Protein AF-A0A812S4S9-F1 (afdb_monomer_lite)

pLDDT: mean 73.75, std 20.9, range [25.3, 96.06]

Foldseek 3Di:
DDDDPPDDDDDDPDDDDQQVVADQVQWGADPCVNVVVDPADQQAAFAPDLQADDAPPVCVVVADPQLVVQCVVVSNRDHSVCSDPRNFIAHPVGDTHRRFLQRLCVVLVHHRCPLVVVVDDRNVSSNCSNPDHSVVVVVVLVVVVVVLVPPPPPDDDDDDDDDDDDDLVVVVLVCVVPPDDDDDDDDPDDDPVSVVVCVVVDDDCVNDDDDDDVSVVVVVVVLVVVLVVCVVVQVVLLVLADPLLSLVQDFPPDPHGDSLVSVLVVCVVSVPPCSVVVNCCSRHNADLFAEHDDDPPFAFDPPCLQVQFDAVVVLLVQQQVVVVVVVVPDDDDPCPVVVVVVVLVCLNRSVDVDDAFDPPSHPDGDAFPCVHPSRNDHHHDDPDDDGAFDKDWDWDQDPVRDTDIDIDTPCVNSSRSRRYHYGGDHDDDDVVNVSVVCSVCVVVVHRDDDDDPPPDDDDDDDDDDDDD

Radius of gyration: 30.06 Å; chains: 1; bounding box: 75×50×83 Å

Structure (mmCIF, N/CA/C/O backbone):
data_AF-A0A812S4S9-F1
#
_entry.id   AF-A0A812S4S9-F1
#
loop_
_atom_site.group_PDB
_atom_site.id
_atom_site.type_symbol
_atom_site.label_atom_id
_atom_site.label_alt_id
_atom_site.label_comp_id
_atom_site.label_asym_id
_atom_site.label_entity_id
_atom_site.label_seq_id
_atom_site.pdbx_PDB_ins_code
_atom_site.Cartn_x
_atom_site.Cartn_y
_atom_site.Cartn_z
_atom_site.occupancy
_atom_site.B_iso_or_equiv
_atom_site.auth_seq_id
_atom_site.auth_comp_id
_atom_site.auth_asym_id
_atom_site.auth_atom_id
_atom_site.pdbx_PDB_model_num
ATOM 1 N N . TRP A 1 1 ? -24.179 -11.014 20.129 1.00 52.44 1 TRP A N 1
ATOM 2 C CA . TRP A 1 1 ? -23.754 -11.049 18.712 1.00 52.44 1 TRP A CA 1
ATOM 3 C C . TRP A 1 1 ? -24.922 -11.444 17.808 1.00 52.44 1 TRP A C 1
ATOM 5 O O . TRP A 1 1 ? -25.839 -12.091 18.294 1.00 52.44 1 TRP A O 1
ATOM 15 N N . ALA A 1 2 ? -24.962 -11.006 16.541 1.00 55.03 2 ALA A N 1
ATOM 16 C CA . ALA A 1 2 ? -26.017 -11.358 15.579 1.00 55.03 2 ALA A CA 1
ATOM 17 C C . ALA A 1 2 ? -25.479 -11.501 14.143 1.00 55.03 2 ALA A C 1
ATOM 19 O O . ALA A 1 2 ? -24.691 -10.673 13.681 1.00 55.03 2 ALA A O 1
ATOM 20 N N . LYS A 1 3 ? -25.961 -12.511 13.411 1.00 51.44 3 LYS A N 1
ATOM 21 C CA . LYS A 1 3 ? -25.558 -12.802 12.027 1.00 51.44 3 LYS A CA 1
ATOM 22 C C . LYS A 1 3 ? -26.233 -11.841 11.039 1.00 51.44 3 LYS A C 1
ATOM 24 O O . LYS A 1 3 ? -27.457 -11.717 11.019 1.00 51.44 3 LYS A O 1
ATOM 29 N N . LYS A 1 4 ? -25.453 -11.153 10.196 1.00 48.38 4 LYS A N 1
ATOM 30 C CA . LYS A 1 4 ? -25.964 -10.377 9.046 1.00 48.38 4 LYS A CA 1
ATOM 31 C C . LYS A 1 4 ? -25.204 -10.775 7.783 1.00 48.38 4 LYS A C 1
ATOM 33 O O . LYS A 1 4 ? -24.076 -10.332 7.557 1.00 48.38 4 LYS A O 1
ATOM 38 N N . GLY A 1 5 ? -25.837 -11.598 6.948 1.00 69.06 5 GLY A N 1
ATOM 39 C CA . GLY A 1 5 ? -25.166 -12.253 5.824 1.00 69.06 5 GLY A CA 1
ATOM 40 C C . GLY A 1 5 ? -24.133 -13.261 6.334 1.00 69.06 5 GLY A C 1
ATOM 41 O O . GLY A 1 5 ? -24.462 -14.111 7.157 1.00 69.06 5 GLY A O 1
ATOM 42 N N . ARG A 1 6 ? -22.881 -13.133 5.877 1.00 58.09 6 ARG A N 1
ATOM 43 C CA . ARG A 1 6 ? -21.752 -13.992 6.285 1.00 58.09 6 ARG A CA 1
ATOM 44 C C . ARG A 1 6 ? -20.983 -13.520 7.526 1.00 58.09 6 ARG A C 1
ATOM 46 O O . ARG A 1 6 ? -20.013 -14.158 7.897 1.00 58.09 6 ARG A O 1
ATOM 53 N N . TRP A 1 7 ? -21.370 -12.393 8.123 1.00 44.44 7 TRP A N 1
ATOM 54 C CA . TRP A 1 7 ? -20.615 -11.767 9.210 1.00 44.44 7 TRP A CA 1
ATOM 55 C C . TRP A 1 7 ? -21.366 -11.875 10.531 1.00 44.44 7 TRP A C 1
ATOM 57 O O . TRP A 1 7 ? -22.556 -11.536 10.597 1.00 44.44 7 TRP A O 1
ATOM 67 N N . GLU A 1 8 ? -20.656 -12.272 11.580 1.00 55.47 8 GLU A N 1
ATOM 68 C CA . GLU A 1 8 ? -21.098 -12.058 12.951 1.00 55.47 8 GLU A CA 1
ATOM 69 C C . GLU A 1 8 ? -20.860 -10.595 13.317 1.00 55.47 8 GLU A C 1
ATOM 71 O O . GLU A 1 8 ? -19.811 -10.023 13.032 1.00 55.47 8 GLU A O 1
ATOM 76 N N . ARG A 1 9 ? -21.882 -9.933 13.860 1.00 51.44 9 ARG A N 1
ATOM 77 C CA . ARG A 1 9 ? -21.794 -8.529 14.265 1.00 51.44 9 ARG A CA 1
ATOM 78 C C . ARG A 1 9 ? -22.155 -8.393 15.725 1.00 51.44 9 ARG A C 1
ATOM 80 O O . ARG A 1 9 ? -23.213 -8.870 16.152 1.00 51.44 9 ARG A O 1
ATOM 87 N N . LEU A 1 10 ? -21.335 -7.669 16.474 1.00 53.88 10 LEU A N 1
ATOM 88 C CA . LEU A 1 10 ? -21.707 -7.232 17.805 1.00 53.88 10 LEU A CA 1
ATOM 89 C C . LEU A 1 10 ? -22.876 -6.256 17.658 1.00 53.88 10 LEU A C 1
ATOM 91 O O . LEU A 1 10 ? -22.757 -5.181 17.069 1.00 53.88 10 LEU A O 1
ATOM 95 N N . ARG A 1 11 ? -24.052 -6.659 18.141 1.00 57.53 11 ARG A N 1
ATOM 96 C CA . ARG A 1 11 ? -25.195 -5.759 18.263 1.00 57.53 11 ARG A CA 1
ATOM 97 C C . ARG A 1 11 ? -25.179 -5.183 19.661 1.00 57.53 11 ARG A C 1
ATOM 99 O O . ARG A 1 11 ? -25.579 -5.850 20.607 1.00 57.53 11 ARG A O 1
ATOM 106 N N . LEU A 1 12 ? -24.750 -3.935 19.759 1.00 55.31 12 LEU A N 1
ATOM 107 C CA . LEU A 1 12 ? -24.955 -3.145 20.959 1.00 55.31 12 LEU A CA 1
ATOM 108 C C . LEU A 1 12 ? -26.421 -2.711 20.976 1.00 55.31 12 LEU A C 1
ATOM 110 O O . LEU A 1 12 ? -26.844 -1.910 20.140 1.00 55.31 12 LEU A O 1
ATOM 114 N N . ALA A 1 13 ? -27.212 -3.267 21.894 1.00 52.72 13 ALA A N 1
ATOM 115 C CA . ALA A 1 13 ? -28.572 -2.811 22.156 1.00 52.72 13 ALA A CA 1
ATOM 116 C C . ALA A 1 13 ? -28.507 -1.452 22.876 1.00 52.72 13 ALA A C 1
ATOM 118 O O . ALA A 1 13 ? -28.676 -1.346 24.086 1.00 52.72 13 ALA A O 1
ATOM 119 N N . SER A 1 14 ? -28.160 -0.390 22.148 1.00 56.34 14 SER A N 1
ATOM 120 C CA . SER A 1 14 ? -28.371 0.967 22.642 1.00 56.34 14 SER A CA 1
ATOM 121 C C . SER A 1 14 ? -29.819 1.342 22.393 1.00 56.34 14 SER A C 1
ATOM 123 O O . SER A 1 14 ? -30.255 1.297 21.237 1.00 56.34 14 SER A O 1
ATOM 125 N N . ALA A 1 15 ? -30.532 1.762 23.440 1.00 63.16 15 ALA A N 1
ATOM 126 C CA . ALA A 1 15 ? -31.746 2.542 23.254 1.00 63.16 15 ALA A CA 1
ATOM 127 C C . ALA A 1 15 ? -31.423 3.675 22.270 1.00 63.16 15 ALA A C 1
ATOM 129 O O . ALA A 1 15 ? -30.432 4.395 22.434 1.00 63.16 15 ALA A O 1
ATOM 130 N N . ARG A 1 16 ? -32.176 3.743 21.171 1.00 68.00 16 ARG A N 1
ATOM 131 C CA . ARG A 1 16 ? -32.024 4.845 20.224 1.00 68.00 16 ARG A CA 1
ATOM 132 C C . ARG A 1 16 ? -32.586 6.087 20.913 1.00 68.00 16 ARG A C 1
ATOM 134 O O . ARG A 1 16 ? -33.680 5.971 21.463 1.00 68.00 16 ARG A O 1
ATOM 141 N N . PRO A 1 17 ? -31.872 7.226 20.899 1.00 73.44 17 PRO A N 1
ATOM 142 C CA . PRO A 1 17 ? -32.446 8.471 21.382 1.00 73.44 17 PRO A CA 1
ATOM 143 C C . PRO A 1 17 ? -33.738 8.729 20.612 1.00 73.44 17 PRO A C 1
ATOM 145 O O . PRO A 1 17 ? -33.780 8.530 19.392 1.00 73.44 17 PRO A O 1
ATOM 148 N N . SER A 1 18 ? -34.791 9.080 21.337 1.00 82.94 18 SER A N 1
ATOM 149 C CA . SER A 1 18 ? -36.053 9.451 20.716 1.00 82.94 18 SER A CA 1
ATOM 150 C C . SER A 1 18 ? -35.902 10.822 20.049 1.00 82.94 18 SER A C 1
ATOM 152 O O . SER A 1 18 ? -35.009 11.597 20.377 1.00 82.94 18 SER A O 1
ATOM 154 N N . ALA A 1 19 ? -36.711 11.109 19.035 1.00 84.81 19 ALA A N 1
ATOM 155 C CA . ALA A 1 19 ? -36.545 12.316 18.224 1.00 84.81 19 ALA A CA 1
ATOM 156 C C . ALA A 1 19 ? -36.742 13.622 19.018 1.00 84.81 19 ALA A C 1
ATOM 158 O O . ALA A 1 19 ? -36.166 14.644 18.662 1.00 84.81 19 ALA A O 1
ATOM 159 N N . ASP A 1 20 ? -37.513 13.561 20.100 1.00 84.69 20 ASP A N 1
ATOM 160 C CA . ASP A 1 20 ? -37.768 14.627 21.071 1.00 84.69 20 ASP A CA 1
ATOM 161 C C . ASP A 1 20 ? -36.590 14.898 22.019 1.00 84.69 20 ASP A C 1
ATOM 163 O O . ASP A 1 20 ? -36.596 15.908 22.714 1.00 84.69 20 ASP A O 1
ATOM 167 N N . THR A 1 21 ? -35.552 14.052 22.038 1.00 86.88 21 THR A N 1
ATOM 168 C CA . THR A 1 21 ? -34.362 14.287 22.875 1.00 86.88 21 THR A CA 1
ATOM 169 C C . THR A 1 21 ? -33.338 15.223 22.229 1.00 86.88 21 THR A C 1
ATOM 171 O O . THR A 1 21 ? -32.289 15.463 22.821 1.00 86.88 21 THR A O 1
ATOM 174 N N . PHE A 1 22 ? -33.581 15.680 20.999 1.00 89.12 22 PHE A N 1
ATOM 175 C CA . PHE A 1 22 ? -32.675 16.557 20.258 1.00 89.12 22 PHE A CA 1
ATOM 176 C C . PHE A 1 22 ? -33.166 18.003 20.317 1.00 89.12 22 PHE A C 1
ATOM 178 O O . PHE A 1 22 ? -34.326 18.279 20.015 1.00 89.12 22 PHE A O 1
ATOM 185 N N . ASP A 1 23 ? -32.264 18.932 20.624 1.00 92.50 23 ASP A N 1
ATOM 186 C CA . ASP A 1 23 ? -32.507 20.358 20.433 1.00 92.50 23 ASP A CA 1
ATOM 187 C C . ASP A 1 23 ? -32.198 20.725 18.979 1.00 92.50 23 ASP A C 1
ATOM 189 O O . ASP A 1 23 ? -31.042 20.812 18.557 1.00 92.50 23 ASP A O 1
ATOM 193 N N . LEU A 1 24 ? -33.252 20.886 18.185 1.00 92.38 24 LEU A N 1
ATOM 194 C CA . LEU A 1 24 ? -33.157 21.146 16.751 1.00 92.38 24 LEU A CA 1
ATOM 195 C C . LEU A 1 24 ? -33.319 22.631 16.394 1.00 92.38 24 LEU A C 1
ATOM 197 O O . LEU A 1 24 ? -33.457 22.945 15.213 1.00 92.38 24 LEU A O 1
ATOM 201 N N . GLY A 1 25 ? -33.346 23.543 17.375 1.00 88.75 25 GLY A N 1
ATOM 202 C CA . GLY A 1 25 ? -33.425 24.985 17.110 1.00 88.75 25 GLY A CA 1
ATOM 203 C C . GLY A 1 25 ? -34.667 25.407 16.314 1.00 88.75 25 GLY A C 1
ATOM 204 O O . GLY A 1 25 ? -34.576 26.237 15.414 1.00 88.75 25 GLY A O 1
ATOM 205 N N . GLY A 1 26 ? -35.823 24.798 16.601 1.00 91.12 26 GLY A N 1
ATOM 206 C CA . GLY A 1 26 ? -37.085 25.058 15.891 1.00 91.12 26 GLY A CA 1
ATOM 207 C C . GLY A 1 26 ? -37.282 24.256 14.598 1.00 91.12 26 GLY A C 1
ATOM 208 O O . GLY A 1 26 ? -38.313 24.407 13.943 1.00 91.12 26 GLY A O 1
ATOM 209 N N . LEU A 1 27 ? -36.333 23.388 14.239 1.00 95.31 27 LEU A N 1
ATOM 210 C CA . LEU A 1 27 ? -36.485 22.422 13.153 1.00 95.31 27 LEU A CA 1
ATOM 211 C C . LEU A 1 27 ? -37.080 21.100 13.661 1.00 95.31 27 LEU A C 1
ATOM 213 O O . LEU A 1 27 ? -37.037 20.787 14.848 1.00 95.31 27 LEU A O 1
ATOM 217 N N . ALA A 1 28 ? -37.603 20.287 12.750 1.00 95.12 28 ALA A N 1
ATOM 218 C CA . ALA A 1 28 ? -38.165 18.977 13.046 1.00 95.12 28 ALA A CA 1
ATOM 219 C C . ALA A 1 28 ? -37.610 17.900 12.108 1.00 95.12 28 ALA A C 1
ATOM 221 O O . ALA A 1 28 ? -37.364 18.133 10.921 1.00 95.12 28 ALA A O 1
ATOM 222 N N . PHE A 1 29 ? -37.444 16.684 12.631 1.00 94.50 29 PHE A N 1
ATOM 223 C CA . PHE A 1 29 ? -37.187 15.517 11.792 1.00 94.50 29 PHE A CA 1
ATOM 224 C C . PHE A 1 29 ? -38.406 15.191 10.932 1.00 94.50 29 PHE A C 1
ATOM 226 O O . PHE A 1 29 ? -39.550 15.298 11.373 1.00 94.50 29 PHE A O 1
ATOM 233 N N . HIS A 1 30 ? -38.159 14.657 9.736 1.00 94.62 30 HIS A N 1
ATOM 234 C CA . HIS A 1 30 ? -39.218 14.050 8.940 1.00 94.62 30 HIS A CA 1
ATOM 235 C C . HIS A 1 30 ? -39.954 12.953 9.751 1.00 94.62 30 HIS A C 1
ATOM 237 O O . HIS A 1 30 ? -39.284 12.146 10.409 1.00 94.62 30 HIS A O 1
ATOM 243 N N . PRO A 1 31 ? -41.296 12.813 9.663 1.00 92.50 31 PRO A N 1
ATOM 244 C CA . PRO A 1 31 ? -42.063 11.868 10.488 1.00 92.50 31 PRO A CA 1
ATOM 245 C C . PRO A 1 31 ? -41.567 10.416 10.429 1.00 92.50 31 PRO A C 1
ATOM 247 O O . PRO A 1 31 ? -41.588 9.687 11.421 1.00 92.50 31 PRO A O 1
ATOM 250 N N . ALA A 1 32 ? -41.068 9.979 9.268 1.00 91.56 32 ALA A N 1
ATOM 251 C CA . ALA A 1 32 ? -40.490 8.642 9.111 1.00 91.56 32 ALA A CA 1
ATOM 252 C C . ALA A 1 32 ? -39.187 8.441 9.909 1.00 91.56 32 ALA A C 1
ATOM 254 O O . ALA A 1 32 ? -38.915 7.326 10.345 1.00 91.56 32 ALA A O 1
ATOM 255 N N . VAL A 1 33 ? -38.387 9.493 10.095 1.00 90.44 33 VAL A N 1
ATOM 256 C CA . VAL A 1 33 ? -37.189 9.462 10.945 1.00 90.44 33 VAL A CA 1
ATOM 257 C C . VAL A 1 33 ? -37.587 9.578 12.409 1.00 90.44 33 VAL A C 1
ATOM 259 O O . VAL A 1 33 ? -37.118 8.784 13.220 1.00 90.44 33 VAL A O 1
ATOM 262 N N . ALA A 1 34 ? -38.511 10.489 12.729 1.00 89.94 34 ALA A N 1
ATOM 263 C CA . ALA A 1 34 ? -38.979 10.705 14.095 1.00 89.94 34 ALA A CA 1
ATOM 264 C C . ALA A 1 34 ? -39.569 9.429 14.727 1.00 89.94 34 ALA A C 1
ATOM 266 O O . ALA A 1 34 ? -39.310 9.113 15.881 1.00 89.94 34 ALA A O 1
ATOM 267 N N . THR A 1 35 ? -40.300 8.643 13.931 1.00 87.94 35 THR A N 1
ATOM 268 C CA . THR A 1 35 ? -40.885 7.352 14.339 1.00 87.94 35 THR A CA 1
ATOM 269 C C . THR A 1 35 ? -39.926 6.161 14.208 1.00 87.94 35 THR A C 1
ATOM 271 O O . THR A 1 35 ? -40.325 5.015 14.410 1.00 87.94 35 THR A O 1
ATOM 274 N N . GLY A 1 36 ? -38.670 6.388 13.808 1.00 83.56 36 GLY A N 1
ATOM 275 C CA . GLY A 1 36 ? -37.655 5.344 13.637 1.00 83.56 36 GLY A CA 1
ATOM 276 C C . GLY A 1 36 ? -37.871 4.398 12.445 1.00 83.56 36 GLY A C 1
ATOM 277 O O . GLY A 1 36 ? -37.117 3.430 12.301 1.00 83.56 36 GLY A O 1
ATOM 278 N N . ARG A 1 37 ? -38.861 4.663 11.576 1.00 86.56 37 ARG A N 1
ATOM 279 C CA . ARG A 1 37 ? -39.130 3.886 10.347 1.00 86.56 37 ARG A CA 1
ATOM 280 C C . ARG A 1 37 ? -38.012 4.030 9.315 1.00 86.56 37 ARG A C 1
ATOM 282 O O . ARG A 1 37 ? -37.761 3.105 8.545 1.00 86.56 37 ARG A O 1
ATOM 289 N N . ARG A 1 38 ? -37.341 5.182 9.290 1.00 86.31 38 ARG A N 1
ATOM 290 C CA . ARG A 1 38 ? -36.136 5.442 8.496 1.00 86.31 38 ARG A CA 1
ATOM 291 C C . ARG A 1 38 ? -35.011 5.965 9.376 1.00 86.31 38 ARG A C 1
ATOM 293 O O . ARG A 1 38 ? -35.243 6.517 10.444 1.00 86.31 38 ARG A O 1
ATOM 300 N N . LEU A 1 39 ? -33.784 5.760 8.911 1.00 84.38 39 LEU A N 1
ATOM 301 C CA . LEU A 1 39 ? -32.581 6.279 9.549 1.00 84.38 39 LEU A CA 1
ATOM 302 C C . LEU A 1 39 ? -32.091 7.499 8.777 1.00 84.38 39 LEU A C 1
ATOM 304 O O . LEU A 1 39 ? -32.110 7.489 7.545 1.00 84.38 39 LEU A O 1
ATOM 308 N N . MET A 1 40 ? -31.596 8.498 9.505 1.00 85.12 40 MET A N 1
ATOM 309 C CA . MET A 1 40 ? -30.797 9.560 8.902 1.00 85.12 40 MET A CA 1
ATOM 310 C C . MET A 1 40 ? -29.520 8.964 8.296 1.00 85.12 40 MET A C 1
ATOM 312 O O . MET A 1 40 ? -28.958 8.012 8.856 1.00 85.12 40 MET A O 1
ATOM 316 N N . PRO A 1 41 ? -29.035 9.504 7.167 1.00 84.75 41 PRO A N 1
ATOM 317 C CA . PRO A 1 41 ? -27.715 9.149 6.674 1.00 84.75 41 PRO A CA 1
ATOM 318 C C . PRO A 1 41 ? -26.642 9.567 7.688 1.00 84.75 41 PRO A C 1
ATOM 320 O O . PRO A 1 41 ? -26.814 10.527 8.439 1.00 84.75 41 PRO A O 1
ATOM 323 N N . CYS A 1 42 ? -25.516 8.852 7.696 1.00 82.69 42 CYS A N 1
ATOM 324 C CA . CYS A 1 42 ? -24.350 9.259 8.476 1.00 82.69 42 CYS A CA 1
ATOM 325 C C . CYS A 1 42 ? -23.900 10.663 8.058 1.00 82.69 42 CYS A C 1
ATOM 327 O O . CYS A 1 42 ? -23.934 10.987 6.867 1.00 82.69 42 CYS A O 1
ATOM 329 N N . ALA A 1 43 ? -23.444 11.469 9.020 1.00 82.81 43 ALA A N 1
ATOM 330 C CA . ALA A 1 43 ? -22.822 12.744 8.702 1.00 82.81 43 ALA A CA 1
ATOM 331 C C . ALA A 1 43 ? -21.605 12.497 7.800 1.00 82.81 43 ALA A C 1
ATOM 333 O O . ALA A 1 43 ? -20.822 11.575 8.019 1.00 82.81 43 ALA A O 1
ATOM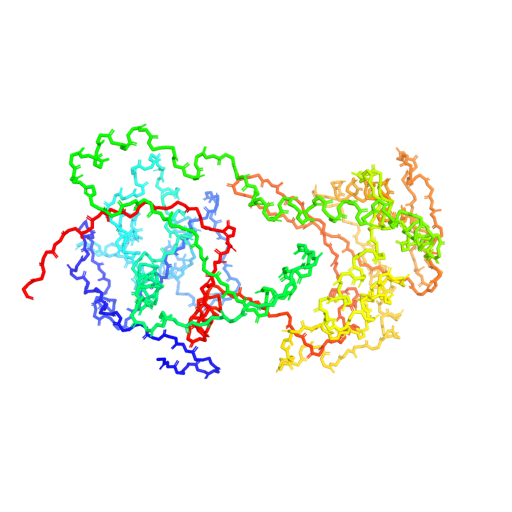 334 N N . THR A 1 44 ? -21.469 13.309 6.758 1.00 83.81 44 THR A N 1
ATOM 335 C CA . THR A 1 44 ? -20.304 13.287 5.872 1.00 83.81 44 THR A CA 1
ATOM 336 C C . THR A 1 44 ? -19.695 14.672 5.807 1.00 83.81 44 THR A C 1
ATOM 338 O O . THR A 1 44 ? -20.330 15.666 6.167 1.00 83.81 44 THR A O 1
ATOM 341 N N . THR A 1 45 ? -18.451 14.737 5.348 1.00 88.31 45 THR A N 1
ATOM 342 C CA . THR A 1 45 ? -17.744 16.001 5.190 1.00 88.31 45 THR A CA 1
ATOM 343 C C . THR A 1 45 ? -18.291 16.801 4.001 1.00 88.31 45 THR A C 1
ATOM 345 O O . THR A 1 45 ? -18.646 16.215 2.967 1.00 88.31 45 THR A O 1
ATOM 348 N N . PRO A 1 46 ? -18.350 18.141 4.101 1.00 89.56 46 PRO A N 1
ATOM 349 C CA . PRO A 1 46 ? -18.677 18.992 2.960 1.00 89.56 46 PRO A CA 1
ATOM 350 C C . PRO A 1 46 ? -17.634 18.818 1.843 1.00 89.56 46 PRO A C 1
ATOM 352 O O . PRO A 1 46 ? -16.599 18.171 2.024 1.00 89.56 46 PRO A O 1
ATOM 355 N N . ALA A 1 47 ? -17.909 19.336 0.649 1.00 88.69 47 ALA A N 1
ATOM 356 C CA . ALA A 1 47 ? -16.965 19.321 -0.463 1.00 88.69 47 ALA A CA 1
ATOM 357 C C . ALA A 1 47 ? -15.661 20.028 -0.054 1.00 88.69 47 ALA A C 1
ATOM 359 O O . ALA A 1 47 ? -15.713 20.927 0.784 1.00 88.69 47 ALA A O 1
ATOM 360 N N . PRO A 1 48 ? -14.500 19.669 -0.628 1.00 79.62 48 PRO A N 1
ATOM 361 C CA . PRO A 1 48 ? -13.245 20.370 -0.349 1.00 79.62 48 PRO A CA 1
ATOM 362 C C . PRO A 1 48 ? -13.217 21.778 -0.962 1.00 79.62 48 PRO A C 1
ATOM 364 O O . PRO A 1 48 ? -12.574 22.671 -0.427 1.00 79.62 48 PRO A O 1
ATOM 367 N N . THR A 1 49 ? -13.973 22.012 -2.040 1.00 84.75 49 THR A N 1
ATOM 368 C CA . THR A 1 49 ? -14.037 23.294 -2.759 1.00 84.75 49 THR A CA 1
ATOM 369 C C . THR A 1 49 ? -15.466 23.838 -2.823 1.00 84.75 49 THR A C 1
ATOM 371 O O . THR A 1 49 ? -16.444 23.120 -2.593 1.00 84.75 49 THR A O 1
ATOM 374 N N . ASN A 1 50 ? -15.599 25.131 -3.120 1.00 85.25 50 ASN A N 1
ATOM 375 C CA . ASN A 1 50 ? -16.905 25.790 -3.257 1.00 85.25 50 ASN A CA 1
ATOM 376 C C . ASN A 1 50 ? -17.662 25.352 -4.525 1.00 85.25 50 ASN A C 1
ATOM 378 O O . ASN A 1 50 ? -18.874 25.531 -4.604 1.00 85.25 50 ASN A O 1
ATOM 382 N N . GLU A 1 51 ? -16.963 24.730 -5.478 1.00 83.81 51 GLU A N 1
ATOM 383 C CA . GLU A 1 51 ? -17.533 24.142 -6.699 1.00 83.81 51 GLU A CA 1
ATOM 384 C C . GLU A 1 51 ? -18.356 22.869 -6.424 1.00 83.81 51 GLU A C 1
ATOM 386 O O . GLU A 1 51 ? -19.139 22.423 -7.268 1.00 83.81 51 GLU A O 1
ATOM 391 N N . GLY A 1 52 ? -18.211 22.296 -5.224 1.00 88.44 52 GLY A N 1
ATOM 392 C CA . GLY A 1 52 ? -18.972 21.136 -4.781 1.00 88.44 52 GLY A CA 1
ATOM 393 C C . GLY A 1 52 ? -18.451 19.805 -5.332 1.00 88.44 52 GLY A C 1
ATOM 394 O O . GLY A 1 52 ? -17.358 19.704 -5.885 1.00 88.44 52 GLY A O 1
ATOM 395 N N . ARG A 1 53 ? -19.221 18.730 -5.133 1.00 84.38 53 ARG A N 1
ATOM 396 C CA . ARG A 1 53 ? -18.849 17.364 -5.547 1.00 84.38 53 ARG A CA 1
ATOM 397 C C . ARG A 1 53 ? -19.489 16.987 -6.894 1.00 84.38 53 ARG A C 1
ATOM 399 O O . ARG A 1 53 ? -20.650 17.326 -7.134 1.00 84.38 53 ARG A O 1
ATOM 406 N N . PRO A 1 54 ? -18.804 16.213 -7.759 1.00 85.44 54 PRO A N 1
ATOM 407 C CA . PRO A 1 54 ? -19.443 15.612 -8.927 1.00 85.44 54 PRO A CA 1
ATOM 408 C C . PRO A 1 54 ? -20.461 14.545 -8.501 1.00 85.44 54 PRO A C 1
ATOM 410 O O . PRO A 1 54 ? -20.301 13.882 -7.471 1.00 85.44 54 PRO A O 1
ATOM 413 N N . LYS A 1 55 ? -21.508 14.338 -9.312 1.00 80.75 55 LYS A N 1
ATOM 414 C CA . LYS A 1 55 ? -22.548 13.347 -8.998 1.00 80.75 55 LYS A CA 1
ATOM 415 C C . LYS A 1 55 ? -21.933 11.940 -9.002 1.00 80.75 55 LYS A C 1
ATOM 417 O O . LYS A 1 55 ? -21.319 11.563 -10.006 1.00 80.75 55 LYS A O 1
ATOM 422 N N . PRO A 1 56 ? -22.103 11.132 -7.937 1.00 79.94 56 PRO A N 1
ATOM 423 C CA . PRO A 1 56 ? -21.593 9.767 -7.920 1.00 79.94 56 PRO A CA 1
ATOM 424 C C . PRO A 1 56 ? -22.144 8.950 -9.096 1.00 79.94 56 PRO A C 1
ATOM 426 O O . PRO A 1 56 ? -23.350 8.910 -9.333 1.00 79.94 56 PRO A O 1
ATOM 429 N N . ARG A 1 57 ? -21.275 8.245 -9.833 1.00 73.62 57 ARG A N 1
ATOM 430 C CA . ARG A 1 57 ? -21.699 7.450 -11.005 1.00 73.62 57 ARG A CA 1
ATOM 431 C C . ARG A 1 57 ? -22.773 6.410 -10.653 1.00 73.62 57 ARG A C 1
ATOM 433 O O . ARG A 1 57 ? -23.673 6.167 -11.448 1.00 73.62 57 ARG A O 1
ATOM 440 N N . ALA A 1 58 ? -22.710 5.853 -9.442 1.00 71.38 58 ALA A N 1
ATOM 441 C CA . ALA A 1 58 ? -23.632 4.833 -8.941 1.00 71.38 58 ALA A CA 1
ATOM 442 C C . ALA A 1 58 ? -25.046 5.347 -8.590 1.00 71.38 58 ALA A C 1
ATOM 444 O O . ALA A 1 58 ? -25.941 4.528 -8.359 1.00 71.38 58 ALA A O 1
ATOM 445 N N . THR A 1 59 ? -25.257 6.669 -8.536 1.00 65.25 59 THR A N 1
ATOM 446 C CA . THR A 1 59 ? -26.552 7.298 -8.205 1.00 65.25 59 THR A CA 1
ATOM 447 C C . THR A 1 59 ? -27.262 7.889 -9.425 1.00 65.25 59 THR A C 1
ATOM 449 O O . THR A 1 59 ? -28.344 8.462 -9.289 1.00 65.25 59 THR A O 1
ATOM 452 N N . ARG A 1 60 ? -26.702 7.736 -10.636 1.00 62.62 60 ARG A N 1
ATOM 453 C CA . ARG A 1 60 ? -27.347 8.174 -11.882 1.00 62.62 60 ARG A CA 1
ATOM 454 C C . ARG A 1 60 ? -28.682 7.430 -12.056 1.00 62.62 60 ARG A C 1
ATOM 456 O O . ARG A 1 60 ? -28.692 6.208 -12.140 1.00 62.62 60 ARG A O 1
ATOM 463 N N . GLY A 1 61 ? -29.794 8.170 -12.047 1.00 65.50 61 GLY A N 1
ATOM 464 C CA . GLY A 1 61 ? -31.159 7.631 -12.154 1.00 65.50 61 GLY A CA 1
ATOM 465 C C . GLY A 1 61 ? -31.791 7.126 -10.848 1.00 65.50 61 GLY A C 1
ATOM 466 O O . GLY A 1 61 ? -32.922 6.662 -10.883 1.00 65.50 61 GLY A O 1
ATOM 467 N N . LYS A 1 62 ? -31.096 7.211 -9.703 1.00 75.81 62 LYS A N 1
ATOM 468 C CA . LYS A 1 62 ? -31.608 6.738 -8.396 1.00 75.81 62 LYS A CA 1
ATOM 469 C C . LYS A 1 62 ? -32.081 7.852 -7.459 1.00 75.81 62 LYS A C 1
ATOM 471 O O . LYS A 1 62 ? -32.680 7.564 -6.429 1.00 75.81 62 LYS A O 1
ATOM 476 N N . THR A 1 63 ? -31.772 9.105 -7.774 1.00 82.62 63 THR A N 1
ATOM 477 C CA . THR A 1 63 ? -32.241 10.282 -7.032 1.00 82.62 63 THR A CA 1
ATOM 478 C C . THR A 1 63 ? -33.402 10.929 -7.777 1.00 82.62 63 THR A C 1
ATOM 480 O O . THR A 1 63 ? -33.409 10.942 -9.009 1.00 82.62 63 THR A O 1
ATOM 483 N N . SER A 1 64 ? -34.402 11.424 -7.043 1.00 87.88 64 SER A N 1
ATOM 484 C CA . SER A 1 64 ? -35.529 12.138 -7.647 1.00 87.88 64 SER A CA 1
ATOM 485 C C . SER A 1 64 ? -35.073 13.481 -8.225 1.00 87.88 64 SER A C 1
ATOM 487 O O . SER A 1 64 ? -34.049 14.032 -7.808 1.00 87.88 64 SER A O 1
ATOM 489 N N . LYS A 1 65 ? -35.854 14.028 -9.167 1.00 89.25 65 LYS A N 1
ATOM 490 C CA . LYS A 1 65 ? -35.590 15.352 -9.753 1.00 89.25 65 LYS A CA 1
ATOM 491 C C . LYS A 1 65 ? -35.538 16.445 -8.680 1.00 89.25 65 LYS A C 1
ATOM 493 O O . LYS A 1 65 ? -34.629 17.264 -8.710 1.00 89.25 65 LYS A O 1
ATOM 498 N N . ASP A 1 66 ? -36.426 16.392 -7.689 1.00 92.06 66 ASP A N 1
ATOM 499 C CA . ASP A 1 66 ? -36.474 17.388 -6.610 1.00 92.06 66 ASP A CA 1
ATOM 500 C C . ASP A 1 66 ? -35.247 17.315 -5.692 1.00 92.06 66 ASP A C 1
ATOM 502 O O . ASP A 1 66 ? -34.738 18.337 -5.239 1.00 92.06 66 ASP A O 1
ATOM 506 N N . THR A 1 67 ? -34.731 16.108 -5.434 1.00 92.25 67 THR A N 1
ATOM 507 C CA . THR A 1 67 ? -33.466 15.937 -4.705 1.00 92.25 67 THR A CA 1
ATOM 508 C C . THR A 1 67 ? -32.287 16.468 -5.515 1.00 92.25 67 THR A C 1
ATOM 510 O O . THR A 1 67 ? -31.402 17.095 -4.943 1.00 92.25 67 THR A O 1
ATOM 513 N N . ASP A 1 68 ? -32.266 16.250 -6.832 1.00 90.31 68 ASP A N 1
ATOM 514 C CA . ASP A 1 68 ? -31.210 16.773 -7.705 1.00 90.31 68 ASP A CA 1
ATOM 515 C C . ASP A 1 68 ? -31.235 18.308 -7.803 1.00 90.31 68 ASP A C 1
ATOM 517 O O . ASP A 1 68 ? -30.167 18.927 -7.844 1.00 90.31 68 ASP A O 1
ATOM 521 N N . ALA A 1 69 ? -32.427 18.914 -7.796 1.00 92.94 69 ALA A N 1
ATOM 522 C CA . ALA A 1 69 ? -32.606 20.362 -7.728 1.00 92.94 69 ALA A CA 1
ATOM 523 C C . ALA A 1 69 ? -32.042 20.915 -6.410 1.00 92.94 69 ALA A C 1
ATOM 525 O O . ALA A 1 69 ? -31.070 21.665 -6.438 1.00 92.94 69 ALA A O 1
ATOM 526 N N . ARG A 1 70 ? -32.513 20.414 -5.256 1.00 94.62 70 ARG A N 1
ATOM 527 C CA . ARG A 1 70 ? -31.998 20.818 -3.931 1.00 94.62 70 ARG A CA 1
ATOM 528 C C . ARG A 1 70 ? -30.493 20.609 -3.779 1.00 94.62 70 ARG A C 1
ATOM 530 O O . ARG A 1 70 ? -29.805 21.423 -3.173 1.00 94.62 70 ARG A O 1
ATOM 537 N N . TRP A 1 71 ? -29.968 19.511 -4.319 1.00 93.50 71 TRP A N 1
ATOM 538 C CA . TRP A 1 71 ? -28.536 19.220 -4.296 1.00 93.50 71 TRP A CA 1
ATOM 539 C C . TRP A 1 71 ? -27.726 20.241 -5.103 1.00 93.50 71 TRP A C 1
ATOM 541 O O . TRP A 1 71 ? -26.629 20.631 -4.692 1.00 93.50 71 TRP A O 1
ATOM 551 N N . SER A 1 72 ? -28.268 20.681 -6.239 1.00 91.50 72 SER A N 1
ATOM 552 C CA . SER A 1 72 ? -27.661 21.724 -7.065 1.00 91.50 72 SER A CA 1
ATOM 553 C C . SER A 1 72 ? -27.724 23.086 -6.372 1.00 91.50 72 SER A C 1
ATOM 555 O O . SER A 1 72 ? -26.694 23.756 -6.300 1.00 91.50 72 SER A O 1
ATOM 557 N N . ASP A 1 73 ? -28.866 23.436 -5.778 1.00 92.88 73 ASP A N 1
ATOM 558 C CA . ASP A 1 73 ? -29.066 24.689 -5.033 1.00 92.88 73 ASP A CA 1
ATOM 559 C C . ASP A 1 73 ? -28.163 24.766 -3.796 1.00 92.88 73 ASP A C 1
ATOM 561 O O . ASP A 1 73 ? -27.534 25.787 -3.521 1.00 92.88 73 ASP A O 1
ATOM 565 N N . GLY A 1 74 ? -27.979 23.639 -3.102 1.00 89.75 74 GLY A N 1
ATOM 566 C CA . GLY A 1 74 ? -27.031 23.486 -1.998 1.00 89.75 74 GLY A CA 1
ATOM 567 C C . GLY A 1 74 ? -25.560 23.428 -2.422 1.00 89.75 74 GLY A C 1
ATOM 568 O O . GLY A 1 74 ? -24.741 22.874 -1.682 1.00 89.75 74 GLY A O 1
ATOM 569 N N . LYS A 1 75 ? -25.226 23.923 -3.624 1.00 92.50 75 LYS A N 1
ATOM 570 C CA . LYS A 1 75 ? -23.875 23.995 -4.210 1.00 92.50 75 LYS A CA 1
ATOM 571 C C . LYS A 1 75 ? -23.111 22.673 -4.158 1.00 92.50 75 LYS A C 1
ATOM 573 O O . LYS A 1 75 ? -21.888 22.654 -4.017 1.00 92.50 75 LYS A O 1
ATOM 578 N N . ARG A 1 76 ? -23.838 21.553 -4.220 1.00 92.50 76 ARG A N 1
ATOM 579 C CA . ARG A 1 76 ? -23.294 20.188 -4.219 1.00 92.50 76 ARG A CA 1
ATOM 580 C C . ARG A 1 76 ? -22.305 19.930 -3.074 1.00 92.50 76 ARG A C 1
ATOM 582 O O . ARG A 1 76 ? -21.346 19.172 -3.245 1.00 92.50 76 ARG A O 1
ATOM 589 N N . GLN A 1 77 ? -22.516 20.567 -1.920 1.00 92.25 77 GLN A N 1
ATOM 590 C CA . GLN A 1 77 ? -21.589 20.486 -0.790 1.00 92.25 77 GLN A CA 1
ATOM 591 C C . GLN A 1 77 ? -21.572 19.087 -0.169 1.00 92.25 77 GLN A C 1
ATOM 593 O O . GLN A 1 77 ? -20.505 18.560 0.138 1.00 92.25 77 GLN A O 1
ATOM 598 N N . TYR A 1 78 ? -22.726 18.433 -0.074 1.00 91.81 78 TYR A N 1
ATOM 599 C CA . TYR A 1 78 ? -22.823 17.047 0.385 1.00 91.81 78 TYR A CA 1
ATOM 600 C C . TYR A 1 78 ? -23.246 16.117 -0.749 1.00 91.81 78 TYR A C 1
ATOM 602 O O . TYR A 1 78 ? -23.596 16.550 -1.846 1.00 91.81 78 TYR A O 1
ATOM 610 N N . ALA A 1 79 ? -23.200 14.809 -0.506 1.00 89.62 79 ALA A N 1
ATOM 611 C CA . ALA A 1 79 ? -23.685 13.843 -1.483 1.00 89.62 79 ALA A CA 1
ATOM 612 C C . ALA A 1 79 ? -25.216 13.946 -1.664 1.00 89.62 79 ALA A C 1
ATOM 614 O O . ALA A 1 79 ? -25.905 14.240 -0.685 1.00 89.62 79 ALA A O 1
ATOM 615 N N . PRO A 1 80 ? -25.769 13.627 -2.854 1.00 90.50 80 PRO A N 1
ATOM 616 C CA . PRO A 1 80 ? -27.185 13.848 -3.174 1.00 90.50 80 PRO A CA 1
ATOM 617 C C . PRO A 1 80 ? -28.195 13.269 -2.172 1.00 90.50 80 PRO A C 1
ATOM 619 O O . PRO A 1 80 ? -29.256 13.843 -1.966 1.00 90.50 80 PRO A O 1
ATOM 622 N N . TRP A 1 81 ? -27.881 12.147 -1.516 1.00 90.12 81 TRP A N 1
ATOM 623 C CA . TRP A 1 81 ? -28.785 11.525 -0.541 1.00 90.12 81 TRP A CA 1
ATOM 624 C C . TRP A 1 81 ? -28.987 12.346 0.741 1.00 90.12 81 TRP A C 1
ATOM 626 O O . TRP A 1 81 ? -29.969 12.119 1.432 1.00 90.12 81 TRP A O 1
ATOM 636 N N . HIS A 1 82 ? -28.130 13.329 1.037 1.00 91.50 82 HIS A N 1
ATOM 637 C CA . HIS A 1 82 ? -28.365 14.281 2.134 1.00 91.50 82 HIS A CA 1
ATOM 638 C C . HIS A 1 82 ? -29.460 15.305 1.802 1.00 91.50 82 HIS A C 1
ATOM 640 O O . HIS A 1 82 ? -29.945 15.983 2.695 1.00 91.50 82 HIS A O 1
ATOM 646 N N . TYR A 1 83 ? -29.856 15.403 0.528 1.00 93.56 83 TYR A N 1
ATOM 647 C CA . TYR A 1 83 ? -30.906 16.300 0.030 1.00 93.56 83 TYR A CA 1
ATOM 648 C C . TYR A 1 83 ? -32.216 15.543 -0.268 1.00 93.56 83 TYR A C 1
ATOM 650 O O . TYR A 1 83 ? -33.122 16.034 -0.959 1.00 93.56 83 TYR A O 1
ATOM 658 N N . GLN A 1 84 ? -32.314 14.296 0.199 1.00 92.81 84 GLN A N 1
ATOM 659 C CA . GLN A 1 84 ? -33.577 13.563 0.253 1.00 92.81 84 GLN A CA 1
ATOM 660 C C . GLN A 1 84 ? -34.464 14.146 1.348 1.00 92.81 84 GLN A C 1
ATOM 662 O O . GLN A 1 84 ? -33.961 14.631 2.357 1.00 92.81 84 GLN A O 1
ATOM 667 N N . LEU A 1 85 ? -35.779 14.079 1.140 1.00 92.62 85 LEU A N 1
ATOM 668 C CA . LEU A 1 85 ? -36.765 14.648 2.058 1.00 92.62 85 LEU A CA 1
ATOM 669 C C . LEU A 1 85 ? -36.565 14.132 3.490 1.00 92.62 85 LEU A C 1
ATOM 671 O O . LEU A 1 85 ? -36.597 14.898 4.441 1.00 92.62 85 LEU A O 1
ATOM 675 N N . GLU A 1 86 ? -36.290 12.838 3.635 1.00 92.56 86 GLU A N 1
ATOM 676 C CA . GLU A 1 86 ? -36.125 12.186 4.933 1.00 92.56 86 GLU A CA 1
ATOM 677 C C . GLU A 1 86 ? -34.726 12.370 5.536 1.00 92.56 86 GLU A C 1
ATOM 679 O O . GLU A 1 86 ? -34.495 11.924 6.652 1.00 92.56 86 GLU A O 1
ATOM 684 N N . ALA A 1 87 ? -33.790 12.980 4.805 1.00 92.06 87 ALA A N 1
ATOM 685 C CA . ALA A 1 87 ? -32.431 13.275 5.262 1.00 92.06 87 ALA A CA 1
ATOM 686 C C . ALA A 1 87 ? -32.233 14.751 5.652 1.00 92.06 87 ALA A C 1
ATOM 688 O O . ALA A 1 87 ? -31.154 15.118 6.121 1.00 92.06 87 ALA A O 1
ATOM 689 N N . MET A 1 88 ? -33.254 15.583 5.438 1.00 95.25 88 MET A N 1
ATOM 690 C CA . MET A 1 88 ? -33.280 17.001 5.779 1.00 95.25 88 MET A CA 1
ATOM 691 C C . MET A 1 88 ? -34.221 17.240 6.964 1.00 95.25 88 MET A C 1
ATOM 693 O O . MET A 1 88 ? -35.072 16.410 7.289 1.00 95.25 88 MET A O 1
ATOM 697 N N . LEU A 1 89 ? -34.041 18.380 7.618 1.00 95.56 89 LEU A N 1
ATOM 698 C CA . LEU A 1 89 ? -34.905 18.866 8.685 1.00 95.56 89 LEU A CA 1
ATOM 699 C C . LEU A 1 89 ? -35.908 19.858 8.112 1.00 95.56 89 LEU A C 1
ATOM 701 O O . LEU A 1 89 ? -35.622 20.496 7.103 1.00 95.56 89 LEU A O 1
ATOM 705 N N . GLN A 1 90 ? -37.062 19.993 8.746 1.00 96.06 90 GLN A N 1
ATOM 706 C CA . GLN A 1 90 ? -38.130 20.865 8.278 1.00 96.06 90 GLN A CA 1
ATOM 707 C C . GLN A 1 90 ? -38.427 21.944 9.317 1.00 96.06 90 GLN A C 1
ATOM 709 O O . GLN A 1 90 ? -38.527 21.631 10.500 1.00 96.06 90 GLN A O 1
ATOM 714 N N . ASP A 1 91 ? -38.554 23.198 8.895 1.00 95.19 91 ASP A N 1
ATOM 715 C CA . ASP A 1 91 ? -39.045 24.265 9.772 1.00 95.19 91 ASP A CA 1
ATOM 716 C C . ASP A 1 91 ? -40.584 24.317 9.819 1.00 95.19 91 ASP A C 1
ATOM 718 O O . ASP A 1 91 ? -41.280 23.541 9.159 1.00 95.19 91 ASP A O 1
ATOM 722 N N . SER A 1 92 ? -41.135 25.247 10.601 1.00 92.62 92 SER A N 1
ATOM 723 C CA . SER A 1 92 ? -42.585 25.424 10.757 1.00 92.62 92 SER A CA 1
ATOM 724 C C . SER A 1 92 ? -43.314 25.833 9.471 1.00 92.62 92 SER A C 1
ATOM 726 O O . SER A 1 92 ? -44.525 25.639 9.375 1.00 92.62 92 SER A O 1
ATOM 728 N N . GLN A 1 93 ? -42.601 26.374 8.477 1.00 93.19 93 GLN A N 1
ATOM 729 C CA . GLN A 1 93 ? -43.142 26.744 7.166 1.00 93.19 93 GLN A CA 1
ATOM 730 C C . GLN A 1 93 ? -43.006 25.619 6.137 1.00 93.19 93 GLN A C 1
ATOM 732 O O . GLN A 1 93 ? -43.469 25.739 5.002 1.00 93.19 93 GLN A O 1
ATOM 737 N N . GLY A 1 94 ? -42.383 24.510 6.523 1.00 90.81 94 GLY A N 1
ATOM 738 C CA . GLY A 1 94 ? -42.181 23.366 5.664 1.00 90.81 94 GLY A CA 1
ATOM 739 C C . GLY A 1 94 ? -40.901 23.422 4.827 1.00 90.81 94 GLY A C 1
ATOM 740 O O . GLY A 1 94 ? -40.705 22.526 3.999 1.00 90.81 94 GLY A O 1
ATOM 741 N N . VAL A 1 95 ? -40.036 24.421 5.025 1.00 93.88 95 VAL A N 1
ATOM 742 C CA . VAL A 1 95 ? -38.779 24.570 4.282 1.00 93.88 95 VAL A CA 1
ATOM 743 C C . VAL A 1 95 ? -37.756 23.567 4.802 1.00 93.88 95 VAL A C 1
ATOM 745 O O . VAL A 1 95 ? -37.666 23.295 5.999 1.00 93.88 95 VAL A O 1
ATOM 748 N N . LEU A 1 96 ? -36.997 22.985 3.872 1.00 95.69 96 LEU A N 1
ATOM 749 C CA . LEU A 1 96 ? -36.036 21.931 4.164 1.00 95.69 96 LEU A CA 1
ATOM 750 C C . LEU A 1 96 ? -34.634 22.494 4.383 1.00 95.69 96 LEU A C 1
ATOM 752 O O . LEU A 1 96 ? -34.074 23.155 3.509 1.00 95.69 96 LEU A O 1
ATOM 756 N N . HIS A 1 97 ? -34.032 22.114 5.503 1.00 95.00 97 HIS A N 1
ATOM 757 C CA . HIS A 1 97 ? -32.708 22.534 5.942 1.00 95.00 97 HIS A CA 1
ATOM 758 C C . HIS A 1 97 ? -31.786 21.327 6.111 1.00 95.00 97 HIS A C 1
ATOM 760 O O . HIS A 1 97 ? -32.203 20.245 6.532 1.00 95.00 97 HIS A O 1
ATOM 766 N N . LEU A 1 98 ? -30.505 21.492 5.784 1.00 94.06 98 LEU A N 1
ATOM 767 C CA . LEU A 1 98 ? -29.500 20.503 6.172 1.00 94.06 98 LEU A CA 1
ATOM 768 C C . LEU A 1 98 ? -29.239 20.608 7.683 1.00 94.06 98 LEU A C 1
ATOM 770 O O . LEU A 1 98 ? -29.283 21.713 8.220 1.00 94.06 98 LEU A O 1
ATOM 774 N N . PRO A 1 99 ? -28.911 19.499 8.372 1.00 93.88 99 PRO A N 1
ATOM 775 C CA . PRO A 1 99 ? -28.510 19.564 9.773 1.00 93.88 99 PRO A CA 1
ATOM 776 C C . PRO A 1 99 ? -27.300 20.487 9.972 1.00 93.88 99 PRO A C 1
ATOM 778 O O . PRO A 1 99 ? -26.278 20.315 9.293 1.00 93.88 99 PRO A O 1
ATOM 781 N N . THR A 1 100 ? -27.404 21.421 10.919 1.00 93.31 100 THR A N 1
ATOM 782 C CA . THR A 1 100 ? -26.301 22.308 11.324 1.00 93.31 100 THR A CA 1
ATOM 783 C C . THR A 1 100 ? -25.191 21.524 12.030 1.00 93.31 100 THR A C 1
ATOM 785 O O . THR A 1 100 ? -25.323 20.319 12.284 1.00 93.31 100 THR A O 1
ATOM 788 N N . ALA A 1 101 ? -24.057 22.169 12.314 1.00 91.88 101 ALA A N 1
ATOM 789 C CA . ALA A 1 101 ? -22.967 21.531 13.047 1.00 91.88 101 ALA A CA 1
ATOM 790 C C . ALA A 1 101 ? -23.433 21.061 14.436 1.00 91.88 101 ALA A C 1
ATOM 792 O O . ALA A 1 101 ? -23.182 19.916 14.799 1.00 91.88 101 ALA A O 1
ATOM 793 N N . GLU A 1 102 ? -24.216 21.880 15.134 1.00 92.00 102 GLU A N 1
ATOM 794 C CA . GLU A 1 102 ? -24.817 21.604 16.445 1.00 92.00 102 GLU A CA 1
ATOM 795 C C . GLU A 1 102 ? -25.726 20.376 16.425 1.00 92.00 102 GLU A C 1
ATOM 797 O O . GLU A 1 102 ? -25.657 19.508 17.295 1.00 92.00 102 GLU A O 1
ATOM 802 N N . ILE A 1 103 ? -26.574 20.261 15.402 1.00 93.19 103 ILE A N 1
ATOM 803 C CA . ILE A 1 103 ? -27.472 19.111 15.280 1.00 93.19 103 ILE A CA 1
ATOM 804 C C . ILE A 1 103 ? -26.665 17.848 14.950 1.00 93.19 103 ILE A C 1
ATOM 806 O O . ILE A 1 103 ? -26.956 16.764 15.458 1.00 93.19 103 ILE A O 1
ATOM 810 N N . LYS A 1 104 ? -25.613 17.963 14.128 1.00 91.94 104 LYS A N 1
ATOM 811 C CA . LYS A 1 104 ? -24.720 16.833 13.830 1.00 91.94 104 LYS A CA 1
ATOM 812 C C . LYS A 1 104 ? -23.913 16.387 15.051 1.00 91.94 104 LYS A C 1
ATOM 814 O O . LYS A 1 104 ? -23.721 15.181 15.197 1.00 91.94 104 LYS A O 1
ATOM 819 N N . GLU A 1 105 ? -23.483 17.305 15.917 1.00 88.81 105 GLU A N 1
ATOM 820 C CA . GLU A 1 105 ? -22.861 16.983 17.211 1.00 88.81 105 GLU A CA 1
ATOM 821 C C . GLU A 1 105 ? -23.802 16.100 18.031 1.00 88.81 105 GLU A C 1
ATOM 823 O O . GLU A 1 105 ? -23.442 14.970 18.366 1.00 88.81 105 GLU A O 1
ATOM 828 N N . GLN A 1 106 ? -25.049 16.536 18.227 1.00 90.31 106 GLN A N 1
ATOM 829 C CA . GLN A 1 106 ? -26.037 15.765 18.984 1.00 90.31 106 GLN A CA 1
ATOM 830 C C . GLN A 1 106 ? -26.314 14.389 18.357 1.00 90.31 106 GLN A C 1
ATOM 832 O O . GLN A 1 106 ? -26.347 13.375 19.056 1.00 90.31 106 GLN A O 1
ATOM 837 N N . LEU A 1 107 ? -26.439 14.304 17.026 1.00 87.50 107 LEU A N 1
ATOM 838 C CA . LEU A 1 107 ? -26.592 13.027 16.309 1.00 87.50 107 LEU A CA 1
ATOM 839 C C . LEU A 1 107 ? -25.381 12.090 16.506 1.00 87.50 107 LEU A C 1
ATOM 841 O O . LEU A 1 107 ? -25.535 10.859 16.567 1.00 87.50 107 LEU A O 1
ATOM 845 N N . HIS A 1 108 ? -24.182 12.659 16.651 1.00 84.44 108 HIS A N 1
ATOM 846 C CA . HIS A 1 108 ? -22.955 11.942 17.003 1.00 84.44 108 HIS A CA 1
ATOM 847 C C . HIS A 1 108 ? -22.838 11.612 18.501 1.00 84.44 108 HIS A C 1
ATOM 849 O O . HIS A 1 108 ? -21.970 10.821 18.875 1.00 84.44 108 HIS A O 1
ATOM 855 N N . GLY A 1 109 ? -23.734 12.124 19.346 1.00 81.19 109 GLY A N 1
ATOM 856 C CA . GLY A 1 109 ? -23.651 12.008 20.803 1.00 81.19 109 GLY A CA 1
ATOM 857 C C . GLY A 1 109 ? -22.597 12.929 21.419 1.00 81.19 109 GLY A C 1
ATOM 858 O O . GLY A 1 109 ? -22.100 12.622 22.495 1.00 81.19 109 GLY A O 1
ATOM 859 N N . ILE A 1 110 ? -22.238 14.003 20.716 1.00 83.06 110 ILE A N 1
ATOM 860 C CA . ILE A 1 110 ? -21.346 15.075 21.156 1.00 83.06 110 ILE A CA 1
ATOM 861 C C . ILE A 1 110 ? -22.213 16.213 21.738 1.00 83.06 110 ILE A C 1
ATOM 863 O O . ILE A 1 110 ? -23.268 16.505 21.169 1.00 83.06 110 ILE A O 1
ATOM 867 N N . PRO A 1 111 ? -21.811 16.855 22.852 1.00 85.94 111 PRO A N 1
ATOM 868 C CA . PRO A 1 111 ? -22.469 18.028 23.400 1.00 85.94 111 PRO A CA 1
ATOM 869 C C . PRO A 1 111 ? -22.592 19.132 22.359 1.00 85.94 111 PRO A C 1
ATOM 871 O O . PRO A 1 111 ? -21.645 19.426 21.626 1.00 85.94 111 PRO A O 1
ATOM 874 N N . THR A 1 112 ? -23.757 19.765 22.331 1.00 88.38 112 THR A N 1
ATOM 875 C CA . THR A 1 112 ? -24.006 20.925 21.484 1.00 88.38 112 THR A CA 1
ATOM 876 C C . THR A 1 112 ? -22.978 22.020 21.766 1.00 88.38 112 THR A C 1
ATOM 878 O O . THR A 1 112 ? -22.762 22.404 22.914 1.00 88.38 112 THR A O 1
ATOM 881 N N . GLY A 1 113 ? -22.339 22.525 20.716 1.00 84.38 113 GLY A N 1
ATOM 882 C CA . GLY A 1 113 ? -21.308 23.554 20.782 1.00 84.38 113 GLY A CA 1
ATOM 883 C C . GLY A 1 113 ? -19.895 23.033 21.071 1.00 84.38 113 GLY A C 1
ATOM 884 O O . GLY A 1 113 ? -18.966 23.830 21.179 1.00 84.38 113 GLY A O 1
ATOM 885 N N . TYR A 1 114 ? -19.675 21.722 21.165 1.00 84.25 114 TYR A N 1
ATOM 886 C CA . TYR A 1 114 ? -18.341 21.182 21.449 1.00 84.25 114 TYR A CA 1
ATOM 887 C C . TYR A 1 114 ? -17.300 21.603 20.397 1.00 84.25 114 TYR A C 1
ATOM 889 O O . TYR A 1 114 ? -16.209 22.052 20.739 1.00 84.25 114 TYR A O 1
ATOM 897 N N . THR A 1 115 ? -17.634 21.534 19.103 1.00 82.69 115 THR A N 1
ATOM 898 C CA . THR A 1 115 ? -16.669 21.863 18.040 1.00 82.69 115 THR A CA 1
ATOM 899 C C . THR A 1 115 ? -16.462 23.364 17.844 1.00 82.69 115 THR A C 1
ATOM 901 O O . THR A 1 115 ? -15.471 23.752 17.229 1.00 82.69 115 THR A O 1
ATOM 904 N N . VAL A 1 116 ? -17.342 24.226 18.380 1.00 81.31 116 VAL A N 1
ATOM 905 C CA . VAL A 1 116 ? -17.139 25.686 18.311 1.00 81.31 116 VAL A CA 1
ATOM 906 C C . VAL A 1 116 ? -16.067 26.163 19.295 1.00 81.31 116 VAL A C 1
ATOM 908 O O . VAL A 1 116 ? -15.367 27.133 19.017 1.00 81.31 116 VAL A O 1
ATOM 911 N N . GLN A 1 117 ? -15.862 25.445 20.405 1.00 71.75 117 GLN A N 1
ATOM 912 C CA . GLN A 1 117 ? -14.855 25.790 21.420 1.00 71.75 117 GLN A CA 1
ATOM 913 C C . GLN A 1 117 ? -13.417 25.719 20.885 1.00 71.75 117 GLN A C 1
ATOM 915 O O . GLN A 1 117 ? -12.527 26.376 21.418 1.00 71.75 117 GLN A O 1
ATOM 920 N N . ALA A 1 118 ? -13.196 24.978 19.797 1.00 68.19 118 ALA A N 1
ATOM 921 C CA . ALA A 1 118 ? -11.913 24.895 19.105 1.00 68.19 118 ALA A CA 1
ATOM 922 C C . ALA A 1 118 ? -11.607 26.117 18.208 1.00 68.19 118 ALA A C 1
ATOM 924 O O . ALA A 1 118 ? -10.597 26.114 17.509 1.00 68.19 118 ALA A O 1
ATOM 925 N N . GLY A 1 119 ? -12.481 27.134 18.164 1.00 72.94 119 GLY A N 1
ATOM 926 C CA . GLY A 1 119 ? -12.339 28.294 17.271 1.00 72.94 119 GLY A CA 1
ATOM 927 C C . GLY A 1 119 ? -12.518 27.958 15.784 1.00 72.94 119 GLY A C 1
ATOM 928 O O . GLY A 1 119 ? -12.132 28.743 14.920 1.00 72.94 119 GLY A O 1
ATOM 929 N N . ALA A 1 120 ? -13.071 26.782 15.478 1.00 76.94 120 ALA A N 1
ATOM 930 C CA . ALA A 1 120 ? -13.235 26.281 14.122 1.00 76.94 120 ALA A CA 1
ATOM 931 C C . ALA A 1 120 ? -14.411 26.958 13.398 1.00 76.94 120 ALA A C 1
ATOM 933 O O . ALA A 1 120 ? -15.495 27.120 13.963 1.00 76.94 120 ALA A O 1
ATOM 934 N N . ASP A 1 121 ? -14.217 27.287 12.118 1.00 84.44 121 ASP A N 1
ATOM 935 C CA . ASP A 1 121 ? -15.304 27.747 11.250 1.00 84.44 121 ASP A CA 1
ATOM 936 C C . ASP A 1 121 ? -16.331 26.631 10.968 1.00 84.44 121 ASP A C 1
ATOM 938 O O . ASP A 1 121 ? -16.074 25.441 11.168 1.00 84.44 121 ASP A O 1
ATOM 942 N N . ASP A 1 122 ? -17.517 27.001 10.483 1.00 84.56 122 ASP A N 1
ATOM 943 C CA . ASP A 1 122 ? -18.634 26.066 10.284 1.00 84.56 122 ASP A CA 1
ATOM 944 C C . ASP A 1 122 ? -18.280 24.869 9.374 1.00 84.56 122 ASP A C 1
ATOM 946 O O . ASP A 1 122 ? -18.615 23.710 9.648 1.00 84.56 122 ASP A O 1
ATOM 950 N N . ARG A 1 123 ? -17.497 25.118 8.317 1.00 85.44 123 ARG A N 1
ATOM 951 C CA . ARG A 1 123 ? -17.039 24.069 7.397 1.00 85.44 123 ARG A CA 1
ATOM 952 C C . ARG A 1 123 ? -16.096 23.088 8.088 1.00 85.44 123 ARG A C 1
ATOM 954 O O . ARG A 1 123 ? -16.212 21.874 7.885 1.00 85.44 123 ARG A O 1
ATOM 961 N N . THR A 1 124 ? -15.169 23.598 8.892 1.00 83.69 124 THR A N 1
ATOM 962 C CA . THR A 1 124 ? -14.212 22.804 9.662 1.00 83.69 124 THR A CA 1
ATOM 963 C C . THR A 1 124 ? -14.930 21.987 10.722 1.00 83.69 124 THR A C 1
ATOM 965 O O . THR A 1 124 ? -14.665 20.791 10.830 1.00 83.69 124 THR A O 1
ATOM 968 N N . ARG A 1 125 ? -15.918 22.565 11.410 1.00 88.06 125 ARG A N 1
ATOM 969 C CA . ARG A 1 125 ? -16.772 21.851 12.371 1.00 88.06 125 ARG A CA 1
ATOM 970 C C . ARG A 1 125 ? -17.486 20.668 11.722 1.00 88.06 125 ARG A C 1
ATOM 972 O O . ARG A 1 125 ? -17.386 19.535 12.192 1.00 88.06 125 ARG A O 1
ATOM 979 N N . HIS A 1 126 ? -18.114 20.877 10.565 1.00 88.50 126 HIS A N 1
ATOM 980 C CA . HIS A 1 126 ? -18.715 19.788 9.794 1.00 88.50 126 HIS A CA 1
ATOM 981 C C . HIS A 1 126 ? -17.707 18.712 9.355 1.00 88.50 126 HIS A C 1
ATOM 983 O O . HIS A 1 126 ? -18.060 17.530 9.307 1.00 88.50 126 HIS A O 1
ATOM 989 N N . ARG A 1 127 ? -16.462 19.096 9.043 1.00 85.75 127 ARG A N 1
ATOM 990 C CA . ARG A 1 127 ? -15.383 18.157 8.703 1.00 85.75 127 ARG A CA 1
ATOM 991 C C . ARG A 1 127 ? -14.948 17.326 9.912 1.00 85.75 127 ARG A C 1
ATOM 993 O O . ARG A 1 127 ? -14.821 16.113 9.772 1.00 85.75 127 ARG A O 1
ATOM 1000 N N . MET A 1 128 ? -14.767 17.957 11.072 1.00 82.56 128 MET A N 1
ATOM 1001 C CA . MET A 1 128 ? -14.417 17.288 12.330 1.00 82.56 128 MET A CA 1
ATOM 1002 C C . MET A 1 128 ? -15.462 16.230 12.689 1.00 82.56 128 MET A C 1
ATOM 1004 O O . MET A 1 128 ? -15.114 15.073 12.906 1.00 82.56 128 MET A O 1
ATOM 1008 N N . ILE A 1 129 ? -16.748 16.592 12.648 1.00 86.62 129 ILE A N 1
ATOM 1009 C CA . ILE A 1 129 ? -17.839 15.666 12.983 1.00 86.62 129 ILE A CA 1
ATOM 1010 C C . ILE A 1 129 ? -17.937 14.533 11.952 1.00 86.62 129 ILE A C 1
ATOM 1012 O O . ILE A 1 129 ? -18.059 13.370 12.323 1.00 86.62 129 ILE A O 1
ATOM 1016 N N . GLY A 1 130 ? -17.857 14.853 10.654 1.00 82.88 130 GLY A N 1
ATOM 1017 C CA . GLY A 1 130 ? -17.990 13.863 9.581 1.00 82.88 130 GLY A CA 1
ATOM 1018 C C . GLY A 1 130 ? -16.846 12.845 9.504 1.00 82.88 130 GLY A C 1
ATOM 1019 O O . GLY A 1 130 ? -17.065 11.739 9.015 1.00 82.88 130 GLY A O 1
ATOM 1020 N N . ASN A 1 131 ? -15.647 13.205 9.971 1.00 83.00 131 ASN A N 1
ATOM 1021 C CA . ASN A 1 131 ? -14.497 12.297 10.066 1.00 83.00 131 ASN A CA 1
ATOM 1022 C C . ASN A 1 131 ? -14.394 11.604 11.435 1.00 83.00 131 ASN A C 1
ATOM 1024 O O . ASN A 1 131 ? -13.716 10.585 11.555 1.00 83.00 131 ASN A O 1
ATOM 1028 N N . GLY A 1 132 ? -15.042 12.157 12.461 1.00 74.94 132 GLY A N 1
ATOM 1029 C CA . GLY A 1 132 ? -15.011 11.642 13.822 1.00 74.94 132 GLY A CA 1
ATOM 1030 C C . GLY A 1 132 ? -15.860 10.388 14.014 1.00 74.94 132 GLY A C 1
ATOM 1031 O O . GLY A 1 132 ? -16.819 10.110 13.286 1.00 74.94 132 GLY A O 1
ATOM 1032 N N . TRP A 1 133 ? -15.530 9.618 15.048 1.00 75.06 133 TRP A N 1
ATOM 1033 C CA . TRP A 1 133 ? -16.380 8.513 15.476 1.00 75.06 133 TRP A CA 1
ATOM 1034 C C . TRP A 1 133 ? -17.671 9.041 16.102 1.00 75.06 133 TRP A C 1
ATOM 1036 O O . TRP A 1 133 ? -17.742 10.148 16.634 1.00 75.06 133 TRP A O 1
ATOM 1046 N N . ARG A 1 134 ? -18.724 8.223 16.077 1.00 78.69 134 ARG A N 1
ATOM 1047 C CA . ARG A 1 134 ? -19.909 8.495 16.894 1.00 78.69 134 ARG A CA 1
ATOM 1048 C C . ARG A 1 134 ? -19.527 8.309 18.364 1.00 78.69 134 ARG A C 1
ATOM 1050 O O . ARG A 1 134 ? -19.256 7.177 18.771 1.00 78.69 134 ARG A O 1
ATOM 1057 N N . TRP A 1 135 ? -19.548 9.377 19.158 1.00 73.56 135 TRP A N 1
ATOM 1058 C CA . TRP A 1 135 ? -19.032 9.379 20.531 1.00 73.56 135 TRP A CA 1
ATOM 1059 C C . TRP A 1 135 ? -19.747 8.364 21.421 1.00 73.56 135 TRP A C 1
ATOM 1061 O O . TRP A 1 135 ? -19.106 7.582 22.114 1.00 73.56 135 TRP A O 1
ATOM 1071 N N . GLY A 1 136 ? -21.071 8.238 21.286 1.00 67.88 136 GLY A N 1
ATOM 1072 C CA . GLY A 1 136 ? -21.836 7.223 22.022 1.00 67.88 136 GLY A CA 1
ATOM 1073 C C . GLY A 1 136 ? -21.484 5.766 21.672 1.00 67.88 136 GLY A C 1
ATOM 1074 O O . GLY A 1 136 ? -21.765 4.863 22.457 1.00 67.88 136 GLY A O 1
ATOM 1075 N N . VAL A 1 137 ? -20.885 5.508 20.503 1.00 70.25 137 VAL A N 1
ATOM 1076 C CA . VAL A 1 137 ? -20.359 4.178 20.141 1.00 70.25 137 VAL A CA 1
ATOM 1077 C C . VAL A 1 137 ? -18.950 4.010 20.701 1.00 70.25 137 VAL A C 1
ATOM 1079 O O . VAL A 1 137 ? -18.685 2.997 21.343 1.00 70.25 137 VAL A O 1
ATOM 1082 N N . ALA A 1 138 ? -18.090 5.015 20.516 1.00 66.88 138 ALA A N 1
ATOM 1083 C CA . ALA A 1 138 ? -16.729 5.032 21.046 1.00 66.88 138 ALA A CA 1
ATOM 1084 C C . ALA A 1 138 ? -16.712 4.833 22.571 1.00 66.88 138 ALA A C 1
ATOM 1086 O O . ALA A 1 138 ? -16.047 3.927 23.059 1.00 66.88 138 ALA A O 1
ATOM 1087 N N . GLY A 1 139 ? -17.530 5.588 23.310 1.00 63.28 139 GLY A N 1
ATOM 1088 C CA . GLY A 1 139 ? -17.636 5.487 24.766 1.00 63.28 139 GLY A CA 1
ATOM 1089 C C . GLY A 1 139 ? -18.107 4.116 25.255 1.00 63.28 139 GLY A C 1
ATOM 1090 O O . GLY A 1 139 ? -17.638 3.637 26.279 1.00 63.28 139 GLY A O 1
ATOM 1091 N N . ARG A 1 140 ? -18.977 3.423 24.507 1.00 61.91 140 ARG A N 1
ATOM 1092 C CA . ARG A 1 140 ? -19.388 2.051 24.856 1.00 61.91 140 ARG A CA 1
ATOM 1093 C C . ARG A 1 140 ? -18.291 1.033 24.588 1.00 61.91 140 ARG A C 1
ATOM 1095 O O . ARG A 1 140 ? -18.109 0.142 25.404 1.00 61.91 140 ARG A O 1
ATOM 1102 N N . ILE A 1 141 ? -17.585 1.158 23.464 1.00 60.12 141 ILE A N 1
ATOM 1103 C CA . ILE A 1 141 ? -16.429 0.306 23.156 1.00 60.12 141 ILE A CA 1
ATOM 1104 C C . ILE A 1 141 ? -15.374 0.481 24.251 1.00 60.12 141 ILE A C 1
ATOM 1106 O O . ILE A 1 141 ? -14.954 -0.508 24.838 1.00 60.12 141 ILE A O 1
ATOM 1110 N N . LEU A 1 142 ? -15.039 1.725 24.599 1.00 56.25 142 LEU A N 1
ATOM 1111 C CA . LEU A 1 142 ? -14.133 2.041 25.704 1.00 56.25 142 LEU A CA 1
ATOM 1112 C C . LEU A 1 142 ? -14.644 1.484 27.037 1.00 56.25 142 LEU A C 1
ATOM 1114 O O . LEU A 1 142 ? -13.871 0.890 27.773 1.00 56.25 142 LEU A O 1
ATOM 1118 N N . GLY A 1 143 ? -15.945 1.585 27.318 1.00 51.44 143 GLY A N 1
ATOM 1119 C CA . GLY A 1 143 ? -16.559 0.969 28.494 1.00 51.44 143 GLY A CA 1
ATOM 1120 C C . GLY A 1 143 ? -16.372 -0.550 28.551 1.00 51.44 143 GLY A C 1
ATOM 1121 O O . GLY A 1 143 ? -16.060 -1.072 29.613 1.00 51.44 143 GLY A O 1
ATOM 1122 N N . PHE A 1 144 ? -16.490 -1.265 27.425 1.00 54.00 144 PHE A N 1
ATOM 1123 C CA . PHE A 1 144 ? -16.170 -2.699 27.371 1.00 54.00 144 PHE A CA 1
ATOM 1124 C C . PHE A 1 144 ? -14.690 -2.974 27.617 1.00 54.00 144 PHE A C 1
ATOM 1126 O O . PHE A 1 144 ? -14.377 -3.920 28.330 1.00 54.00 144 PHE A O 1
ATOM 1133 N N . VAL A 1 145 ? -13.794 -2.153 27.062 1.00 53.50 145 VAL A N 1
ATOM 1134 C CA . VAL A 1 145 ? -12.350 -2.283 27.306 1.00 53.50 145 VAL A CA 1
ATOM 1135 C C . VAL A 1 145 ? -12.031 -2.061 28.785 1.00 53.50 145 VAL A C 1
ATOM 1137 O O . VAL A 1 145 ? -11.292 -2.844 29.364 1.00 53.50 145 VAL A O 1
ATOM 1140 N N . VAL A 1 146 ? -12.634 -1.056 29.421 1.00 47.28 146 VAL A N 1
ATOM 1141 C CA . VAL A 1 146 ? -12.430 -0.754 30.845 1.00 47.28 146 VAL A CA 1
ATOM 1142 C C . VAL A 1 146 ? -13.032 -1.833 31.743 1.00 47.28 146 VAL A C 1
ATOM 1144 O O . VAL A 1 146 ? -12.378 -2.255 32.685 1.00 47.28 146 VAL A O 1
ATOM 1147 N N . LEU A 1 147 ? -14.242 -2.320 31.455 1.00 45.53 147 LEU A N 1
ATOM 1148 C CA . LEU A 1 147 ? -14.872 -3.396 32.232 1.00 45.53 147 LEU A CA 1
ATOM 1149 C C . LEU A 1 147 ? -14.121 -4.723 32.097 1.00 45.53 147 LEU A C 1
ATOM 1151 O O . LEU A 1 147 ? -13.986 -5.437 33.086 1.00 45.53 147 LEU A O 1
ATOM 1155 N N . ALA A 1 148 ? -13.607 -5.034 30.904 1.00 49.34 148 ALA A N 1
ATOM 1156 C CA . ALA A 1 148 ? -12.701 -6.161 30.717 1.00 49.34 148 ALA A CA 1
ATOM 1157 C C . ALA A 1 148 ? -11.421 -5.947 31.535 1.00 49.34 148 ALA A C 1
ATOM 1159 O O . ALA A 1 148 ? -11.053 -6.830 32.299 1.00 49.34 148 ALA A O 1
ATOM 1160 N N . ALA A 1 149 ? -10.834 -4.745 31.470 1.00 43.75 149 ALA A N 1
ATOM 1161 C CA . ALA A 1 149 ? -9.599 -4.399 32.167 1.00 43.75 149 ALA A CA 1
ATOM 1162 C C . ALA A 1 149 ? -9.714 -4.373 33.708 1.00 43.75 149 ALA A C 1
ATOM 1164 O O . ALA A 1 149 ? -8.744 -4.607 34.422 1.00 43.75 149 ALA A O 1
ATOM 1165 N N . TRP A 1 150 ? -10.894 -4.072 34.251 1.00 38.81 150 TRP A N 1
ATOM 1166 C CA . TRP A 1 150 ? -11.118 -3.950 35.698 1.00 38.81 150 TRP A CA 1
ATOM 1167 C C . TRP A 1 150 ? -11.598 -5.243 36.365 1.00 38.81 150 TRP A C 1
ATOM 1169 O O . TRP A 1 150 ? -11.593 -5.331 37.590 1.00 38.81 150 TRP A O 1
ATOM 1179 N N . ALA A 1 151 ? -11.989 -6.261 35.598 1.00 37.09 151 ALA A N 1
ATOM 1180 C CA . ALA A 1 151 ? -12.485 -7.522 36.148 1.00 37.09 151 ALA A CA 1
ATOM 1181 C C . ALA A 1 151 ? -11.380 -8.498 36.622 1.00 37.09 151 ALA A C 1
ATOM 1183 O O . ALA A 1 151 ? -11.713 -9.526 37.206 1.00 37.09 151 ALA A O 1
ATOM 1184 N N . ALA A 1 152 ? -10.084 -8.217 36.403 1.00 43.66 152 ALA A N 1
ATOM 1185 C CA . ALA A 1 152 ? -8.998 -9.180 36.671 1.00 43.66 152 ALA A CA 1
ATOM 1186 C C . ALA A 1 152 ? -8.434 -9.316 38.100 1.00 43.66 152 ALA A C 1
ATOM 1188 O O . ALA A 1 152 ? -7.892 -10.387 38.370 1.00 43.66 152 ALA A O 1
ATOM 1189 N N . PRO A 1 153 ? -8.481 -8.359 39.048 1.00 41.16 153 PRO A N 1
ATOM 1190 C CA . PRO A 1 153 ? -7.592 -8.479 40.208 1.00 41.16 153 PRO A CA 1
ATOM 1191 C C . PRO A 1 153 ? -8.075 -9.435 41.317 1.00 41.16 153 PRO A C 1
ATOM 1193 O O . PRO A 1 153 ? -7.504 -9.420 42.401 1.00 41.16 153 PRO A O 1
ATOM 1196 N N . LEU A 1 154 ? -9.092 -10.278 41.095 1.00 36.34 154 LEU A N 1
ATOM 1197 C CA . LEU A 1 154 ? -9.610 -11.184 42.136 1.00 36.34 154 LEU A CA 1
ATOM 1198 C C . LEU A 1 154 ? -9.271 -12.672 41.953 1.00 36.34 154 LEU A C 1
ATOM 1200 O O . LEU A 1 154 ? -9.592 -13.447 42.851 1.00 36.34 154 LEU A O 1
ATOM 1204 N N . ALA A 1 155 ? -8.631 -13.095 40.855 1.00 34.69 155 ALA A N 1
ATOM 1205 C CA . ALA A 1 155 ? -8.530 -14.530 40.563 1.00 34.69 155 ALA A CA 1
ATOM 1206 C C . ALA A 1 155 ? -7.205 -15.222 40.935 1.00 34.69 155 ALA A C 1
ATOM 1208 O O . ALA A 1 155 ? -7.277 -16.306 41.498 1.00 34.69 155 ALA A O 1
ATOM 1209 N N . GLU A 1 156 ? -6.008 -14.676 40.688 1.00 37.12 156 GLU A N 1
ATOM 1210 C CA . GLU A 1 156 ? -4.813 -15.551 40.672 1.00 37.12 156 GLU A CA 1
ATOM 1211 C C . GLU A 1 156 ? -3.519 -14.890 41.177 1.00 37.12 156 GLU A C 1
ATOM 1213 O O . GLU A 1 156 ? -2.585 -14.587 40.439 1.00 37.12 156 GLU A O 1
ATOM 1218 N N . ALA A 1 157 ? -3.423 -14.726 42.498 1.00 34.72 157 ALA A N 1
ATOM 1219 C CA . ALA A 1 157 ? -2.139 -14.589 43.179 1.00 34.72 157 ALA A CA 1
ATOM 1220 C C . ALA A 1 157 ? -1.587 -15.987 43.508 1.00 34.72 157 ALA A C 1
ATOM 1222 O O . ALA A 1 157 ? -1.897 -16.554 44.556 1.00 34.72 157 ALA A O 1
ATOM 1223 N N . GLY A 1 158 ? -0.754 -16.562 42.634 1.00 38.97 158 GLY A N 1
ATOM 1224 C CA . GLY A 1 158 ? 0.008 -17.748 43.021 1.00 38.97 158 GLY A CA 1
ATOM 1225 C C . GLY A 1 158 ? 0.700 -18.530 41.909 1.00 38.97 158 GLY A C 1
ATOM 1226 O O . GLY A 1 158 ? 0.057 -19.309 41.219 1.00 38.97 158 GLY A O 1
ATOM 1227 N N . ARG A 1 159 ? 2.042 -18.484 41.960 1.00 36.25 159 ARG A N 1
ATOM 1228 C CA . ARG A 1 159 ? 3.041 -19.470 41.482 1.00 36.25 159 ARG A CA 1
ATOM 1229 C C . ARG A 1 159 ? 3.671 -19.217 40.108 1.00 36.25 159 ARG A C 1
ATOM 1231 O O . ARG A 1 159 ? 3.087 -19.521 39.081 1.00 36.25 159 ARG A O 1
ATOM 1238 N N . LEU A 1 160 ? 4.965 -18.887 40.128 1.00 32.38 160 LEU A N 1
ATOM 1239 C CA . LEU A 1 160 ? 5.930 -19.363 39.132 1.00 32.38 160 LEU A CA 1
ATOM 1240 C C . LEU A 1 160 ? 7.211 -19.847 39.844 1.00 32.38 160 LEU A C 1
ATOM 1242 O O . LEU A 1 160 ? 7.687 -19.154 40.747 1.00 32.38 160 LEU A O 1
ATOM 1246 N N . PRO A 1 161 ? 7.772 -21.019 39.481 1.00 39.94 161 PRO A N 1
ATOM 1247 C CA . PRO A 1 161 ? 9.061 -21.486 39.977 1.00 39.94 161 PRO A CA 1
ATOM 1248 C C . PRO A 1 161 ? 10.235 -20.945 39.143 1.00 39.94 161 PRO A C 1
ATOM 1250 O O . PRO A 1 161 ? 10.164 -20.799 37.926 1.00 39.94 161 PRO A O 1
ATOM 1253 N N . SER A 1 162 ? 11.336 -20.665 39.837 1.00 41.28 162 SER A N 1
ATOM 1254 C CA . SER A 1 162 ? 12.581 -20.073 39.342 1.00 41.28 162 SER A CA 1
ATOM 1255 C C . SER A 1 162 ? 13.565 -21.115 38.794 1.00 41.28 162 SER A C 1
ATOM 1257 O O . SER A 1 162 ? 13.945 -22.028 39.525 1.00 41.28 162 SER A O 1
ATOM 1259 N N . SER A 1 163 ? 14.060 -20.917 37.568 1.00 36.25 163 SER A N 1
ATOM 1260 C CA . SER A 1 163 ? 15.285 -21.556 37.044 1.00 36.25 163 SER A CA 1
ATOM 1261 C C . SER A 1 163 ? 16.359 -20.492 36.718 1.00 36.25 163 SER A C 1
ATOM 1263 O O . SER A 1 163 ? 16.004 -19.317 36.582 1.00 36.25 163 SER A O 1
ATOM 1265 N N . PRO A 1 164 ? 17.666 -20.839 36.652 1.00 43.47 164 PRO A N 1
ATOM 1266 C CA . PRO A 1 164 ? 18.763 -19.865 36.633 1.00 43.47 164 PRO A CA 1
ATOM 1267 C C . PRO A 1 164 ? 18.964 -19.196 35.263 1.00 43.47 164 PRO A C 1
ATOM 1269 O O . PRO A 1 164 ? 18.712 -19.792 34.222 1.00 43.47 164 PRO A O 1
ATOM 1272 N N . ARG A 1 165 ? 19.433 -17.943 35.300 1.00 46.56 165 ARG A N 1
ATOM 1273 C CA . ARG A 1 165 ? 19.474 -16.951 34.209 1.00 46.56 165 ARG A CA 1
ATOM 1274 C C . ARG A 1 165 ? 20.835 -16.944 33.495 1.00 46.56 165 ARG A C 1
ATOM 1276 O O . ARG A 1 165 ? 21.847 -16.899 34.189 1.00 46.56 165 ARG A O 1
ATOM 1283 N N . THR A 1 166 ? 20.861 -16.898 32.157 1.00 52.09 166 THR A N 1
ATOM 1284 C CA . THR A 1 166 ? 22.115 -16.863 31.365 1.00 52.09 166 THR A CA 1
ATOM 1285 C C . THR A 1 166 ? 22.260 -15.708 30.351 1.00 52.09 166 THR A C 1
ATOM 1287 O O . THR A 1 166 ? 23.393 -15.288 30.147 1.00 52.09 166 THR A O 1
ATOM 1290 N N . SER A 1 167 ? 21.199 -15.100 29.787 1.00 54.44 167 SER A N 1
ATOM 1291 C CA . SER A 1 167 ? 21.284 -13.806 29.048 1.00 54.44 167 SER A CA 1
ATOM 1292 C C . SER A 1 167 ? 19.924 -13.086 28.906 1.00 54.44 167 SER A C 1
ATOM 1294 O O . SER A 1 167 ? 18.876 -13.720 29.055 1.00 54.44 167 SER A O 1
ATOM 1296 N N . THR A 1 168 ? 19.917 -11.767 28.636 1.00 44.66 168 THR A N 1
ATOM 1297 C CA . THR A 1 168 ? 18.697 -10.931 28.498 1.00 44.66 168 THR A CA 1
ATOM 1298 C C . THR A 1 168 ? 17.879 -11.288 27.257 1.00 44.66 168 THR A C 1
ATOM 1300 O O . THR A 1 168 ? 16.654 -11.366 27.340 1.00 44.66 168 THR A O 1
ATOM 1303 N N . LEU A 1 169 ? 18.540 -11.558 26.125 1.00 42.97 169 LEU A N 1
ATOM 1304 C CA . LEU A 1 169 ? 17.890 -12.032 24.900 1.00 42.97 169 LEU A CA 1
ATOM 1305 C C . LEU A 1 169 ? 17.185 -13.377 25.130 1.00 42.97 169 LEU A C 1
ATOM 1307 O O . LEU A 1 169 ? 16.012 -13.529 24.810 1.00 42.97 169 LEU A O 1
ATOM 1311 N N . GLN A 1 170 ? 17.867 -14.319 25.790 1.00 52.81 170 GLN A N 1
ATOM 1312 C CA . GLN A 1 170 ? 17.320 -15.633 26.131 1.00 52.81 170 GLN A CA 1
ATOM 1313 C C . GLN A 1 170 ? 16.178 -15.521 27.155 1.00 52.81 170 GLN A C 1
ATOM 1315 O O . GLN A 1 170 ? 15.200 -16.261 27.070 1.00 52.81 170 GLN A O 1
ATOM 1320 N N . TRP A 1 171 ? 16.261 -14.554 28.077 1.00 46.25 171 TRP A N 1
ATOM 1321 C CA . TRP A 1 171 ? 15.167 -14.201 28.980 1.00 46.25 171 TRP A CA 1
ATOM 1322 C C . TRP A 1 171 ? 13.954 -13.647 28.230 1.00 46.25 171 TRP A C 1
ATOM 1324 O O . TRP A 1 171 ? 12.849 -14.049 28.557 1.00 46.25 171 TRP A O 1
ATOM 1334 N N . LEU A 1 172 ? 14.115 -12.789 27.221 1.00 42.81 172 LEU A N 1
ATOM 1335 C CA . LEU A 1 172 ? 12.996 -12.265 26.424 1.00 42.81 172 LEU A CA 1
ATOM 1336 C C . LEU A 1 172 ? 12.327 -13.346 25.574 1.00 42.81 172 LEU A C 1
ATOM 1338 O O . LEU A 1 172 ? 11.101 -13.416 25.551 1.00 42.81 172 LEU A O 1
ATOM 1342 N N . THR A 1 173 ? 13.110 -14.237 24.963 1.00 45.31 173 THR A N 1
ATOM 1343 C CA . THR A 1 173 ? 12.587 -15.399 24.228 1.00 45.31 173 THR A CA 1
ATOM 1344 C C . THR A 1 173 ? 11.811 -16.346 25.151 1.00 45.31 173 THR A C 1
ATOM 1346 O O . THR A 1 173 ? 10.783 -16.891 24.759 1.00 45.31 173 THR A O 1
ATOM 1349 N N . GLN A 1 174 ? 12.252 -16.504 26.405 1.00 42.47 174 GLN A N 1
ATOM 1350 C CA . GLN A 1 174 ? 11.552 -17.293 27.428 1.00 42.47 174 GLN A CA 1
ATOM 1351 C C . GLN A 1 174 ? 10.365 -16.544 28.068 1.00 42.47 174 GLN A C 1
ATOM 1353 O O . GLN A 1 174 ? 9.357 -17.164 28.390 1.00 42.47 174 GLN A O 1
ATOM 1358 N N . ALA A 1 175 ? 10.444 -15.222 28.234 1.00 36.97 175 ALA A N 1
ATOM 1359 C CA . ALA A 1 175 ? 9.405 -14.378 28.830 1.00 36.97 175 ALA A CA 1
ATOM 1360 C C . ALA A 1 175 ? 8.239 -14.127 27.866 1.00 36.97 175 ALA A C 1
ATOM 1362 O O . ALA A 1 175 ? 7.096 -14.021 28.304 1.00 36.97 175 ALA A O 1
ATOM 1363 N N . TRP A 1 176 ? 8.487 -14.115 26.554 1.00 40.16 176 TRP A N 1
ATOM 1364 C CA . TRP A 1 176 ? 7.427 -14.186 25.542 1.00 40.16 176 TRP A CA 1
ATOM 1365 C C . TRP A 1 176 ? 6.646 -15.508 25.582 1.00 40.16 176 TRP A C 1
ATOM 1367 O O . TRP A 1 176 ? 5.521 -15.554 25.093 1.00 40.16 176 TRP A O 1
ATOM 1377 N N . ALA A 1 177 ? 7.186 -16.549 26.227 1.00 37.12 177 ALA A N 1
ATOM 1378 C CA . ALA A 1 177 ? 6.478 -17.795 26.522 1.00 37.12 177 ALA A CA 1
ATOM 1379 C C . ALA A 1 177 ? 5.849 -17.842 27.936 1.00 37.12 177 ALA A C 1
ATOM 1381 O O . ALA A 1 177 ? 5.194 -18.824 28.278 1.00 37.12 177 ALA A O 1
ATOM 1382 N N . GLY A 1 178 ? 6.010 -16.806 28.768 1.00 36.66 178 GLY A N 1
ATOM 1383 C CA . GLY A 1 178 ? 5.477 -16.774 30.132 1.00 36.66 178 GLY A CA 1
ATOM 1384 C C . GLY A 1 178 ? 5.701 -15.419 30.800 1.00 36.66 178 GLY A C 1
ATOM 1385 O O . GLY A 1 178 ? 6.796 -15.124 31.276 1.00 36.66 178 GLY A O 1
ATOM 1386 N N . CYS A 1 179 ? 4.663 -14.585 30.832 1.00 33.06 179 CYS A N 1
ATOM 1387 C CA . CYS A 1 179 ? 4.744 -13.201 31.297 1.00 33.06 179 CYS A CA 1
ATOM 1388 C C . CYS A 1 179 ? 4.656 -13.096 32.839 1.00 33.06 179 CYS A C 1
ATOM 1390 O O . CYS A 1 179 ? 3.714 -13.635 33.420 1.00 33.06 179 CYS A O 1
ATOM 1392 N N . PRO A 1 180 ? 5.557 -12.360 33.524 1.00 31.39 180 PRO A N 1
ATOM 1393 C CA . PRO A 1 180 ? 5.353 -11.879 34.892 1.00 31.39 180 PRO A CA 1
ATOM 1394 C C . PRO A 1 180 ? 5.030 -10.363 34.947 1.00 31.39 180 PRO A C 1
ATOM 1396 O O . PRO A 1 180 ? 5.216 -9.654 33.955 1.00 31.39 180 PRO A O 1
ATOM 1399 N N . PRO A 1 181 ? 4.525 -9.854 36.094 1.00 32.75 181 PRO A N 1
ATOM 1400 C CA . PRO A 1 181 ? 3.764 -8.604 36.173 1.00 32.75 181 PRO A CA 1
ATOM 1401 C C . PRO A 1 181 ? 4.606 -7.317 36.264 1.00 32.75 181 PRO A C 1
ATOM 1403 O O . PRO A 1 181 ? 5.774 -7.313 36.653 1.00 32.75 181 PRO A O 1
ATOM 1406 N N . SER A 1 182 ? 3.941 -6.209 35.918 1.00 32.72 182 SER A N 1
ATOM 1407 C CA . SER A 1 182 ? 4.431 -4.820 35.906 1.00 32.72 182 SER A CA 1
ATOM 1408 C C . SER A 1 182 ? 4.754 -4.246 37.309 1.00 32.72 182 SER A C 1
ATOM 1410 O O . SER A 1 182 ? 4.195 -4.708 38.304 1.00 32.72 182 SER A O 1
ATOM 1412 N N . PRO A 1 183 ? 5.612 -3.204 37.412 1.00 30.41 183 PRO A N 1
ATOM 1413 C CA . PRO A 1 183 ? 5.957 -2.537 38.675 1.00 30.41 183 PRO A CA 1
ATOM 1414 C C . PRO A 1 183 ? 4.832 -1.617 39.208 1.00 30.41 183 PRO A C 1
ATOM 1416 O O . PRO A 1 183 ? 3.980 -1.178 38.431 1.00 30.41 183 PRO A O 1
ATOM 1419 N N . PRO A 1 184 ? 4.832 -1.284 40.517 1.00 31.56 184 PRO A N 1
ATOM 1420 C CA . PRO A 1 184 ? 3.723 -0.602 41.183 1.00 31.56 184 PRO A CA 1
ATOM 1421 C C . PRO A 1 184 ? 3.661 0.897 40.850 1.00 31.56 184 PRO A C 1
ATOM 1423 O O . PRO A 1 184 ? 4.681 1.587 40.802 1.00 31.56 184 PRO A O 1
ATOM 1426 N N . VAL A 1 185 ? 2.443 1.419 40.689 1.00 34.12 185 VAL A N 1
ATOM 1427 C CA . VAL A 1 185 ? 2.150 2.859 40.644 1.00 34.12 185 VAL A CA 1
ATOM 1428 C C . VAL A 1 185 ? 1.642 3.289 42.022 1.00 34.12 185 VAL A C 1
ATOM 1430 O O . VAL A 1 185 ? 0.667 2.720 42.485 1.00 34.12 185 VAL A O 1
ATOM 1433 N N . LEU A 1 186 ? 2.325 4.280 42.619 1.00 43.31 186 LEU A N 1
ATOM 1434 C CA . LEU A 1 186 ? 2.004 5.102 43.808 1.00 43.31 186 LEU A CA 1
ATOM 1435 C C . LEU A 1 186 ? 1.341 4.408 45.015 1.00 43.31 186 LEU A C 1
ATOM 1437 O O . LEU A 1 186 ? 0.237 3.889 44.939 1.00 43.31 186 LEU A O 1
ATOM 1441 N N . GLY A 1 187 ? 2.017 4.501 46.167 1.00 43.12 187 GLY A N 1
ATOM 1442 C CA . GLY A 1 187 ? 1.578 3.916 47.433 1.00 43.12 187 GLY A CA 1
ATOM 1443 C C . GLY A 1 187 ? 0.136 4.275 47.794 1.00 43.12 187 GLY A C 1
ATOM 1444 O O . GLY A 1 187 ? -0.259 5.441 47.766 1.00 43.12 187 GLY A O 1
ATOM 1445 N N . GLU A 1 188 ? -0.633 3.247 48.131 1.00 34.66 188 GLU A N 1
ATOM 1446 C CA . GLU A 1 188 ? -1.983 3.373 48.667 1.00 34.66 188 GLU A CA 1
ATOM 1447 C C . GLU A 1 188 ? -1.977 4.266 49.926 1.00 34.66 188 GLU A C 1
ATOM 1449 O O . GLU A 1 188 ? -1.092 4.141 50.774 1.00 34.66 188 GLU A O 1
ATOM 1454 N N . GLY A 1 189 ? -2.963 5.167 50.056 1.00 45.62 189 GLY A N 1
ATOM 1455 C CA . GLY A 1 189 ? -3.212 5.921 51.298 1.00 45.62 189 GLY A CA 1
ATOM 1456 C C . GLY A 1 189 ? -3.056 7.448 51.256 1.00 45.62 189 GLY A C 1
ATOM 1457 O O . GLY A 1 189 ? -3.095 8.068 52.315 1.00 45.62 189 GLY A O 1
ATOM 1458 N N . LEU A 1 190 ? -2.902 8.077 50.086 1.00 45.66 190 LEU A N 1
ATOM 1459 C CA . LEU A 1 190 ? -2.885 9.546 49.995 1.00 45.66 190 LEU A CA 1
ATOM 1460 C C . LEU A 1 190 ? -4.293 10.135 50.164 1.00 45.66 190 LEU A C 1
ATOM 1462 O O . LEU A 1 190 ? -5.221 9.747 49.452 1.00 45.66 190 LEU A O 1
ATOM 1466 N N . ASP A 1 191 ? -4.440 11.109 51.067 1.00 49.97 191 ASP A N 1
ATOM 1467 C CA . ASP A 1 191 ? -5.678 11.884 51.171 1.00 49.97 191 ASP A CA 1
ATOM 1468 C C . ASP A 1 191 ? -5.825 12.884 50.006 1.00 49.97 191 ASP A C 1
ATOM 1470 O O . ASP A 1 191 ? -4.890 13.170 49.251 1.00 49.97 191 ASP A O 1
ATOM 1474 N N . MET A 1 192 ? -7.032 13.428 49.845 1.00 38.91 192 MET A N 1
ATOM 1475 C CA . MET A 1 192 ? -7.370 14.330 48.742 1.00 38.91 192 MET A CA 1
ATOM 1476 C C . MET A 1 192 ? -6.483 15.590 48.711 1.00 38.91 192 MET A C 1
ATOM 1478 O O . MET A 1 192 ? -6.108 16.052 47.636 1.00 38.91 192 MET A O 1
ATOM 1482 N N . GLY A 1 193 ? -6.115 16.137 49.872 1.00 42.56 193 GLY A N 1
ATOM 1483 C CA . GLY A 1 193 ? -5.249 17.312 49.978 1.00 42.56 193 GLY A CA 1
ATOM 1484 C C . GLY A 1 193 ? -3.801 16.999 49.604 1.00 42.56 193 GLY A C 1
ATOM 1485 O O . GLY A 1 193 ? -3.165 17.771 48.886 1.00 42.56 193 GLY A O 1
ATOM 1486 N N . GLN A 1 194 ? -3.301 15.834 50.011 1.00 48.81 194 GLN A N 1
ATOM 1487 C CA . GLN A 1 194 ? -1.967 15.342 49.666 1.00 48.81 194 GLN A CA 1
ATOM 1488 C C . GLN A 1 194 ? -1.852 15.008 48.173 1.00 48.81 194 GLN A C 1
ATOM 1490 O O . GLN A 1 194 ? -0.818 15.276 47.552 1.00 48.81 194 GLN A O 1
ATOM 1495 N N . HIS A 1 195 ? -2.932 14.496 47.576 1.00 46.19 195 HIS A N 1
ATOM 1496 C CA . HIS A 1 195 ? -3.041 14.282 46.135 1.00 46.19 195 HIS A CA 1
ATOM 1497 C C . HIS A 1 195 ? -2.910 15.608 45.365 1.00 46.19 195 HIS A C 1
ATOM 1499 O O . HIS A 1 195 ? -2.077 15.727 44.464 1.00 46.19 195 HIS A O 1
ATOM 1505 N N . TRP A 1 196 ? -3.658 16.641 45.772 1.00 45.31 196 TRP A N 1
ATOM 1506 C CA . TRP A 1 196 ? -3.611 17.967 45.145 1.00 45.31 196 TRP A CA 1
ATOM 1507 C C . TRP A 1 196 ? -2.291 18.710 45.365 1.00 45.31 196 TRP A C 1
ATOM 1509 O O . TRP A 1 196 ? -1.819 19.375 44.447 1.00 45.31 196 TRP A O 1
ATOM 1519 N N . ALA A 1 197 ? -1.658 18.572 46.532 1.00 48.75 197 ALA A N 1
ATOM 1520 C CA . ALA A 1 197 ? -0.344 19.162 46.804 1.00 48.75 197 ALA A CA 1
ATOM 1521 C C . ALA A 1 197 ? 0.783 18.511 45.980 1.00 48.75 197 ALA A C 1
ATOM 1523 O O . ALA A 1 197 ? 1.769 19.167 45.646 1.00 48.75 197 ALA A O 1
ATOM 1524 N N . SER A 1 198 ? 0.626 17.234 45.619 1.00 45.28 198 SER A N 1
ATOM 1525 C CA . SER A 1 198 ? 1.602 16.485 44.817 1.00 45.28 198 SER A CA 1
ATOM 1526 C C . SER A 1 198 ? 1.417 16.699 43.310 1.00 45.28 198 SER A C 1
ATOM 1528 O O . SER A 1 198 ? 2.382 16.589 42.552 1.00 45.28 198 SER A O 1
ATOM 1530 N N . ALA A 1 199 ? 0.207 17.058 42.865 1.00 44.53 199 ALA A N 1
ATOM 1531 C CA . ALA A 1 199 ? -0.148 17.243 41.456 1.00 44.53 199 ALA A CA 1
ATOM 1532 C C . ALA A 1 199 ? 0.738 18.242 40.665 1.00 44.53 199 ALA A C 1
ATOM 1534 O O . ALA A 1 199 ? 1.065 17.939 39.518 1.00 44.53 199 ALA A O 1
ATOM 1535 N N . PRO A 1 200 ? 1.209 19.381 41.219 1.00 40.44 200 PRO A N 1
ATOM 1536 C CA . PRO A 1 200 ? 2.114 20.298 40.513 1.00 40.44 200 PRO A CA 1
ATOM 1537 C C . PRO A 1 200 ? 3.532 19.738 40.324 1.00 40.44 200 PRO A C 1
ATOM 1539 O O . PRO A 1 200 ? 4.252 20.159 39.420 1.00 40.44 200 PRO A O 1
ATOM 1542 N N . LEU A 1 201 ? 3.941 18.790 41.175 1.00 45.41 201 LEU A N 1
ATOM 1543 C CA . LEU A 1 201 ? 5.227 18.089 41.086 1.00 45.41 201 LEU A CA 1
ATOM 1544 C C . LEU A 1 201 ? 5.140 16.850 40.177 1.00 45.41 201 LEU A C 1
ATOM 1546 O O . LEU A 1 201 ? 6.172 16.301 39.779 1.00 45.41 201 LEU A O 1
ATOM 1550 N N . MET A 1 202 ? 3.924 16.421 39.809 1.00 42.81 202 MET A N 1
ATOM 1551 C CA . MET A 1 202 ? 3.701 15.318 38.878 1.00 42.81 202 MET A CA 1
ATOM 1552 C C . MET A 1 202 ? 4.137 15.719 37.468 1.00 42.81 202 MET A C 1
ATOM 1554 O O . MET A 1 202 ? 3.438 16.408 36.725 1.00 42.81 202 MET A O 1
ATOM 1558 N N . ARG A 1 203 ? 5.299 15.220 37.049 1.00 41.44 203 ARG A N 1
ATOM 1559 C CA . ARG A 1 203 ? 5.674 15.200 35.634 1.00 41.44 203 ARG A CA 1
ATOM 1560 C C . ARG A 1 203 ? 5.004 13.998 34.979 1.00 41.44 203 ARG A C 1
ATOM 1562 O O . ARG A 1 203 ? 5.404 12.862 35.217 1.00 41.44 203 ARG A O 1
ATOM 1569 N N . HIS A 1 204 ? 3.980 14.259 34.170 1.00 39.59 204 HIS A N 1
ATOM 1570 C CA . HIS A 1 204 ? 3.256 13.238 33.413 1.00 39.59 204 HIS A CA 1
ATOM 1571 C C . HIS A 1 204 ? 4.237 12.379 32.590 1.00 39.59 204 HIS A C 1
ATOM 1573 O O . HIS A 1 204 ? 5.115 12.925 31.921 1.00 39.59 204 HIS A O 1
ATOM 1579 N N . SER A 1 205 ? 4.096 11.051 32.596 1.00 39.12 205 SER A N 1
ATOM 1580 C CA . SER A 1 205 ? 4.960 10.136 31.823 1.00 39.12 205 SER A CA 1
ATOM 1581 C C . SER A 1 205 ? 4.949 10.453 30.320 1.00 39.12 205 SER A C 1
ATOM 1583 O O . SER A 1 205 ? 5.993 10.416 29.683 1.00 39.12 205 SER A O 1
ATOM 1585 N N . LEU A 1 206 ? 3.801 10.889 29.785 1.00 37.88 206 LEU A N 1
ATOM 1586 C CA . LEU A 1 206 ? 3.654 11.395 28.404 1.00 37.88 206 LEU A CA 1
ATOM 1587 C C . LEU A 1 206 ? 4.265 12.790 28.139 1.00 37.88 206 LEU A C 1
ATOM 1589 O O . LEU A 1 206 ? 4.335 13.204 26.989 1.00 37.88 206 LEU A O 1
ATOM 1593 N N . ALA A 1 207 ? 4.681 13.533 29.172 1.00 35.59 207 ALA A N 1
ATOM 1594 C CA . ALA A 1 207 ? 5.421 14.793 29.020 1.00 35.59 207 ALA A CA 1
ATOM 1595 C C . ALA A 1 207 ? 6.948 14.577 29.022 1.00 35.59 207 ALA A C 1
ATOM 1597 O O . ALA A 1 207 ? 7.713 15.520 28.811 1.00 35.59 207 ALA A O 1
ATOM 1598 N N . ARG A 1 208 ? 7.415 13.343 29.257 1.00 39.16 208 ARG A N 1
ATOM 1599 C CA . ARG A 1 208 ? 8.797 12.948 28.976 1.00 39.16 208 ARG A CA 1
ATOM 1600 C C . ARG A 1 208 ? 8.906 12.574 27.500 1.00 39.16 208 ARG A C 1
ATOM 1602 O O . ARG A 1 208 ? 7.989 11.970 26.948 1.00 39.16 208 ARG A O 1
ATOM 1609 N N . ARG A 1 209 ? 10.054 12.871 26.871 1.00 33.84 209 ARG A N 1
ATOM 1610 C CA . ARG A 1 209 ? 10.427 12.158 25.638 1.00 33.84 209 ARG A CA 1
ATOM 1611 C C . ARG A 1 209 ? 10.286 10.657 25.920 1.00 33.84 209 ARG A C 1
ATOM 1613 O O . ARG A 1 209 ? 10.718 10.250 27.003 1.00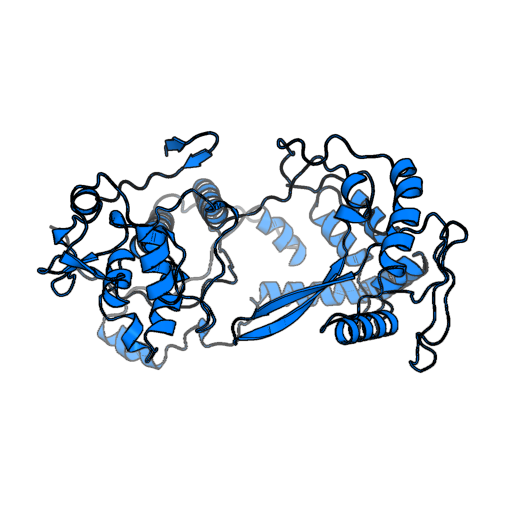 33.84 209 ARG A O 1
ATOM 1620 N N . PRO A 1 210 ? 9.692 9.865 25.011 1.00 39.50 210 PRO A N 1
ATOM 1621 C CA . PRO A 1 210 ? 9.583 8.428 25.205 1.00 39.50 210 PRO A CA 1
ATOM 1622 C C . PRO A 1 210 ? 10.982 7.882 25.489 1.00 39.50 210 PRO A C 1
ATOM 1624 O O . PRO A 1 210 ? 11.882 7.977 24.658 1.00 39.50 210 PRO A O 1
ATOM 1627 N N . ALA A 1 211 ? 11.180 7.407 26.714 1.00 39.16 211 ALA A N 1
ATOM 1628 C CA . ALA A 1 211 ? 12.367 6.666 27.081 1.00 39.16 211 ALA A CA 1
ATOM 1629 C C . ALA A 1 211 ? 12.055 5.213 26.749 1.00 39.16 211 ALA A C 1
ATOM 1631 O O . ALA A 1 211 ? 11.058 4.676 27.235 1.00 39.16 211 ALA A O 1
ATOM 1632 N N . LEU A 1 212 ? 12.873 4.607 25.890 1.00 38.34 212 LEU A N 1
ATOM 1633 C CA . LEU A 1 212 ? 12.834 3.166 25.678 1.00 38.34 212 LEU A CA 1
ATOM 1634 C C . LEU A 1 212 ? 12.956 2.497 27.049 1.00 38.34 212 LEU A C 1
ATOM 1636 O O . LEU A 1 212 ? 13.783 2.912 27.867 1.00 38.34 212 LEU A O 1
ATOM 1640 N N . GLU A 1 213 ? 12.123 1.492 27.322 1.00 44.44 213 GLU A N 1
ATOM 1641 C CA . GLU A 1 213 ? 12.259 0.729 28.560 1.00 44.44 213 GLU A CA 1
ATOM 1642 C C . GLU A 1 213 ? 13.709 0.221 28.684 1.00 44.44 213 GLU A C 1
ATOM 1644 O O . GLU A 1 213 ? 14.310 -0.145 27.668 1.00 44.44 213 GLU A O 1
ATOM 1649 N N . PRO A 1 214 ? 14.312 0.198 29.887 1.00 48.12 214 PRO A N 1
ATOM 1650 C CA . PRO A 1 214 ? 15.700 -0.234 30.051 1.00 48.12 214 PRO A CA 1
ATOM 1651 C C . PRO A 1 214 ? 15.985 -1.615 29.446 1.00 48.12 214 PRO A C 1
ATOM 1653 O O . PRO A 1 214 ? 17.045 -1.813 28.862 1.00 48.12 214 PRO A O 1
ATOM 1656 N N . ALA A 1 215 ? 15.015 -2.535 29.508 1.00 46.22 215 ALA A N 1
ATOM 1657 C CA . ALA A 1 215 ? 15.102 -3.843 28.862 1.00 46.22 215 ALA A CA 1
ATOM 1658 C C . ALA A 1 215 ? 15.184 -3.731 27.330 1.00 46.22 215 ALA A C 1
ATOM 1660 O O . ALA A 1 215 ? 16.043 -4.350 26.716 1.00 46.22 215 ALA A O 1
ATOM 1661 N N . LEU A 1 216 ? 14.357 -2.886 26.710 1.00 45.59 216 LEU A N 1
ATOM 1662 C CA . LEU A 1 216 ? 14.400 -2.648 25.266 1.00 45.59 216 LEU A CA 1
ATOM 1663 C C . LEU A 1 216 ? 15.687 -1.921 24.847 1.00 45.59 216 LEU A C 1
ATOM 1665 O O . LEU A 1 216 ? 16.245 -2.206 23.793 1.00 45.59 216 LEU A O 1
ATOM 1669 N N . SER A 1 217 ? 16.196 -1.026 25.695 1.00 54.16 217 SER A N 1
ATOM 1670 C CA . SER A 1 217 ? 17.494 -0.371 25.487 1.00 54.16 217 SER A CA 1
ATOM 1671 C C . SER A 1 217 ? 18.648 -1.378 25.537 1.00 54.16 217 SER A C 1
ATOM 1673 O O . SER A 1 217 ? 19.556 -1.302 24.714 1.00 54.16 217 SER A O 1
ATOM 1675 N N . ALA A 1 218 ? 18.593 -2.344 26.460 1.00 58.59 218 ALA A N 1
ATOM 1676 C CA . ALA A 1 218 ? 19.559 -3.435 26.544 1.00 58.59 218 ALA A CA 1
ATOM 1677 C C . ALA A 1 218 ? 19.482 -4.361 25.320 1.00 58.59 218 ALA A C 1
ATOM 1679 O O . ALA A 1 218 ? 20.517 -4.683 24.753 1.00 58.59 218 ALA A O 1
ATOM 1680 N N . VAL A 1 219 ? 18.278 -4.702 24.845 1.00 59.62 219 VAL A N 1
ATOM 1681 C CA . VAL A 1 219 ? 18.091 -5.473 23.601 1.00 59.62 219 VAL A CA 1
ATOM 1682 C C . VAL A 1 219 ? 18.683 -4.745 22.406 1.00 59.62 219 VAL A C 1
ATOM 1684 O O . VAL A 1 219 ? 19.380 -5.354 21.609 1.00 59.62 219 VAL A O 1
ATOM 1687 N N . ILE A 1 220 ? 18.435 -3.440 22.272 1.00 64.94 220 ILE A N 1
ATOM 1688 C CA . ILE A 1 220 ? 19.013 -2.648 21.181 1.00 64.94 220 ILE A CA 1
ATOM 1689 C C . ILE A 1 220 ? 20.542 -2.666 21.266 1.00 64.94 220 ILE A C 1
ATOM 1691 O O . ILE A 1 220 ? 21.194 -2.846 20.243 1.00 64.94 220 ILE A O 1
ATOM 1695 N N . ALA A 1 221 ? 21.118 -2.523 22.462 1.00 69.19 221 ALA A N 1
ATOM 1696 C CA . ALA A 1 221 ? 22.5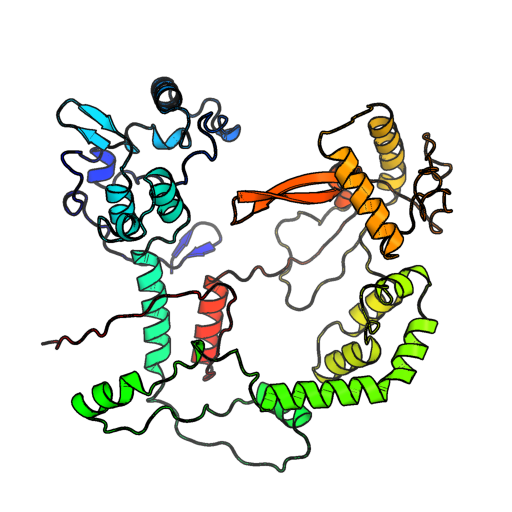63 -2.617 22.647 1.00 69.19 221 ALA A CA 1
ATOM 1697 C C . ALA A 1 221 ? 23.106 -4.010 22.273 1.00 69.19 221 ALA A C 1
ATOM 1699 O O . ALA A 1 221 ? 24.088 -4.094 21.542 1.00 69.19 221 ALA A O 1
ATOM 1700 N N . GLU A 1 222 ? 22.445 -5.090 22.698 1.00 72.81 222 GLU A N 1
ATOM 1701 C CA . GLU A 1 222 ? 22.812 -6.469 22.340 1.00 72.81 222 GLU A CA 1
ATOM 1702 C C . GLU A 1 222 ? 22.687 -6.718 20.826 1.00 72.81 222 GLU A C 1
ATOM 1704 O O . GLU A 1 222 ? 23.569 -7.326 20.227 1.00 72.81 222 GLU A O 1
ATOM 1709 N N . LEU A 1 223 ? 21.647 -6.188 20.174 1.00 70.94 223 LEU A N 1
ATOM 1710 C CA . LEU A 1 223 ? 21.478 -6.267 18.720 1.00 70.94 223 LEU A CA 1
ATOM 1711 C C . LEU A 1 223 ? 22.569 -5.501 17.967 1.00 70.94 223 LEU A C 1
ATOM 1713 O O . LEU A 1 223 ? 23.006 -5.957 16.914 1.00 70.94 223 LEU A O 1
ATOM 1717 N N . LEU A 1 224 ? 23.011 -4.351 18.482 1.00 77.62 224 LEU A N 1
ATOM 1718 C CA . LEU A 1 224 ? 24.115 -3.599 17.885 1.00 77.62 224 LEU A CA 1
ATOM 1719 C C . LEU A 1 224 ? 25.426 -4.382 17.969 1.00 77.62 224 LEU A C 1
ATOM 1721 O O . LEU A 1 224 ? 26.127 -4.461 16.964 1.00 77.62 224 LEU A O 1
ATOM 1725 N N . VAL A 1 225 ? 25.705 -5.013 19.114 1.00 84.62 225 VAL A N 1
ATOM 1726 C CA . VAL A 1 225 ? 26.867 -5.902 19.270 1.00 84.62 225 VAL A CA 1
ATOM 1727 C C . VAL A 1 225 ? 26.769 -7.087 18.311 1.00 84.62 225 VAL A C 1
ATOM 1729 O O . VAL A 1 225 ? 27.714 -7.345 17.579 1.00 84.62 225 VAL A O 1
ATOM 1732 N N . LEU A 1 226 ? 25.610 -7.745 18.218 1.00 78.44 226 LEU A N 1
ATOM 1733 C CA . LEU A 1 226 ? 25.404 -8.864 17.292 1.00 78.44 226 LEU A CA 1
ATOM 1734 C C . LEU A 1 226 ? 25.603 -8.456 15.821 1.00 78.44 226 LEU A C 1
ATOM 1736 O O . LEU A 1 226 ? 26.130 -9.225 15.021 1.00 78.44 226 LEU A O 1
ATOM 1740 N N . VAL A 1 227 ? 25.171 -7.249 15.448 1.00 83.06 227 VAL A N 1
ATOM 1741 C CA . VAL A 1 227 ? 25.407 -6.684 14.112 1.00 83.06 227 VAL A CA 1
ATOM 1742 C C . VAL A 1 227 ? 26.895 -6.431 13.868 1.00 83.06 227 VAL A C 1
ATOM 1744 O O . VAL A 1 227 ? 27.376 -6.714 12.776 1.00 83.06 227 VAL A O 1
ATOM 1747 N N . GLU A 1 228 ? 27.621 -5.919 14.861 1.00 88.81 228 GLU A N 1
ATOM 1748 C CA . GLU A 1 228 ? 29.069 -5.694 14.771 1.00 88.81 228 GLU A CA 1
ATOM 1749 C C . GLU A 1 228 ? 29.844 -7.016 14.678 1.00 88.81 228 GLU A C 1
ATOM 1751 O O . GLU A 1 228 ? 30.722 -7.156 13.830 1.00 88.81 228 GLU A O 1
ATOM 1756 N N . GLU A 1 229 ? 29.465 -8.025 15.463 1.00 91.38 229 GLU A N 1
ATOM 1757 C CA . GLU A 1 229 ? 30.056 -9.369 15.416 1.00 91.38 229 GLU A CA 1
ATOM 1758 C C . GLU A 1 229 ? 29.824 -10.070 14.069 1.00 91.38 229 GLU A C 1
ATOM 1760 O O . GLU A 1 229 ? 30.676 -10.833 13.618 1.00 91.38 229 GLU A O 1
ATOM 1765 N N . ARG A 1 230 ? 28.698 -9.790 13.398 1.00 89.94 230 ARG A N 1
ATOM 1766 C CA . ARG A 1 230 ? 28.332 -10.366 12.089 1.00 89.94 230 ARG A CA 1
ATOM 1767 C C . ARG A 1 230 ? 28.630 -9.449 10.903 1.00 89.94 230 ARG A C 1
ATOM 1769 O O . ARG A 1 230 ? 28.073 -9.638 9.815 1.00 89.94 230 ARG A O 1
ATOM 1776 N N . GLU A 1 231 ? 29.486 -8.443 11.074 1.00 91.19 231 GLU A N 1
ATOM 1777 C CA . GLU A 1 231 ? 29.801 -7.511 9.989 1.00 91.19 231 GLU A CA 1
ATOM 1778 C C . GLU A 1 231 ? 30.471 -8.231 8.805 1.00 91.19 231 GLU A C 1
ATOM 1780 O O . GLU A 1 231 ? 30.116 -7.997 7.645 1.00 91.19 231 GLU A O 1
ATOM 1785 N N . GLU A 1 232 ? 31.408 -9.142 9.085 1.00 93.62 232 GLU A N 1
ATOM 1786 C CA . GLU A 1 232 ? 32.092 -9.932 8.055 1.00 93.62 232 GLU A CA 1
ATOM 1787 C C . GLU A 1 232 ? 31.130 -10.876 7.330 1.00 93.62 232 GLU A C 1
ATOM 1789 O O . GLU A 1 232 ? 31.129 -10.905 6.097 1.00 93.62 232 GLU A O 1
ATOM 1794 N N . ASP A 1 233 ? 30.246 -11.552 8.068 1.00 94.38 233 ASP A N 1
ATOM 1795 C CA . ASP A 1 233 ? 29.207 -12.421 7.503 1.00 94.38 233 ASP A CA 1
ATOM 1796 C C . ASP A 1 233 ? 28.266 -11.638 6.586 1.00 94.38 233 ASP A C 1
ATOM 1798 O O . ASP A 1 233 ? 27.948 -12.071 5.479 1.00 94.38 233 ASP A O 1
ATOM 1802 N N . THR A 1 234 ? 27.844 -10.446 7.015 1.00 93.06 234 THR A N 1
ATOM 1803 C CA . THR A 1 234 ? 26.987 -9.565 6.211 1.00 93.06 234 THR A CA 1
ATOM 1804 C C . THR A 1 234 ? 27.701 -9.120 4.940 1.00 93.06 234 THR A C 1
ATOM 1806 O O . THR A 1 234 ? 27.100 -9.089 3.864 1.00 93.06 234 THR A O 1
ATOM 1809 N N . ARG A 1 235 ? 28.998 -8.809 5.030 1.00 93.62 235 ARG A N 1
ATOM 1810 C CA . ARG A 1 235 ? 29.813 -8.428 3.873 1.00 93.62 235 ARG A CA 1
ATOM 1811 C C . ARG A 1 235 ? 29.964 -9.585 2.885 1.00 93.62 235 ARG A C 1
ATOM 1813 O O . ARG A 1 235 ? 29.801 -9.357 1.688 1.00 93.62 235 ARG A O 1
ATOM 1820 N N . ALA A 1 236 ? 30.243 -10.793 3.372 1.00 95.19 236 ALA A N 1
ATOM 1821 C CA . ALA A 1 236 ? 30.337 -11.997 2.550 1.00 95.19 236 ALA A CA 1
ATOM 1822 C C . ALA A 1 236 ? 28.994 -12.306 1.871 1.00 95.19 236 ALA A C 1
ATOM 1824 O O . ALA A 1 236 ? 28.933 -12.428 0.649 1.00 95.19 236 ALA A O 1
ATOM 1825 N N . TRP A 1 237 ? 27.903 -12.294 2.640 1.00 95.19 237 TRP A N 1
ATOM 1826 C CA . TRP A 1 237 ? 26.551 -12.506 2.128 1.00 95.19 237 TRP A CA 1
ATOM 1827 C C . TRP A 1 237 ? 26.195 -11.518 1.010 1.00 95.19 237 TRP A C 1
ATOM 1829 O O . TRP A 1 237 ? 25.776 -11.937 -0.065 1.00 95.19 237 TRP A O 1
ATOM 1839 N N . LEU A 1 238 ? 26.442 -10.213 1.195 1.00 94.38 238 LEU A N 1
ATOM 1840 C CA . LEU A 1 238 ? 26.194 -9.202 0.156 1.00 94.38 238 LEU A CA 1
ATOM 1841 C C . LEU A 1 238 ? 27.006 -9.452 -1.127 1.00 94.38 238 LEU A C 1
ATOM 1843 O O . LEU A 1 238 ? 26.523 -9.175 -2.229 1.00 94.38 238 LEU A O 1
ATOM 1847 N N . GLN A 1 239 ? 28.242 -9.945 -1.012 1.00 94.50 239 GLN A N 1
ATOM 1848 C CA . GLN A 1 239 ? 29.093 -10.237 -2.170 1.00 94.50 239 GLN A CA 1
ATOM 1849 C C . GLN A 1 239 ? 28.561 -11.408 -3.001 1.00 94.50 239 GLN A C 1
ATOM 1851 O O . GLN A 1 239 ? 28.662 -11.361 -4.228 1.00 94.50 239 GLN A O 1
ATOM 1856 N N . GLU A 1 240 ? 27.941 -12.397 -2.357 1.00 95.12 240 GLU A N 1
ATOM 1857 C CA . GLU A 1 240 ? 27.320 -13.550 -3.020 1.00 95.12 240 GLU A CA 1
ATOM 1858 C C . GLU A 1 240 ? 26.033 -13.191 -3.776 1.00 95.12 240 GLU A C 1
ATOM 1860 O O . GLU A 1 240 ? 25.657 -13.886 -4.722 1.00 95.12 240 GLU A O 1
ATOM 1865 N N . LEU A 1 241 ? 25.358 -12.100 -3.396 1.00 93.88 241 LEU A N 1
ATOM 1866 C CA . LEU A 1 241 ? 24.095 -11.710 -4.020 1.00 93.88 241 LEU A CA 1
ATOM 1867 C C . LEU A 1 241 ? 24.258 -11.305 -5.496 1.00 93.88 241 LEU A C 1
ATOM 1869 O O . LEU A 1 241 ? 25.232 -10.625 -5.864 1.00 93.88 241 LEU A O 1
ATOM 1873 N N . PRO A 1 242 ? 23.252 -11.600 -6.345 1.00 90.25 242 PRO A N 1
ATOM 1874 C CA . PRO A 1 242 ? 23.159 -11.018 -7.676 1.00 90.25 242 PRO A CA 1
ATOM 1875 C C . PRO A 1 242 ? 23.228 -9.490 -7.611 1.00 90.25 242 PRO A C 1
ATOM 1877 O O . PRO A 1 242 ? 22.641 -8.864 -6.730 1.00 90.25 242 PRO A O 1
ATOM 1880 N N . ALA A 1 243 ? 23.905 -8.866 -8.579 1.00 85.62 243 ALA A N 1
ATOM 1881 C CA . ALA A 1 243 ? 24.155 -7.421 -8.554 1.00 85.62 243 ALA A CA 1
ATOM 1882 C C . ALA A 1 243 ? 22.874 -6.574 -8.426 1.00 85.62 243 ALA A C 1
ATOM 1884 O O . ALA A 1 243 ? 22.887 -5.549 -7.749 1.00 85.62 243 ALA A O 1
ATOM 1885 N N . HIS A 1 244 ? 21.774 -7.016 -9.045 1.00 80.62 244 HIS A N 1
ATOM 1886 C CA . HIS A 1 244 ? 20.486 -6.325 -8.989 1.00 80.62 244 HIS A CA 1
ATOM 1887 C C . HIS A 1 244 ? 19.803 -6.434 -7.616 1.00 80.62 244 HIS A C 1
ATOM 1889 O O . HIS A 1 244 ? 19.137 -5.489 -7.214 1.00 80.62 244 HIS A O 1
ATOM 1895 N N . VAL A 1 245 ? 20.005 -7.537 -6.884 1.00 87.62 245 VAL A N 1
ATOM 1896 C CA . VAL A 1 245 ? 19.504 -7.716 -5.510 1.00 87.62 245 VAL A CA 1
ATOM 1897 C C . VAL A 1 245 ? 20.401 -6.975 -4.521 1.00 87.62 245 VAL A C 1
ATOM 1899 O O . VAL A 1 245 ? 19.918 -6.234 -3.676 1.00 87.62 245 VAL A O 1
ATOM 1902 N N . ARG A 1 246 ? 21.730 -7.083 -4.654 1.00 88.75 246 ARG A N 1
ATOM 1903 C CA . ARG A 1 246 ? 22.670 -6.350 -3.788 1.00 88.75 246 ARG A CA 1
ATOM 1904 C C . ARG A 1 246 ? 22.383 -4.845 -3.784 1.00 88.75 246 ARG A C 1
ATOM 1906 O O . ARG A 1 246 ? 22.403 -4.232 -2.720 1.00 88.75 246 ARG A O 1
ATOM 1913 N N . ALA A 1 247 ? 22.088 -4.269 -4.951 1.00 83.06 247 ALA A N 1
ATOM 1914 C CA . ALA A 1 247 ? 21.806 -2.842 -5.097 1.00 83.06 247 ALA A CA 1
ATOM 1915 C C . ALA A 1 247 ? 20.630 -2.352 -4.229 1.00 83.06 247 ALA A C 1
ATOM 1917 O O . ALA A 1 247 ? 20.650 -1.203 -3.797 1.00 83.06 247 ALA A O 1
ATOM 1918 N N . THR A 1 248 ? 19.647 -3.205 -3.905 1.00 84.38 248 THR A N 1
ATOM 1919 C CA . THR A 1 248 ? 18.511 -2.814 -3.049 1.00 84.38 248 THR A CA 1
ATOM 1920 C C . THR A 1 248 ? 18.870 -2.737 -1.567 1.00 84.38 248 THR A C 1
ATOM 1922 O O . THR A 1 248 ? 18.146 -2.118 -0.793 1.00 84.38 248 THR A O 1
ATOM 1925 N N . TYR A 1 249 ? 19.979 -3.357 -1.157 1.00 88.06 249 TYR A N 1
ATOM 1926 C CA . TYR A 1 249 ? 20.447 -3.382 0.232 1.00 88.06 249 TYR A CA 1
ATOM 1927 C C . TYR A 1 249 ? 21.594 -2.410 0.506 1.00 88.06 249 TYR A C 1
ATOM 1929 O O . TYR A 1 249 ? 21.971 -2.221 1.664 1.00 88.06 249 TYR A O 1
ATOM 1937 N N . THR A 1 250 ? 22.152 -1.806 -0.544 1.00 83.06 250 THR A N 1
ATOM 1938 C CA . THR A 1 250 ? 23.270 -0.865 -0.480 1.00 83.06 250 THR A CA 1
ATOM 1939 C C . THR A 1 250 ? 22.875 0.433 -1.180 1.00 83.06 250 THR A C 1
ATOM 1941 O O . THR A 1 250 ? 23.185 0.628 -2.355 1.00 83.06 250 THR A O 1
ATOM 1944 N N . THR A 1 251 ? 22.173 1.318 -0.477 1.00 74.56 251 THR A N 1
ATOM 1945 C CA . THR A 1 251 ? 21.781 2.629 -1.010 1.00 74.56 251 THR A CA 1
ATOM 1946 C C . THR A 1 251 ? 22.609 3.741 -0.369 1.00 74.56 251 THR A C 1
ATOM 1948 O O . THR A 1 251 ? 23.050 3.637 0.774 1.00 74.56 251 THR A O 1
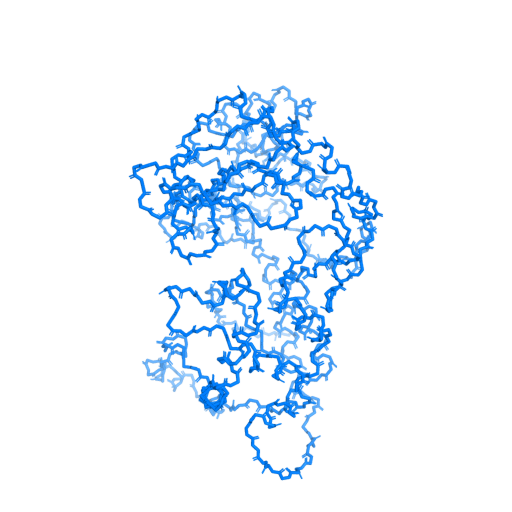ATOM 1951 N N . SER A 1 252 ? 22.859 4.819 -1.114 1.00 71.62 252 SER A N 1
ATOM 1952 C CA . SER A 1 252 ? 23.715 5.928 -0.664 1.00 71.62 252 SER A CA 1
ATOM 1953 C C . SER A 1 252 ? 23.112 6.758 0.475 1.00 71.62 252 SER A C 1
ATOM 1955 O O . SER A 1 252 ? 23.839 7.462 1.173 1.00 71.62 252 SER 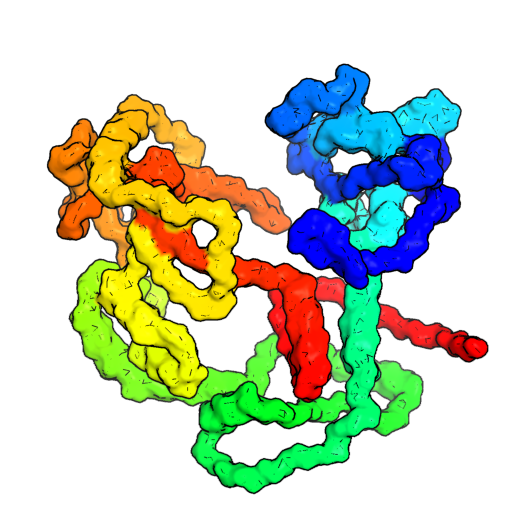A O 1
ATOM 1957 N N . ASP A 1 253 ? 21.798 6.674 0.676 1.00 73.31 253 ASP A N 1
ATOM 1958 C CA . ASP A 1 253 ? 21.052 7.325 1.753 1.00 73.31 253 ASP A CA 1
ATOM 1959 C C . ASP A 1 253 ? 21.044 6.526 3.067 1.00 73.31 253 ASP A C 1
ATOM 1961 O O . ASP A 1 253 ? 20.590 7.036 4.095 1.00 73.31 253 ASP A O 1
ATOM 1965 N N . HIS A 1 254 ? 21.579 5.301 3.070 1.00 72.50 254 HIS A N 1
ATOM 1966 C CA . HIS A 1 254 ? 21.672 4.466 4.261 1.00 72.50 254 HIS A CA 1
ATOM 1967 C C . HIS A 1 254 ? 23.138 4.225 4.665 1.00 72.50 254 HIS A C 1
ATOM 1969 O O . HIS A 1 254 ? 23.912 3.657 3.897 1.00 72.50 254 HIS A O 1
ATOM 1975 N N . PRO A 1 255 ? 23.550 4.627 5.887 1.00 73.25 255 PRO A N 1
ATOM 1976 C CA . PRO A 1 255 ? 24.952 4.563 6.311 1.00 73.25 255 PRO A CA 1
ATOM 1977 C C . PRO A 1 255 ? 25.460 3.135 6.553 1.00 73.25 255 PRO A C 1
ATOM 1979 O O . PRO A 1 255 ? 26.668 2.917 6.601 1.00 73.25 255 PRO A O 1
ATOM 1982 N N . ARG A 1 256 ? 24.558 2.163 6.733 1.00 79.62 256 ARG A N 1
ATOM 1983 C CA . ARG A 1 256 ? 24.880 0.737 6.843 1.00 79.62 256 ARG A CA 1
ATOM 1984 C C . ARG A 1 256 ? 23.953 -0.057 5.920 1.00 79.62 256 ARG A C 1
ATOM 1986 O O . ARG A 1 256 ? 22.774 0.293 5.832 1.00 79.62 256 ARG A O 1
ATOM 1993 N N . PRO A 1 257 ? 24.453 -1.114 5.260 1.00 84.94 257 PRO A N 1
ATOM 1994 C CA . PRO A 1 257 ? 23.618 -1.968 4.430 1.00 84.94 257 PRO A CA 1
ATOM 1995 C C . PRO A 1 257 ? 22.664 -2.814 5.282 1.00 84.94 257 PRO A C 1
ATOM 1997 O O . PRO A 1 257 ? 22.807 -2.906 6.506 1.00 84.94 257 PRO A O 1
ATOM 2000 N N . PHE A 1 258 ? 21.698 -3.461 4.635 1.00 88.31 258 PHE A N 1
ATOM 2001 C CA . PHE A 1 258 ? 20.805 -4.408 5.306 1.00 88.31 258 PHE A CA 1
ATOM 2002 C C . PHE A 1 258 ? 21.582 -5.581 5.939 1.00 88.31 258 PHE A C 1
ATOM 2004 O O . PHE A 1 258 ? 22.436 -6.191 5.299 1.00 88.31 258 PHE A O 1
ATOM 2011 N N . GLN A 1 259 ? 21.263 -5.907 7.196 1.00 87.94 259 GLN A N 1
ATOM 2012 C CA . GLN A 1 259 ? 21.943 -6.932 8.002 1.00 87.94 259 GLN A CA 1
ATOM 2013 C C . GLN A 1 259 ? 21.260 -8.302 7.845 1.00 87.94 259 GLN A C 1
ATOM 2015 O O . GLN A 1 259 ? 20.690 -8.841 8.797 1.00 87.94 259 GLN A O 1
ATOM 2020 N N . GLY A 1 260 ? 21.276 -8.840 6.621 1.00 89.06 260 GLY A N 1
ATOM 2021 C CA . GLY A 1 260 ? 20.555 -10.064 6.240 1.00 89.06 260 GLY A CA 1
ATOM 2022 C C . GLY A 1 260 ? 20.818 -11.273 7.150 1.00 89.06 260 GLY A C 1
ATOM 2023 O O . GLY A 1 260 ? 19.855 -11.813 7.699 1.00 89.06 260 GLY A O 1
ATOM 2024 N N . PRO A 1 261 ? 22.083 -11.675 7.388 1.00 92.25 261 PRO A N 1
ATOM 2025 C CA . PRO A 1 261 ? 22.399 -12.823 8.244 1.00 92.25 261 PRO A CA 1
ATOM 2026 C C . PRO A 1 261 ? 21.919 -12.668 9.690 1.00 92.25 261 PRO A C 1
ATOM 2028 O O . PRO A 1 261 ? 21.450 -13.630 10.298 1.00 92.25 261 PRO A O 1
ATOM 2031 N N . THR A 1 262 ? 22.013 -11.463 10.255 1.00 85.50 262 THR A N 1
ATOM 2032 C CA . THR A 1 262 ? 21.504 -11.172 11.603 1.00 85.50 262 THR A CA 1
ATOM 2033 C C . THR A 1 262 ? 19.984 -11.264 11.642 1.00 85.50 262 THR A C 1
ATOM 2035 O O . THR A 1 262 ? 19.432 -11.916 12.523 1.00 85.50 262 THR A O 1
ATOM 2038 N N . PHE A 1 263 ? 19.300 -10.672 10.659 1.00 86.56 263 PHE A N 1
ATOM 2039 C CA . PHE A 1 263 ? 17.844 -10.724 10.551 1.00 86.56 263 PHE A CA 1
ATOM 2040 C C . PHE A 1 263 ? 17.322 -12.164 10.429 1.00 86.56 263 PHE A C 1
ATOM 2042 O O . PHE A 1 263 ? 16.455 -12.568 11.200 1.00 86.56 263 PHE A O 1
ATOM 2049 N N . LEU A 1 264 ? 17.890 -12.956 9.517 1.00 86.50 264 LEU A N 1
ATOM 2050 C CA . LEU A 1 264 ? 17.513 -14.358 9.316 1.00 86.50 264 LEU A CA 1
ATOM 2051 C C . LEU A 1 264 ? 17.826 -15.231 10.537 1.00 86.50 264 LEU A C 1
ATOM 2053 O O . LEU A 1 264 ? 17.009 -16.071 10.908 1.00 86.50 264 LEU A O 1
ATOM 2057 N N . GLY A 1 265 ? 18.964 -14.997 11.200 1.00 80.56 265 GLY A N 1
ATOM 2058 C CA . GLY A 1 265 ? 19.319 -15.690 12.440 1.00 80.56 265 GLY A CA 1
ATOM 2059 C C . GLY A 1 265 ? 18.294 -15.454 13.549 1.00 80.56 265 GLY A C 1
ATOM 2060 O O . GLY A 1 265 ? 17.805 -16.408 14.144 1.00 80.56 265 GLY A O 1
ATOM 2061 N N . LEU A 1 266 ? 17.890 -14.197 13.758 1.00 76.38 266 LEU A N 1
ATOM 2062 C CA . LEU A 1 266 ? 16.860 -13.858 14.743 1.00 76.38 266 LEU A CA 1
ATOM 2063 C C . LEU A 1 266 ? 15.511 -14.505 14.413 1.00 76.38 266 LEU A C 1
ATOM 2065 O O . LEU A 1 266 ? 14.834 -14.997 15.311 1.00 76.38 266 LEU A O 1
ATOM 2069 N N . LEU A 1 267 ? 15.112 -14.534 13.138 1.00 74.50 267 LEU A N 1
ATOM 2070 C CA . LEU A 1 267 ? 13.876 -15.204 12.723 1.00 74.50 267 LEU A CA 1
ATOM 2071 C C . LEU A 1 267 ? 13.922 -16.711 12.989 1.00 74.50 267 LEU A C 1
ATOM 2073 O O . LEU A 1 267 ? 12.939 -17.270 13.475 1.00 74.50 267 LEU A O 1
ATOM 2077 N N . HIS A 1 268 ? 15.058 -17.354 12.720 1.00 80.50 268 HIS A N 1
ATOM 2078 C CA . HIS A 1 268 ? 15.259 -18.766 13.026 1.00 80.50 268 HIS A CA 1
ATOM 2079 C C . HIS A 1 268 ? 15.169 -19.033 14.536 1.00 80.50 268 HIS A C 1
ATOM 2081 O O . HIS A 1 268 ? 14.445 -19.934 14.959 1.00 80.50 268 HIS A O 1
ATOM 2087 N N . ASP A 1 269 ? 15.832 -18.213 15.353 1.00 70.62 269 ASP A N 1
ATOM 2088 C CA . ASP A 1 269 ? 15.843 -18.356 16.814 1.00 70.62 269 ASP A CA 1
ATOM 2089 C C . ASP A 1 269 ? 14.462 -18.111 17.443 1.00 70.62 269 ASP A C 1
ATOM 2091 O O . ASP A 1 269 ? 14.105 -18.735 18.443 1.00 70.62 269 ASP A O 1
ATOM 2095 N N . LEU A 1 270 ? 13.655 -17.239 16.831 1.00 68.06 270 LEU A N 1
ATOM 2096 C CA . LEU A 1 270 ? 12.259 -16.999 17.205 1.00 68.06 270 LEU A CA 1
ATOM 2097 C C . LEU A 1 270 ? 11.295 -18.073 16.674 1.00 68.06 270 LEU A C 1
ATOM 2099 O O . LEU A 1 270 ? 10.097 -18.008 16.953 1.00 68.06 270 LEU A O 1
ATOM 2103 N N . GLY A 1 271 ? 11.783 -19.042 15.895 1.00 69.50 271 GLY A N 1
ATOM 2104 C CA . GLY A 1 271 ? 10.949 -20.059 15.261 1.00 69.50 271 GLY A CA 1
ATOM 2105 C C . GLY A 1 271 ? 9.958 -19.475 14.251 1.00 69.50 271 GLY A C 1
ATOM 2106 O O . GLY A 1 271 ? 8.856 -20.006 14.095 1.00 69.50 271 GLY A O 1
ATOM 2107 N N . TYR A 1 272 ? 10.311 -18.368 13.585 1.00 70.50 272 TYR A N 1
ATOM 2108 C CA . TYR A 1 272 ? 9.427 -17.727 12.620 1.00 70.50 272 TYR A CA 1
ATOM 2109 C C . TYR A 1 272 ? 9.145 -18.680 11.438 1.00 70.50 272 TYR A C 1
ATOM 2111 O O . TYR A 1 272 ? 10.075 -19.198 10.805 1.00 70.50 272 TYR A O 1
ATOM 2119 N N . PRO A 1 273 ? 7.868 -18.946 11.118 1.00 75.25 273 PRO A N 1
ATOM 2120 C CA . PRO A 1 273 ? 7.494 -19.812 10.001 1.00 75.25 273 PRO A CA 1
ATOM 2121 C C . PRO A 1 273 ? 7.940 -19.235 8.648 1.00 75.25 273 PRO A C 1
ATOM 2123 O O . PRO A 1 273 ? 7.977 -18.026 8.466 1.00 75.25 273 PRO A O 1
ATOM 2126 N N . ALA A 1 274 ? 8.227 -20.103 7.673 1.00 81.75 274 ALA A N 1
ATOM 2127 C CA . ALA A 1 274 ? 8.660 -19.719 6.318 1.00 81.75 274 ALA A CA 1
ATOM 2128 C C . ALA A 1 274 ? 9.956 -18.874 6.254 1.00 81.75 274 ALA A C 1
ATOM 2130 O O . ALA A 1 274 ? 10.204 -18.187 5.266 1.00 81.75 274 ALA A O 1
ATOM 2131 N N . THR A 1 275 ? 10.818 -18.950 7.278 1.00 84.94 275 THR A N 1
ATOM 2132 C CA . THR A 1 275 ? 12.130 -18.272 7.269 1.00 84.94 275 THR A CA 1
ATOM 2133 C C . THR A 1 275 ? 12.995 -18.696 6.075 1.00 84.94 275 THR A C 1
ATOM 2135 O O . THR A 1 275 ? 13.655 -17.851 5.483 1.00 84.94 275 THR A O 1
ATOM 2138 N N . ALA A 1 276 ? 12.943 -19.972 5.670 1.00 90.44 276 ALA A N 1
ATOM 2139 C CA . ALA A 1 276 ? 13.674 -20.470 4.500 1.00 90.44 276 ALA A CA 1
ATOM 2140 C C . ALA A 1 276 ? 13.184 -19.846 3.181 1.00 90.44 276 ALA A C 1
ATOM 2142 O O . ALA A 1 276 ? 13.996 -19.438 2.354 1.00 90.44 276 ALA A O 1
ATOM 2143 N N . ASP A 1 277 ? 11.864 -19.716 3.011 1.00 89.06 277 ASP A N 1
ATOM 2144 C CA . ASP A 1 277 ? 11.281 -19.082 1.825 1.00 89.06 277 ASP A CA 1
ATOM 2145 C C . ASP A 1 277 ? 11.676 -17.600 1.751 1.00 89.06 277 ASP A C 1
ATOM 2147 O O . ASP A 1 277 ? 12.004 -17.096 0.680 1.00 89.06 277 ASP A O 1
ATOM 2151 N N . LEU A 1 278 ? 11.687 -16.914 2.901 1.00 88.19 278 LEU A N 1
ATOM 2152 C CA . LEU A 1 278 ? 12.112 -15.520 3.000 1.00 88.19 278 LEU A CA 1
ATOM 2153 C C . LEU A 1 278 ? 13.613 -15.353 2.744 1.00 88.19 278 LEU A C 1
ATOM 2155 O O . LEU A 1 278 ? 14.018 -14.371 2.131 1.00 88.19 278 LEU A O 1
ATOM 2159 N N . GLU A 1 279 ? 14.450 -16.285 3.201 1.00 92.94 279 GLU A N 1
ATOM 2160 C CA . GLU A 1 279 ? 15.877 -16.278 2.878 1.00 92.94 279 GLU A CA 1
ATOM 2161 C C . GLU A 1 279 ? 16.106 -16.380 1.367 1.00 92.94 279 GLU A C 1
ATOM 2163 O O . GLU A 1 279 ? 16.927 -15.640 0.821 1.00 92.94 279 GLU A O 1
ATOM 2168 N N . GLU A 1 280 ? 15.372 -17.261 0.688 1.00 92.94 280 GLU A N 1
ATOM 2169 C CA . GLU A 1 280 ? 15.439 -17.380 -0.766 1.00 92.94 280 GLU A CA 1
ATOM 2170 C C . GLU A 1 280 ? 15.024 -16.073 -1.453 1.00 92.94 280 GLU A C 1
ATOM 2172 O O . GLU A 1 280 ? 15.776 -15.568 -2.288 1.00 92.94 280 GLU A O 1
ATOM 2177 N N . ASP A 1 281 ? 13.903 -15.469 -1.047 1.00 91.25 281 ASP A N 1
ATOM 2178 C CA . ASP A 1 281 ? 13.432 -14.196 -1.607 1.00 91.25 281 ASP A CA 1
ATOM 2179 C C . ASP A 1 281 ? 14.429 -13.048 -1.348 1.00 91.25 281 ASP A C 1
ATOM 2181 O O . ASP A 1 281 ? 14.675 -12.208 -2.214 1.00 91.25 281 ASP A O 1
ATOM 2185 N N . LEU A 1 282 ? 15.071 -13.016 -0.175 1.00 91.69 282 LEU A N 1
ATOM 2186 C CA . LEU A 1 282 ? 16.102 -12.022 0.137 1.00 91.69 282 LEU A CA 1
ATOM 2187 C C . LEU A 1 282 ? 17.363 -12.199 -0.720 1.00 91.69 282 LEU A C 1
ATOM 2189 O O . LEU A 1 282 ? 18.054 -11.208 -0.974 1.00 91.69 282 LEU A O 1
ATOM 2193 N N . ARG A 1 283 ? 17.668 -13.431 -1.153 1.00 93.38 283 ARG A N 1
ATOM 2194 C CA . ARG A 1 283 ? 18.834 -13.759 -1.990 1.00 93.38 283 ARG A CA 1
ATOM 2195 C C . ARG A 1 283 ? 18.571 -13.570 -3.484 1.00 93.38 283 ARG A C 1
ATOM 2197 O O . ARG A 1 283 ? 19.464 -13.124 -4.204 1.00 93.38 283 ARG A O 1
ATOM 2204 N N . LEU A 1 284 ? 17.380 -13.937 -3.950 1.00 90.56 284 LEU A N 1
ATOM 2205 C CA . LEU A 1 284 ? 17.029 -14.000 -5.373 1.00 90.56 284 LEU A CA 1
ATOM 2206 C C . LEU A 1 284 ? 16.145 -12.834 -5.835 1.00 90.56 284 LEU A C 1
ATOM 2208 O O . LEU A 1 284 ? 16.066 -12.574 -7.035 1.00 90.56 284 LEU A O 1
ATOM 2212 N N . GLY A 1 285 ? 15.541 -12.103 -4.900 1.00 89.19 285 GLY A N 1
ATOM 2213 C CA . GLY A 1 285 ? 14.508 -11.109 -5.165 1.00 89.19 285 GLY A CA 1
ATOM 2214 C C . GLY A 1 285 ? 13.102 -11.689 -5.003 1.00 89.19 285 GLY A C 1
ATOM 2215 O O . GLY A 1 285 ? 12.899 -12.899 -4.970 1.00 89.19 285 GLY A O 1
ATOM 2216 N N . PHE A 1 286 ? 12.116 -10.798 -4.905 1.00 88.69 286 PHE A N 1
ATOM 2217 C CA . PHE A 1 286 ? 10.715 -11.173 -4.731 1.00 88.69 286 PHE A CA 1
ATOM 2218 C C . PHE A 1 286 ? 10.011 -11.285 -6.084 1.00 88.69 286 PHE A C 1
ATOM 2220 O O . PHE A 1 286 ? 9.998 -10.331 -6.870 1.00 88.69 286 PHE A O 1
ATOM 2227 N N . ASP A 1 287 ? 9.359 -12.422 -6.326 1.00 87.19 287 ASP A N 1
ATOM 2228 C CA . ASP A 1 287 ? 8.536 -12.617 -7.515 1.00 87.19 287 ASP A CA 1
ATOM 2229 C C . ASP A 1 287 ? 7.293 -11.723 -7.474 1.00 87.19 287 ASP A C 1
ATOM 2231 O O . ASP A 1 287 ? 6.376 -11.881 -6.666 1.00 87.19 287 ASP A O 1
ATOM 2235 N N . MET A 1 288 ? 7.244 -10.774 -8.406 1.00 87.00 288 MET A N 1
ATOM 2236 C CA . MET A 1 288 ? 6.117 -9.851 -8.547 1.00 87.00 288 MET A CA 1
ATOM 2237 C C . MET A 1 288 ? 5.058 -10.329 -9.553 1.00 87.00 288 MET A C 1
ATOM 2239 O O . MET A 1 288 ? 3.994 -9.718 -9.678 1.00 87.00 288 MET A O 1
ATOM 2243 N N . LEU A 1 289 ? 5.348 -11.399 -10.296 1.00 90.88 289 LEU A N 1
ATOM 2244 C CA . LEU A 1 289 ? 4.488 -11.996 -11.316 1.00 90.88 289 LEU A CA 1
ATOM 2245 C C . LEU A 1 289 ? 4.346 -13.494 -11.053 1.00 90.88 289 LEU A C 1
ATOM 2247 O O . LEU A 1 289 ? 5.256 -14.124 -10.531 1.00 90.88 289 LEU A O 1
ATOM 2251 N N . GLY A 1 290 ? 3.237 -14.085 -11.497 1.00 91.12 290 GLY A N 1
ATOM 2252 C CA . GLY A 1 290 ? 3.021 -15.518 -11.312 1.00 91.12 290 GLY A CA 1
ATOM 2253 C C . GLY A 1 290 ? 2.555 -15.880 -9.895 1.00 91.12 290 GLY A C 1
ATOM 2254 O O . GLY A 1 290 ? 1.878 -15.080 -9.239 1.00 91.12 290 GLY A O 1
ATOM 2255 N N . PRO A 1 291 ? 2.826 -17.113 -9.438 1.00 90.94 291 PRO A N 1
ATOM 2256 C CA . PRO A 1 291 ? 2.398 -17.570 -8.124 1.00 90.94 291 PRO A CA 1
ATOM 2257 C C . PRO A 1 291 ? 3.121 -16.848 -6.990 1.00 90.94 291 PRO A C 1
ATOM 2259 O O . PRO A 1 291 ? 4.331 -16.956 -6.844 1.00 90.94 291 PRO A O 1
ATOM 2262 N N . VAL A 1 292 ? 2.353 -16.158 -6.153 1.00 89.00 292 VAL A N 1
ATOM 2263 C CA . VAL A 1 292 ? 2.835 -15.562 -4.908 1.00 89.00 292 VAL A CA 1
ATOM 2264 C C . VAL A 1 292 ? 2.780 -16.615 -3.807 1.00 89.00 292 VAL A C 1
ATOM 2266 O O . VAL A 1 292 ? 1.757 -17.289 -3.637 1.00 89.00 292 VAL A O 1
ATOM 2269 N N . ARG A 1 293 ? 3.881 -16.746 -3.061 1.00 86.75 293 ARG A N 1
ATOM 2270 C CA . ARG A 1 293 ? 4.001 -17.661 -1.919 1.00 86.75 293 ARG A CA 1
ATOM 2271 C C . ARG A 1 293 ? 2.985 -17.316 -0.832 1.00 86.75 293 ARG A C 1
ATOM 2273 O O . ARG A 1 293 ? 2.574 -16.165 -0.685 1.00 86.75 293 ARG A O 1
ATOM 2280 N N . ARG A 1 294 ? 2.593 -18.327 -0.053 1.00 83.62 294 ARG A N 1
ATOM 2281 C CA . ARG A 1 294 ? 1.754 -18.108 1.127 1.00 83.62 294 ARG A CA 1
ATOM 2282 C C . ARG A 1 294 ? 2.564 -17.413 2.214 1.00 83.62 294 ARG A C 1
ATOM 2284 O O . ARG A 1 294 ? 3.685 -17.818 2.502 1.00 83.62 294 ARG A O 1
ATOM 2291 N N . ALA A 1 295 ? 1.971 -16.420 2.851 1.00 79.50 295 ALA A N 1
ATOM 2292 C CA . ALA A 1 295 ? 2.565 -15.728 3.975 1.00 79.50 295 ALA A CA 1
ATOM 2293 C C . ALA A 1 295 ? 2.079 -16.336 5.303 1.00 79.50 295 ALA A C 1
ATOM 2295 O O . ALA A 1 295 ? 0.882 -16.607 5.481 1.00 79.50 295 ALA A O 1
ATOM 2296 N N . PRO A 1 296 ? 2.975 -16.524 6.283 1.00 74.94 296 PRO A N 1
ATOM 2297 C CA . PRO A 1 296 ? 2.570 -17.006 7.590 1.00 74.94 296 PRO A CA 1
ATOM 2298 C C . PRO A 1 296 ? 1.514 -16.122 8.262 1.00 74.94 296 PRO A C 1
ATOM 2300 O O . PRO A 1 296 ? 1.580 -14.894 8.235 1.00 74.94 296 PRO A O 1
ATOM 2303 N N . GLY A 1 297 ? 0.514 -16.758 8.874 1.00 71.81 297 GLY A N 1
ATOM 2304 C CA . GLY A 1 297 ? -0.577 -16.068 9.573 1.00 71.81 297 GLY A CA 1
ATOM 2305 C C . GLY A 1 297 ? -1.625 -15.412 8.663 1.00 71.81 297 GLY A C 1
ATOM 2306 O O . GLY A 1 297 ? -2.601 -14.841 9.162 1.00 71.81 297 GLY A O 1
ATOM 2307 N N . TRP A 1 298 ? -1.475 -15.490 7.337 1.00 78.75 298 TRP A N 1
ATOM 2308 C CA . TRP A 1 298 ? -2.487 -14.993 6.407 1.00 78.75 298 TRP A CA 1
ATOM 2309 C C . TRP A 1 298 ? -3.618 -16.005 6.242 1.00 78.75 298 TRP A C 1
ATOM 2311 O O . TRP A 1 298 ? -3.435 -17.221 6.298 1.00 78.75 298 TRP A O 1
ATOM 2321 N N . LYS A 1 299 ? -4.839 -15.491 6.066 1.00 76.31 299 LYS A N 1
ATOM 2322 C CA . LYS A 1 299 ? -6.024 -16.342 5.925 1.00 76.31 299 LYS A CA 1
ATOM 2323 C C . LYS A 1 299 ? -6.118 -16.863 4.491 1.00 76.31 299 LYS A C 1
ATOM 2325 O O . LYS A 1 299 ? -5.888 -16.078 3.567 1.00 76.31 299 LYS A O 1
ATOM 2330 N N . PRO A 1 300 ? -6.554 -18.118 4.274 1.00 83.19 300 PRO A N 1
ATOM 2331 C CA . PRO A 1 300 ? -6.841 -18.611 2.934 1.00 83.19 300 PRO A CA 1
ATOM 2332 C C . PRO A 1 300 ? -7.846 -17.708 2.211 1.00 83.19 300 PRO A C 1
ATOM 2334 O O . PRO A 1 300 ? -8.831 -17.238 2.796 1.00 83.19 300 PRO A O 1
ATOM 2337 N N . ARG A 1 301 ? -7.620 -17.471 0.920 1.00 85.12 301 ARG A N 1
ATOM 2338 C CA . ARG A 1 301 ? -8.580 -16.765 0.073 1.00 85.12 301 ARG A CA 1
ATOM 2339 C C . ARG A 1 301 ? -9.785 -17.642 -0.203 1.00 85.12 301 ARG A C 1
ATOM 2341 O O . ARG A 1 301 ? -9.676 -18.809 -0.551 1.00 85.12 301 ARG A O 1
ATOM 2348 N N . VAL A 1 302 ? -10.951 -17.009 -0.142 1.00 85.19 302 VAL A N 1
ATOM 2349 C CA . VAL A 1 302 ? -12.249 -17.621 -0.470 1.00 85.19 302 VAL A CA 1
ATOM 2350 C C . VAL A 1 302 ? -13.024 -16.816 -1.519 1.00 85.19 302 VAL A C 1
ATOM 2352 O O . VAL A 1 302 ? -14.188 -17.096 -1.785 1.00 85.19 302 VAL A O 1
ATOM 2355 N N . ASP A 1 303 ? -12.416 -15.766 -2.084 1.00 86.25 303 ASP A N 1
ATOM 2356 C CA . ASP A 1 303 ? -13.067 -14.827 -3.007 1.00 86.25 303 ASP A CA 1
ATOM 2357 C C . ASP A 1 303 ? -12.847 -15.148 -4.496 1.00 86.25 303 ASP A C 1
ATOM 2359 O O . ASP A 1 303 ? -13.449 -14.498 -5.350 1.00 86.25 303 ASP A O 1
ATOM 2363 N N . GLY A 1 304 ? -11.996 -16.129 -4.814 1.00 85.69 304 GLY A N 1
ATOM 2364 C CA . GLY A 1 304 ? -11.694 -16.559 -6.182 1.00 85.69 304 GLY A CA 1
ATOM 2365 C C . GLY A 1 304 ? -10.880 -15.561 -7.020 1.00 85.69 304 GLY A C 1
ATOM 2366 O O . GLY A 1 304 ? -10.650 -15.804 -8.204 1.00 85.69 304 GLY A O 1
ATOM 2367 N N . ARG A 1 305 ? -10.448 -14.423 -6.448 1.00 81.56 305 ARG A N 1
ATOM 2368 C CA . ARG A 1 305 ? -9.929 -13.266 -7.208 1.00 81.56 305 ARG A CA 1
ATOM 2369 C C . ARG A 1 305 ? -8.619 -13.535 -7.962 1.00 81.56 305 ARG A C 1
ATOM 2371 O O . ARG A 1 305 ? -8.344 -12.841 -8.935 1.00 81.56 305 ARG A O 1
ATOM 2378 N N . TYR A 1 306 ? -7.852 -14.532 -7.532 1.00 89.38 306 TYR A N 1
ATOM 2379 C CA . TYR A 1 306 ? -6.547 -14.905 -8.093 1.00 89.38 306 TYR A CA 1
ATOM 2380 C C . TYR A 1 306 ? -6.441 -16.405 -8.402 1.00 89.38 306 TYR A C 1
ATOM 2382 O O . TYR A 1 306 ? -5.349 -16.945 -8.525 1.00 89.38 306 TYR A O 1
ATOM 2390 N N . SER A 1 307 ? -7.579 -17.094 -8.511 1.00 89.44 307 SER A N 1
ATOM 2391 C CA . SER A 1 307 ? -7.610 -18.550 -8.706 1.00 89.44 307 SER A CA 1
ATOM 2392 C C . SER A 1 307 ? -7.368 -18.979 -10.154 1.00 89.44 307 SER A C 1
ATOM 2394 O O . SER A 1 307 ? -7.088 -20.143 -10.400 1.00 89.44 307 SER A O 1
ATOM 2396 N N . ASN A 1 308 ? -7.485 -18.050 -11.108 1.00 91.38 308 ASN A N 1
ATOM 2397 C CA . ASN A 1 308 ? -7.352 -18.315 -12.542 1.00 91.38 308 ASN A CA 1
ATOM 2398 C C . ASN A 1 308 ? -6.337 -17.344 -13.172 1.00 91.38 308 ASN A C 1
ATOM 2400 O O . ASN A 1 308 ? -6.744 -16.454 -13.930 1.00 91.38 308 ASN A O 1
ATOM 2404 N N . PRO A 1 309 ? -5.039 -17.445 -12.827 1.00 93.12 309 PRO A N 1
ATOM 2405 C CA . PRO A 1 309 ? -4.018 -16.601 -13.431 1.00 93.12 309 PRO A CA 1
ATOM 2406 C C . PRO A 1 309 ? -3.910 -16.883 -14.934 1.00 93.12 309 PRO A C 1
ATOM 2408 O O . PRO A 1 309 ? -3.990 -18.018 -15.403 1.00 93.12 309 PRO A O 1
ATOM 2411 N N . SER A 1 310 ? -3.690 -15.831 -15.709 1.00 90.81 310 SER A N 1
ATOM 2412 C CA . SER A 1 310 ? -3.199 -15.944 -17.077 1.00 90.81 310 SER A CA 1
ATOM 2413 C C . SER A 1 310 ? -1.724 -16.338 -17.049 1.00 90.81 310 SER A C 1
ATOM 2415 O O . SER A 1 310 ? -0.938 -15.744 -16.322 1.00 90.81 310 SER A O 1
ATOM 2417 N N . GLY A 1 311 ? -1.307 -17.309 -17.857 1.00 88.56 311 GLY A N 1
ATOM 2418 C CA . GLY A 1 311 ? 0.116 -17.652 -17.935 1.00 88.56 311 GLY A CA 1
ATOM 2419 C C . GLY A 1 311 ? 0.967 -16.491 -18.471 1.00 88.56 311 GLY A C 1
ATOM 2420 O O . GLY A 1 311 ? 0.490 -15.686 -19.274 1.00 88.56 311 GLY A O 1
ATOM 2421 N N . LEU A 1 312 ? 2.255 -16.455 -18.103 1.00 91.31 312 LEU A N 1
ATOM 2422 C CA . LEU A 1 312 ? 3.226 -15.463 -18.602 1.00 91.31 312 LEU A CA 1
ATOM 2423 C C . LEU A 1 312 ? 3.278 -15.389 -20.138 1.00 91.31 312 LEU A C 1
ATOM 2425 O O . LEU A 1 312 ? 3.517 -14.321 -20.695 1.00 91.31 312 LEU A O 1
ATOM 2429 N N . HIS A 1 313 ? 2.982 -16.491 -20.838 1.00 92.62 313 HIS A N 1
ATOM 2430 C CA . HIS A 1 313 ? 2.890 -16.512 -22.303 1.00 92.62 313 HIS A CA 1
ATOM 2431 C C . HIS A 1 313 ? 1.909 -15.463 -22.851 1.00 92.62 313 HIS A C 1
ATOM 2433 O O . HIS A 1 313 ? 2.172 -14.851 -23.883 1.00 92.62 313 HIS A O 1
ATOM 2439 N N . ARG A 1 314 ? 0.794 -15.229 -22.151 1.00 93.62 314 ARG A N 1
ATOM 2440 C CA . ARG A 1 314 ? -0.216 -14.254 -22.554 1.00 93.62 314 ARG A CA 1
ATOM 2441 C C . ARG A 1 314 ? 0.292 -12.834 -22.344 1.00 93.62 314 ARG A C 1
ATOM 2443 O O . ARG A 1 314 ? 0.103 -11.988 -23.210 1.00 93.62 314 ARG A O 1
ATOM 2450 N N . LEU A 1 315 ? 1.004 -12.593 -21.241 1.00 94.31 315 LEU A N 1
ATOM 2451 C CA . LEU A 1 315 ? 1.644 -11.304 -20.984 1.00 94.31 315 LEU A CA 1
ATOM 2452 C C . LEU A 1 315 ? 2.672 -10.964 -22.076 1.00 94.31 315 LEU A C 1
ATOM 2454 O O . LEU A 1 315 ? 2.665 -9.840 -22.571 1.00 94.31 315 LEU A O 1
ATOM 2458 N N . ARG A 1 316 ? 3.471 -11.941 -22.533 1.00 93.06 316 ARG A N 1
ATOM 2459 C CA . ARG A 1 316 ? 4.395 -11.773 -23.677 1.00 93.06 316 ARG A CA 1
ATOM 2460 C C . ARG A 1 316 ? 3.690 -11.349 -24.966 1.00 93.06 316 ARG A C 1
ATOM 2462 O O . ARG A 1 316 ? 4.253 -10.585 -25.739 1.00 93.06 316 ARG A O 1
ATOM 2469 N N . GLN A 1 317 ? 2.466 -11.819 -25.194 1.00 92.88 317 GLN A N 1
ATOM 2470 C CA . GLN A 1 317 ? 1.688 -11.477 -26.388 1.00 92.88 317 GLN A CA 1
ATOM 2471 C C . GLN A 1 317 ? 0.976 -10.122 -26.263 1.00 92.88 317 GLN A C 1
ATOM 2473 O O . GLN A 1 317 ? 0.903 -9.369 -27.230 1.00 92.88 317 GLN A O 1
ATOM 2478 N N . GLU A 1 318 ? 0.439 -9.804 -25.084 1.00 94.19 318 GLU A N 1
ATOM 2479 C CA . GLU A 1 318 ? -0.434 -8.639 -24.885 1.00 94.19 318 GLU A CA 1
ATOM 2480 C C . GLU A 1 318 ? 0.319 -7.369 -24.456 1.00 94.19 318 GLU A C 1
ATOM 2482 O O . GLU A 1 318 ? -0.143 -6.257 -24.737 1.00 94.19 318 GLU A O 1
ATOM 2487 N N . ASN A 1 319 ? 1.478 -7.496 -23.799 1.00 95.44 319 ASN A N 1
ATOM 2488 C CA . ASN A 1 319 ? 2.232 -6.343 -23.308 1.00 95.44 319 ASN A CA 1
ATOM 2489 C C . ASN A 1 319 ? 2.814 -5.465 -24.435 1.00 95.44 319 ASN A C 1
ATOM 2491 O O . ASN A 1 319 ? 2.619 -4.249 -24.371 1.00 95.44 319 ASN A O 1
ATOM 2495 N N . PRO A 1 320 ? 3.437 -6.002 -25.502 1.00 94.62 320 PRO A N 1
ATOM 2496 C CA . PRO A 1 320 ? 4.032 -5.154 -26.540 1.00 94.62 320 PRO A CA 1
ATOM 2497 C C . PRO A 1 320 ? 3.000 -4.288 -27.292 1.00 94.62 320 PRO A C 1
ATOM 2499 O O . PRO A 1 320 ? 3.220 -3.077 -27.412 1.00 94.62 320 PRO A O 1
ATOM 2502 N N . PRO A 1 321 ? 1.823 -4.813 -27.707 1.00 93.88 321 PRO A N 1
ATOM 2503 C CA . PRO A 1 321 ? 0.747 -3.980 -28.248 1.00 93.88 321 PRO A CA 1
ATOM 2504 C C . PRO A 1 321 ? 0.243 -2.919 -27.260 1.00 93.88 321 PRO A C 1
ATOM 2506 O O . PRO A 1 321 ? -0.059 -1.793 -27.666 1.00 93.88 321 PRO A O 1
ATOM 2509 N N . TYR A 1 322 ? 0.165 -3.245 -25.961 1.00 94.44 322 TYR A N 1
ATOM 2510 C CA . TYR A 1 322 ? -0.177 -2.271 -24.920 1.00 94.44 322 TYR A CA 1
ATOM 2511 C C . TYR A 1 322 ? 0.834 -1.119 -24.887 1.00 94.44 322 TYR A C 1
ATOM 2513 O O . TYR A 1 322 ? 0.420 0.043 -24.906 1.00 94.44 322 TYR A O 1
ATOM 2521 N N . VAL A 1 323 ? 2.136 -1.420 -24.890 1.00 93.56 323 VAL A N 1
ATOM 2522 C CA . VAL A 1 323 ? 3.205 -0.413 -24.880 1.00 93.56 323 VAL A CA 1
ATOM 2523 C C . VAL A 1 323 ? 3.107 0.481 -26.120 1.00 93.56 323 VAL A C 1
ATOM 2525 O O . VAL A 1 323 ? 3.013 1.703 -25.984 1.00 93.56 323 VAL A O 1
ATOM 2528 N N . GLY A 1 324 ? 2.998 -0.103 -27.319 1.00 92.81 324 GLY A N 1
ATOM 2529 C CA . GLY A 1 324 ? 2.839 0.658 -28.565 1.00 92.81 324 GLY A CA 1
ATOM 2530 C C . GLY A 1 324 ? 1.611 1.582 -28.557 1.00 92.81 324 GLY A C 1
ATOM 2531 O O . GLY A 1 324 ? 1.681 2.750 -28.956 1.00 92.81 324 GLY A O 1
ATOM 2532 N N . ALA A 1 325 ? 0.483 1.112 -28.018 1.00 92.44 325 ALA A N 1
ATOM 2533 C CA . ALA A 1 325 ? -0.732 1.915 -27.880 1.00 92.44 325 ALA A CA 1
ATOM 2534 C C . ALA A 1 325 ? -0.597 3.064 -26.861 1.00 92.44 325 ALA A C 1
ATOM 2536 O O . ALA A 1 325 ? -1.276 4.086 -26.994 1.00 92.44 325 ALA A O 1
ATOM 2537 N N . LYS A 1 326 ? 0.238 2.915 -25.824 1.00 91.31 326 LYS A N 1
ATOM 2538 C CA . LYS A 1 326 ? 0.513 3.990 -24.859 1.00 91.31 326 LYS A CA 1
ATOM 2539 C C . LYS A 1 326 ? 1.476 5.027 -25.430 1.00 91.31 326 LYS A C 1
ATOM 2541 O O . LYS A 1 326 ? 1.189 6.212 -25.299 1.00 91.31 326 LYS A O 1
ATOM 2546 N N . CYS A 1 327 ? 2.541 4.602 -26.106 1.00 88.94 327 CYS A N 1
ATOM 2547 C CA . CYS A 1 327 ? 3.537 5.500 -26.697 1.00 88.94 327 CYS A CA 1
ATOM 2548 C C . CYS A 1 327 ? 2.981 6.323 -27.872 1.00 88.94 327 CYS A C 1
ATOM 2550 O O . CYS A 1 327 ? 3.299 7.501 -27.994 1.00 88.94 327 CYS A O 1
ATOM 2552 N N . SER A 1 328 ? 2.100 5.747 -28.701 1.00 87.81 328 SER A N 1
ATOM 2553 C CA . SER A 1 328 ? 1.463 6.464 -29.826 1.00 87.81 328 SER A CA 1
ATOM 2554 C C . SER A 1 328 ? 0.494 7.570 -29.390 1.00 87.81 328 SER A C 1
ATOM 2556 O O . SER A 1 328 ? 0.221 8.507 -30.137 1.00 87.81 328 SER A O 1
ATOM 2558 N N . ARG A 1 329 ? -0.034 7.486 -28.166 1.00 80.56 329 ARG A N 1
ATOM 2559 C CA . ARG A 1 329 ? -0.938 8.479 -27.582 1.00 80.56 329 ARG A CA 1
ATOM 2560 C C . ARG A 1 329 ? -0.124 9.427 -26.714 1.00 80.56 329 ARG A C 1
ATOM 2562 O O . ARG A 1 329 ? -0.201 9.330 -25.491 1.00 80.56 329 ARG A O 1
ATOM 2569 N N . GLY A 1 330 ? 0.650 10.317 -27.335 1.00 64.94 330 GLY A N 1
ATOM 2570 C CA . GLY A 1 330 ? 1.425 11.336 -26.623 1.00 64.94 330 GLY A CA 1
ATOM 2571 C C . GLY A 1 330 ? 0.579 12.013 -25.539 1.00 64.94 330 GLY A C 1
ATOM 2572 O O . GLY A 1 330 ? -0.429 12.655 -25.833 1.00 64.94 330 GLY A O 1
ATOM 2573 N N . ARG A 1 331 ? 0.940 11.800 -24.271 1.00 66.31 331 ARG A N 1
ATOM 2574 C CA . ARG A 1 331 ? 0.251 12.377 -23.114 1.00 66.31 331 ARG A CA 1
ATOM 2575 C C . ARG A 1 331 ? 1.274 13.052 -22.220 1.00 66.31 331 ARG A C 1
ATOM 2577 O O . ARG A 1 331 ? 1.925 12.391 -21.418 1.00 66.31 331 ARG A O 1
ATOM 2584 N N . SER A 1 332 ? 1.361 14.371 -22.327 1.00 68.25 332 SER A N 1
ATOM 2585 C CA . SER A 1 332 ? 1.881 15.206 -21.253 1.00 68.25 332 SER A CA 1
ATOM 2586 C C . SER A 1 332 ? 0.739 15.474 -20.269 1.00 68.25 332 SER A C 1
ATOM 2588 O O . SER A 1 332 ? -0.278 16.082 -20.599 1.00 68.25 332 SER A O 1
ATOM 2590 N N . GLY A 1 333 ? 0.858 14.927 -19.064 1.00 77.19 333 GLY A N 1
ATOM 2591 C CA . GLY A 1 333 ? 0.010 15.274 -17.930 1.00 77.19 333 GLY A CA 1
ATOM 2592 C C . GLY A 1 333 ? 0.665 16.364 -17.086 1.00 77.19 333 GLY A C 1
ATOM 2593 O O . GLY A 1 333 ? 1.881 16.533 -17.118 1.00 77.19 333 GLY A O 1
ATOM 2594 N N . VAL A 1 334 ? -0.135 17.057 -16.270 1.00 85.75 334 VAL A N 1
ATOM 2595 C CA . VAL A 1 334 ? 0.340 18.106 -15.340 1.00 85.75 334 VAL A CA 1
ATOM 2596 C C . VAL A 1 334 ? 1.448 17.596 -14.404 1.00 85.75 334 VAL A C 1
ATOM 2598 O O . VAL A 1 334 ? 2.327 18.354 -14.019 1.00 85.75 334 VAL A O 1
ATOM 2601 N N . HIS A 1 335 ? 1.447 16.298 -14.085 1.00 89.88 335 HIS A N 1
ATOM 2602 C CA . HIS A 1 335 ? 2.426 15.671 -13.191 1.00 89.88 335 HIS A CA 1
ATOM 2603 C C . HIS A 1 335 ? 3.527 14.887 -13.920 1.00 89.88 335 HIS A C 1
ATOM 2605 O O . HIS A 1 335 ? 4.356 14.269 -13.265 1.00 89.88 335 HIS A O 1
ATOM 2611 N N . THR A 1 336 ? 3.564 14.885 -15.258 1.00 86.31 336 THR A N 1
ATOM 2612 C CA . THR A 1 336 ? 4.541 14.078 -16.012 1.00 86.31 336 THR A CA 1
ATOM 2613 C C . THR A 1 336 ? 5.984 14.485 -15.715 1.00 86.31 336 THR A C 1
ATOM 2615 O O . THR A 1 336 ? 6.832 13.609 -15.599 1.00 86.31 336 THR A O 1
ATOM 2618 N N . ALA A 1 337 ? 6.259 15.782 -15.545 1.00 87.56 337 ALA A N 1
ATOM 2619 C CA . ALA A 1 337 ? 7.593 16.261 -15.184 1.00 87.56 337 ALA A CA 1
ATOM 2620 C C . ALA A 1 337 ? 8.019 15.780 -13.785 1.00 87.56 337 ALA A C 1
ATOM 2622 O O . ALA A 1 337 ? 9.109 15.242 -13.642 1.00 87.56 337 ALA A O 1
ATOM 2623 N N . ALA A 1 338 ? 7.128 15.886 -12.793 1.00 88.44 338 ALA A N 1
ATOM 2624 C CA . ALA A 1 338 ? 7.394 15.430 -11.427 1.00 88.44 338 ALA A CA 1
ATOM 2625 C C . ALA A 1 338 ? 7.643 13.912 -11.358 1.00 88.44 338 ALA A C 1
ATOM 2627 O O . ALA A 1 338 ? 8.578 13.473 -10.702 1.00 88.44 338 ALA A O 1
ATOM 2628 N N . LEU A 1 339 ? 6.859 13.110 -12.091 1.00 88.88 339 LEU A N 1
ATOM 2629 C CA . LEU A 1 339 ? 7.079 11.660 -12.175 1.00 88.88 339 LEU A CA 1
ATOM 2630 C C . LEU A 1 339 ? 8.418 11.309 -12.841 1.00 88.88 339 LEU A C 1
ATOM 2632 O O . LEU A 1 339 ? 9.052 10.324 -12.476 1.00 88.88 339 LEU A O 1
ATOM 2636 N N . LEU A 1 340 ? 8.835 12.085 -13.847 1.00 87.94 340 LEU A N 1
ATOM 2637 C CA . LEU A 1 340 ? 10.126 11.880 -14.498 1.00 87.94 340 LEU A CA 1
ATOM 2638 C C . LEU A 1 340 ? 11.278 12.208 -13.545 1.00 87.94 340 LEU A C 1
ATOM 2640 O O . LEU A 1 340 ? 12.247 11.461 -13.489 1.00 87.94 340 LEU A O 1
ATOM 2644 N N . GLU A 1 341 ? 11.163 13.300 -12.793 1.00 88.69 341 GLU A N 1
ATOM 2645 C CA . GLU A 1 341 ? 12.143 13.700 -11.782 1.00 88.69 341 GLU A CA 1
ATOM 2646 C C . GLU A 1 341 ? 12.275 12.654 -10.664 1.00 88.69 341 GLU A C 1
ATOM 2648 O O . GLU A 1 341 ? 13.396 12.279 -10.323 1.00 88.69 341 GLU A O 1
ATOM 2653 N N . GLU A 1 342 ? 11.154 12.110 -10.176 1.00 88.62 342 GLU A N 1
ATOM 2654 C CA . GLU A 1 342 ? 11.125 11.002 -9.208 1.00 88.62 342 GLU A CA 1
ATOM 2655 C C . GLU A 1 342 ? 11.884 9.776 -9.745 1.00 88.62 342 GLU A C 1
ATOM 2657 O O . GLU A 1 342 ? 12.774 9.258 -9.076 1.00 88.62 342 GLU A O 1
ATOM 2662 N N . LEU A 1 343 ? 11.639 9.369 -10.997 1.00 88.38 343 LEU A N 1
ATOM 2663 C CA . LEU A 1 343 ? 12.364 8.253 -11.625 1.00 88.38 343 LEU A CA 1
ATOM 2664 C C . LEU A 1 343 ? 13.870 8.513 -11.772 1.00 88.38 343 LEU A C 1
ATOM 2666 O O . LEU A 1 343 ? 14.673 7.597 -11.592 1.00 88.38 343 LEU A O 1
ATOM 2670 N N . VAL A 1 344 ? 14.268 9.744 -12.102 1.00 89.81 344 VAL A N 1
ATOM 2671 C CA . VAL A 1 344 ? 15.687 10.131 -12.162 1.00 89.81 344 VAL A CA 1
ATOM 2672 C C . VAL A 1 344 ? 16.329 10.031 -10.781 1.00 89.81 344 VAL A C 1
ATOM 2674 O O . VAL A 1 344 ? 17.457 9.553 -10.659 1.00 89.81 344 VAL A O 1
ATOM 2677 N N . GLN A 1 345 ? 15.625 10.464 -9.737 1.00 87.94 345 GLN A N 1
ATOM 2678 C CA . GLN A 1 345 ? 16.109 10.364 -8.366 1.00 87.94 345 GLN A CA 1
ATOM 2679 C C . GLN A 1 345 ? 16.247 8.903 -7.922 1.00 87.94 345 GLN A C 1
ATOM 2681 O O . GLN A 1 345 ? 17.287 8.527 -7.387 1.00 87.94 345 GLN A O 1
ATOM 2686 N N . GLU A 1 346 ? 15.255 8.062 -8.201 1.00 87.25 346 GLU A N 1
ATOM 2687 C CA . GLU A 1 346 ? 15.309 6.629 -7.898 1.00 87.25 346 GLU A CA 1
ATOM 2688 C C . GLU A 1 346 ? 16.467 5.934 -8.638 1.00 87.25 346 GLU A C 1
ATOM 2690 O O . GLU A 1 346 ? 17.139 5.069 -8.070 1.00 87.25 346 GLU A O 1
ATOM 2695 N N . ALA A 1 347 ? 16.765 6.351 -9.876 1.00 86.81 347 ALA A N 1
ATOM 2696 C CA . ALA A 1 347 ? 17.910 5.843 -10.633 1.00 86.81 347 ALA A CA 1
ATOM 2697 C C . ALA A 1 347 ? 19.246 6.241 -9.987 1.00 86.81 347 ALA A C 1
ATOM 2699 O O . ALA A 1 347 ? 20.156 5.418 -9.876 1.00 86.81 347 ALA A O 1
ATOM 2700 N N . ARG A 1 348 ? 19.357 7.483 -9.493 1.00 84.25 348 ARG A N 1
ATOM 2701 C CA . ARG A 1 348 ? 20.532 7.964 -8.742 1.00 84.25 348 ARG A CA 1
ATOM 2702 C C . ARG A 1 348 ? 20.748 7.223 -7.431 1.00 84.25 348 ARG A C 1
ATOM 2704 O O . ARG A 1 348 ? 21.889 6.995 -7.042 1.00 84.25 348 ARG A O 1
ATOM 2711 N N . LEU A 1 349 ? 19.662 6.850 -6.762 1.00 82.00 349 LEU A N 1
ATOM 2712 C CA . LEU A 1 349 ? 19.700 6.055 -5.534 1.00 82.00 349 LEU A CA 1
ATOM 2713 C C . LEU A 1 349 ? 19.984 4.569 -5.801 1.00 82.00 349 LEU A C 1
ATOM 2715 O O . LEU A 1 349 ? 20.125 3.803 -4.853 1.00 82.00 349 LEU A O 1
ATOM 2719 N N . GLY A 1 350 ? 20.069 4.153 -7.071 1.00 79.62 350 GLY A N 1
ATOM 2720 C CA . GLY A 1 350 ? 20.306 2.764 -7.462 1.00 79.62 350 GLY A CA 1
ATOM 2721 C C . GLY A 1 350 ? 19.092 1.849 -7.286 1.00 79.62 350 GLY A C 1
ATOM 2722 O O . GLY A 1 350 ? 19.221 0.638 -7.446 1.00 79.62 350 GLY A O 1
ATOM 2723 N N . ARG A 1 351 ? 17.914 2.410 -6.987 1.00 81.56 351 ARG A N 1
ATOM 2724 C CA . ARG A 1 351 ? 16.664 1.663 -6.774 1.00 81.56 351 ARG A CA 1
ATOM 2725 C C . ARG A 1 351 ? 16.022 1.221 -8.090 1.00 81.56 351 ARG A C 1
ATOM 2727 O O . ARG A 1 351 ? 15.315 0.218 -8.128 1.00 81.56 351 ARG A O 1
ATOM 2734 N N . VAL A 1 352 ? 16.312 1.930 -9.185 1.00 86.06 352 VAL A N 1
ATOM 2735 C CA . VAL A 1 352 ? 15.952 1.531 -10.554 1.00 86.06 352 VAL A CA 1
ATOM 2736 C C . VAL A 1 352 ? 17.169 1.601 -11.483 1.00 86.06 352 VAL A C 1
ATOM 2738 O O . VAL A 1 352 ? 18.053 2.433 -11.315 1.00 86.06 352 VAL A O 1
ATOM 2741 N N . ILE A 1 353 ? 17.222 0.723 -12.489 1.00 84.62 353 ILE A N 1
ATOM 2742 C CA . ILE A 1 353 ? 18.367 0.610 -13.420 1.00 84.62 353 ILE A CA 1
ATOM 2743 C C . ILE A 1 353 ? 18.257 1.596 -14.600 1.00 84.62 353 ILE A C 1
ATOM 2745 O O . ILE A 1 353 ? 19.255 1.914 -15.241 1.00 84.62 353 ILE A O 1
ATOM 2749 N N . GLY A 1 354 ? 17.044 2.048 -14.922 1.00 83.06 354 GLY A N 1
ATOM 2750 C CA . GLY A 1 354 ? 16.737 2.741 -16.173 1.00 83.06 354 GLY A CA 1
ATOM 2751 C C . GLY A 1 354 ? 17.360 4.137 -16.340 1.00 83.06 354 GLY A C 1
ATOM 2752 O O . GLY A 1 354 ? 17.934 4.688 -15.404 1.00 83.06 354 GLY A O 1
ATOM 2753 N N . PRO A 1 355 ? 17.211 4.737 -17.538 1.00 91.06 355 PRO A N 1
ATOM 2754 C CA . PRO A 1 355 ? 16.405 4.265 -18.668 1.00 91.06 355 PRO A CA 1
ATOM 2755 C C . PRO A 1 355 ? 17.068 3.101 -19.422 1.00 91.06 355 PRO A C 1
ATOM 2757 O O . PRO A 1 355 ? 18.267 3.118 -19.687 1.00 91.06 355 PRO A O 1
ATOM 2760 N N . CYS A 1 356 ? 16.280 2.085 -19.786 1.00 92.38 356 CYS A N 1
ATOM 2761 C CA . CYS A 1 356 ? 16.768 0.905 -20.507 1.00 92.38 356 CYS A CA 1
ATOM 2762 C C . CYS A 1 356 ? 16.440 0.974 -22.005 1.00 92.38 356 CYS A C 1
ATOM 2764 O O . CYS A 1 356 ? 15.452 1.593 -22.412 1.00 92.38 356 CYS A O 1
ATOM 2766 N N . ALA A 1 357 ? 17.249 0.313 -22.830 1.00 92.31 357 ALA A N 1
ATOM 2767 C CA . ALA A 1 357 ? 16.939 0.035 -24.225 1.00 92.31 357 ALA A CA 1
ATOM 2768 C C . ALA A 1 357 ? 15.649 -0.797 -24.333 1.00 92.31 357 ALA A C 1
ATOM 2770 O O . ALA A 1 357 ? 15.394 -1.674 -23.503 1.00 92.31 357 ALA A O 1
ATOM 2771 N N . ALA A 1 358 ? 14.829 -0.501 -25.343 1.00 91.12 358 ALA A N 1
ATOM 2772 C CA . ALA A 1 358 ? 13.652 -1.301 -25.645 1.00 91.12 358 ALA A CA 1
ATOM 2773 C C . ALA A 1 358 ? 14.082 -2.724 -26.048 1.00 91.12 358 ALA A C 1
ATOM 2775 O O . ALA A 1 358 ? 14.999 -2.855 -26.860 1.00 91.12 358 ALA A O 1
ATOM 2776 N N . PRO A 1 359 ? 13.431 -3.776 -25.529 1.00 88.62 359 PRO A N 1
ATOM 2777 C CA . PRO A 1 359 ? 13.617 -5.130 -26.034 1.00 88.62 359 PRO A CA 1
ATOM 2778 C C . PRO A 1 359 ? 13.234 -5.245 -27.516 1.00 88.62 359 PRO A C 1
ATOM 2780 O O . PRO A 1 359 ? 12.295 -4.585 -27.960 1.00 88.62 359 PRO A O 1
ATOM 2783 N N . ASP A 1 360 ? 13.862 -6.169 -28.247 1.00 85.75 360 ASP A N 1
ATOM 2784 C CA . ASP A 1 360 ? 13.650 -6.360 -29.697 1.00 85.75 360 ASP A CA 1
ATOM 2785 C C . ASP A 1 360 ? 12.192 -6.634 -30.093 1.00 85.75 360 ASP A C 1
ATOM 2787 O O . ASP A 1 360 ? 11.763 -6.350 -31.210 1.00 85.75 360 ASP A O 1
ATOM 2791 N N . HIS A 1 361 ? 11.410 -7.200 -29.175 1.00 84.31 361 HIS A N 1
ATOM 2792 C CA . HIS A 1 361 ? 10.010 -7.539 -29.411 1.00 84.31 361 HIS A CA 1
ATOM 2793 C C . HIS A 1 361 ? 9.053 -6.345 -29.211 1.00 84.31 361 HIS A C 1
ATOM 2795 O O . HIS A 1 361 ? 7.840 -6.494 -29.378 1.00 84.31 361 HIS A O 1
ATOM 2801 N N . TRP A 1 362 ? 9.559 -5.164 -28.839 1.00 88.88 362 TRP A N 1
ATOM 2802 C CA . TRP A 1 362 ? 8.776 -3.930 -28.780 1.00 88.88 362 TRP A CA 1
ATOM 2803 C C . TRP A 1 362 ? 8.874 -3.164 -30.097 1.00 88.88 362 TRP A C 1
ATOM 2805 O O . TRP A 1 362 ? 9.945 -2.962 -30.653 1.00 88.88 362 TRP A O 1
ATOM 2815 N N . SER A 1 363 ? 7.744 -2.634 -30.565 1.00 87.00 363 SER A N 1
ATOM 2816 C CA . SER A 1 363 ? 7.693 -1.792 -31.766 1.00 87.00 363 SER A CA 1
ATOM 2817 C C . SER A 1 363 ? 8.033 -0.318 -31.495 1.00 87.00 363 SER A C 1
ATOM 2819 O O . SER A 1 363 ? 7.679 0.551 -32.293 1.00 87.00 363 SER A O 1
ATOM 2821 N N . VAL A 1 364 ? 8.604 -0.004 -30.331 1.00 89.31 364 VAL A N 1
ATOM 2822 C CA . VAL A 1 364 ? 8.874 1.364 -29.872 1.00 89.31 364 VAL A CA 1
ATOM 2823 C C . VAL A 1 364 ? 10.314 1.486 -29.401 1.00 89.31 364 VAL A C 1
ATOM 2825 O O . VAL A 1 364 ? 10.810 0.622 -28.687 1.00 89.31 364 VAL A O 1
ATOM 2828 N N . ALA A 1 365 ? 10.970 2.582 -29.775 1.00 89.75 365 ALA A N 1
ATOM 2829 C CA . ALA A 1 365 ? 12.294 2.918 -29.268 1.00 89.75 365 ALA A CA 1
ATOM 2830 C C . ALA A 1 365 ? 12.183 3.643 -27.918 1.00 89.75 365 ALA A C 1
ATOM 2832 O O . ALA A 1 365 ? 11.278 4.456 -27.710 1.00 89.75 365 ALA A O 1
ATOM 2833 N N . THR A 1 366 ? 13.122 3.378 -27.012 1.00 91.56 366 THR A N 1
ATOM 2834 C CA . THR A 1 366 ? 13.325 4.189 -25.807 1.00 91.56 366 THR A CA 1
ATOM 2835 C C . THR A 1 366 ? 14.333 5.302 -26.083 1.00 91.56 366 THR A C 1
ATOM 2837 O O . THR A 1 366 ? 15.075 5.277 -27.065 1.00 91.56 366 THR A O 1
ATOM 2840 N N . SER A 1 367 ? 14.344 6.328 -25.237 1.00 89.62 367 SER A N 1
ATOM 2841 C CA . SER A 1 367 ? 15.283 7.444 -25.342 1.00 89.62 367 SER A CA 1
ATOM 2842 C C . SER A 1 367 ? 15.890 7.721 -23.978 1.00 89.62 367 SER A C 1
ATOM 2844 O O . SER A 1 367 ? 15.195 7.661 -22.964 1.00 89.62 367 SER A O 1
ATOM 2846 N N . ALA A 1 368 ? 17.190 8.005 -23.961 1.00 92.12 368 ALA A N 1
ATOM 2847 C CA . ALA A 1 368 ? 17.848 8.520 -22.771 1.00 92.12 368 ALA A CA 1
ATOM 2848 C C . ALA A 1 368 ? 17.434 9.978 -22.518 1.00 92.12 368 ALA A C 1
ATOM 2850 O O . ALA A 1 368 ? 16.835 10.625 -23.381 1.00 92.12 368 ALA A O 1
ATOM 2851 N N . LEU A 1 369 ? 17.795 10.507 -21.349 1.00 89.75 369 LEU A N 1
ATOM 2852 C CA . LEU A 1 369 ? 17.656 11.926 -21.025 1.00 89.75 369 LEU A CA 1
ATOM 2853 C C . LEU A 1 369 ? 19.042 12.579 -21.108 1.00 89.75 369 LEU A C 1
ATOM 2855 O O . LEU A 1 369 ? 19.720 12.687 -20.088 1.00 89.75 369 LEU A O 1
ATOM 2859 N N . PRO A 1 370 ? 19.511 12.996 -22.302 1.00 87.12 370 PRO A N 1
ATOM 2860 C CA . PRO A 1 370 ? 20.904 13.414 -22.500 1.00 87.12 370 PRO A CA 1
ATOM 2861 C C . PRO A 1 370 ? 21.295 14.645 -21.670 1.00 87.12 370 PRO A C 1
ATOM 2863 O O . PRO A 1 370 ? 22.473 14.872 -21.418 1.00 87.12 370 PRO A O 1
ATOM 2866 N N . TRP A 1 371 ? 20.313 15.426 -21.218 1.00 86.31 371 TRP A N 1
ATOM 2867 C CA . TRP A 1 371 ? 20.484 16.596 -20.354 1.00 86.31 371 TRP A CA 1
ATOM 2868 C C . TRP A 1 371 ? 20.487 16.269 -18.851 1.00 86.31 371 TRP A C 1
ATOM 2870 O O . TRP A 1 371 ? 20.534 17.183 -18.029 1.00 86.31 371 TRP A O 1
ATOM 2880 N N . THR A 1 372 ? 20.410 14.997 -18.458 1.00 84.88 372 THR A N 1
ATOM 2881 C CA . THR A 1 372 ? 20.322 14.593 -17.052 1.00 84.88 372 THR A CA 1
ATOM 2882 C C . THR A 1 372 ? 21.408 13.575 -16.720 1.00 84.88 372 THR A C 1
ATOM 2884 O O . THR A 1 372 ? 21.446 12.477 -17.274 1.00 84.88 372 THR A O 1
ATOM 2887 N N . ALA A 1 373 ? 22.297 13.939 -15.790 1.00 81.44 373 ALA A N 1
ATOM 2888 C CA . ALA A 1 373 ? 23.319 13.034 -15.264 1.00 81.44 373 ALA A CA 1
ATOM 2889 C C . ALA A 1 373 ? 22.695 11.709 -14.782 1.00 81.44 373 ALA A C 1
ATOM 2891 O O . ALA A 1 373 ? 21.535 11.686 -14.374 1.00 81.44 373 ALA A O 1
ATOM 2892 N N . ASP A 1 374 ? 23.462 10.616 -14.859 1.00 81.69 374 ASP A N 1
ATOM 2893 C CA . ASP A 1 374 ? 23.082 9.250 -14.432 1.00 81.69 374 ASP A CA 1
ATOM 2894 C C . ASP A 1 374 ? 22.064 8.511 -15.324 1.00 81.69 374 ASP A C 1
ATOM 2896 O O . ASP A 1 374 ? 22.055 7.280 -15.355 1.00 81.69 374 ASP A O 1
ATOM 2900 N N . VAL A 1 375 ? 21.291 9.249 -16.128 1.00 89.00 375 VAL A N 1
ATOM 2901 C CA . VAL A 1 375 ? 20.257 8.730 -17.052 1.00 89.00 375 VAL A CA 1
ATOM 2902 C C . VAL A 1 375 ? 20.437 9.215 -18.506 1.00 89.00 375 VAL A C 1
ATOM 2904 O O . VAL A 1 375 ? 19.534 9.119 -19.340 1.00 89.00 375 VAL A O 1
ATOM 2907 N N . HIS A 1 376 ? 21.623 9.743 -18.816 1.00 89.69 376 HIS A N 1
ATOM 2908 C CA . HIS A 1 376 ? 22.010 10.297 -20.121 1.00 89.69 376 HIS A CA 1
ATOM 2909 C C . HIS A 1 376 ? 22.340 9.235 -21.178 1.00 89.69 376 HIS A C 1
ATOM 2911 O O . HIS A 1 376 ? 22.479 9.561 -22.356 1.00 89.69 376 HIS A O 1
ATOM 2917 N N . THR A 1 377 ? 22.434 7.966 -20.782 1.00 91.62 377 THR A N 1
ATOM 2918 C CA . THR A 1 377 ? 22.631 6.819 -21.673 1.00 91.62 377 THR A CA 1
ATOM 2919 C C . THR A 1 377 ? 21.566 5.759 -21.422 1.00 91.62 377 THR A C 1
ATOM 2921 O O . THR A 1 377 ? 21.043 5.633 -20.316 1.00 91.62 377 THR A O 1
ATOM 2924 N N . LEU A 1 378 ? 21.230 4.998 -22.468 1.00 93.19 378 LEU A N 1
ATOM 2925 C CA . LEU A 1 378 ? 20.381 3.820 -22.331 1.00 93.19 378 LEU A CA 1
ATOM 2926 C C . LEU A 1 378 ? 21.209 2.660 -21.781 1.00 93.19 378 LEU A C 1
ATOM 2928 O O . LEU A 1 378 ? 22.278 2.351 -22.308 1.00 93.19 378 LEU A O 1
ATOM 2932 N N . ARG A 1 379 ? 20.689 1.989 -20.756 1.00 90.06 379 ARG A N 1
ATOM 2933 C CA . ARG A 1 379 ? 21.260 0.742 -20.239 1.00 90.06 379 ARG A CA 1
ATOM 2934 C C . ARG A 1 379 ? 20.658 -0.464 -20.944 1.00 90.06 379 ARG A C 1
ATOM 2936 O O . ARG A 1 379 ? 19.543 -0.398 -21.455 1.00 90.06 379 ARG A O 1
ATOM 2943 N N . GLN A 1 380 ? 21.372 -1.583 -20.956 1.00 87.19 380 GLN A N 1
ATOM 2944 C CA . GLN A 1 380 ? 20.762 -2.841 -21.379 1.00 87.19 380 GLN A CA 1
ATOM 2945 C C . GLN A 1 380 ? 19.768 -3.309 -20.309 1.00 87.19 380 GLN A C 1
ATOM 2947 O O . GLN A 1 380 ? 20.084 -3.214 -19.118 1.00 87.19 380 GLN A O 1
ATOM 2952 N N . PRO A 1 381 ? 18.566 -3.770 -20.698 1.00 84.12 381 PRO A N 1
ATOM 2953 C CA . PRO A 1 381 ? 17.645 -4.354 -19.741 1.00 84.12 381 PRO A CA 1
ATOM 2954 C C . PRO A 1 381 ? 18.236 -5.643 -19.136 1.00 84.12 381 PRO A C 1
ATOM 2956 O O . PRO A 1 381 ? 19.121 -6.259 -19.739 1.00 84.12 381 PRO A O 1
ATOM 2959 N N . PRO A 1 382 ? 17.763 -6.067 -17.950 1.00 80.19 382 PRO A N 1
ATOM 2960 C CA . PRO A 1 382 ? 18.115 -7.367 -17.388 1.00 80.19 382 PRO A CA 1
ATOM 2961 C C . PRO A 1 382 ? 17.821 -8.518 -18.361 1.00 80.19 382 PRO A C 1
ATOM 2963 O O . PRO A 1 382 ? 16.947 -8.414 -19.222 1.00 80.19 382 PRO A O 1
ATOM 2966 N N . LEU A 1 383 ? 18.541 -9.632 -18.203 1.00 80.62 383 LEU A N 1
ATOM 2967 C CA . LEU A 1 383 ? 18.293 -10.844 -18.985 1.00 80.62 383 LEU A CA 1
ATOM 2968 C C . LEU A 1 383 ? 16.880 -11.382 -18.718 1.00 80.62 383 LEU A C 1
ATOM 2970 O O . LEU A 1 383 ? 16.433 -11.419 -17.574 1.00 80.62 383 LEU A O 1
ATOM 2974 N N . GLY A 1 384 ? 16.218 -11.862 -19.771 1.00 83.62 384 GLY A N 1
ATOM 2975 C CA . GLY A 1 384 ? 14.880 -12.447 -19.700 1.00 83.62 384 GLY A CA 1
ATOM 2976 C C . GLY A 1 384 ? 13.800 -11.573 -20.335 1.00 83.62 384 GLY A C 1
ATOM 2977 O O . GLY A 1 384 ? 14.079 -10.623 -21.067 1.00 83.62 384 GLY A O 1
ATOM 2978 N N . ASP A 1 385 ? 12.541 -11.933 -20.087 1.00 86.62 385 ASP A N 1
ATOM 2979 C CA . ASP A 1 385 ? 11.408 -11.164 -20.593 1.00 86.62 385 ASP A CA 1
ATOM 2980 C C . ASP A 1 385 ? 11.277 -9.834 -19.853 1.00 86.62 385 ASP A C 1
ATOM 2982 O O . ASP A 1 385 ? 11.258 -9.781 -18.625 1.00 86.62 385 ASP A O 1
ATOM 2986 N N . CYS A 1 386 ? 11.111 -8.760 -20.618 1.00 88.75 386 CYS A N 1
ATOM 2987 C CA . CYS A 1 386 ? 10.895 -7.424 -20.088 1.00 88.75 386 CYS A CA 1
ATOM 2988 C C . CYS A 1 386 ? 9.487 -6.949 -20.433 1.00 88.75 386 CYS A C 1
ATOM 2990 O O . CYS A 1 386 ? 9.105 -6.882 -21.603 1.00 88.75 386 CYS A O 1
ATOM 2992 N N . PHE A 1 387 ? 8.732 -6.574 -19.406 1.00 92.19 387 PHE A N 1
ATOM 2993 C CA . PHE A 1 387 ? 7.380 -6.046 -19.543 1.00 92.19 387 PHE A CA 1
ATOM 2994 C C . PHE A 1 387 ? 7.333 -4.602 -19.048 1.00 92.19 387 PHE A C 1
ATOM 2996 O O . PHE A 1 387 ? 8.032 -4.239 -18.105 1.00 92.19 387 PHE A O 1
ATOM 3003 N N . ALA A 1 388 ? 6.491 -3.774 -19.667 1.00 92.69 388 ALA A N 1
ATOM 3004 C CA . ALA A 1 388 ? 6.267 -2.404 -19.219 1.00 92.69 388 ALA A CA 1
ATOM 3005 C C . ALA A 1 388 ? 4.832 -2.168 -18.759 1.00 92.69 388 ALA A C 1
ATOM 3007 O O . ALA A 1 388 ? 3.858 -2.688 -19.310 1.00 92.69 388 ALA A O 1
ATOM 3008 N N . ALA A 1 389 ? 4.704 -1.288 -17.775 1.00 93.56 389 ALA A N 1
ATOM 3009 C CA . ALA A 1 389 ? 3.453 -0.695 -17.350 1.00 93.56 389 ALA A CA 1
ATOM 3010 C C . ALA A 1 389 ? 3.599 0.828 -17.374 1.00 93.56 389 ALA A C 1
ATOM 3012 O O . ALA A 1 389 ? 4.650 1.370 -17.045 1.00 93.56 389 ALA A O 1
ATOM 3013 N N . LEU A 1 390 ? 2.540 1.530 -17.780 1.00 91.56 390 LEU A N 1
ATOM 3014 C CA . LEU A 1 390 ? 2.540 2.989 -17.746 1.00 91.56 390 LEU A CA 1
ATOM 3015 C C . LEU A 1 390 ? 2.522 3.468 -16.289 1.00 91.56 390 LEU A C 1
ATOM 3017 O O . LEU A 1 390 ? 1.577 3.144 -15.565 1.00 91.56 390 LEU A O 1
ATOM 3021 N N . SER A 1 391 ? 3.488 4.298 -15.902 1.00 90.56 391 SER A N 1
ATOM 3022 C CA . SER A 1 391 ? 3.432 5.045 -14.644 1.00 90.56 391 SER A CA 1
ATOM 3023 C C . SER A 1 391 ? 2.426 6.199 -14.723 1.00 90.56 391 SER A C 1
ATOM 3025 O O . SER A 1 391 ? 2.314 6.890 -15.739 1.00 90.56 391 SER A O 1
ATOM 3027 N N . PHE A 1 392 ? 1.689 6.434 -13.643 1.00 88.94 392 PHE A N 1
ATOM 3028 C CA . PHE A 1 392 ? 0.744 7.534 -13.496 1.00 88.94 392 PHE A CA 1
ATOM 3029 C C . PHE A 1 392 ? 0.798 8.113 -12.079 1.00 88.94 392 PHE A C 1
ATOM 3031 O O . PHE A 1 392 ? 1.162 7.430 -11.126 1.00 88.94 392 PHE A O 1
ATOM 3038 N N . ALA A 1 393 ? 0.415 9.384 -11.945 1.00 90.75 393 ALA A N 1
ATOM 3039 C CA . ALA A 1 393 ? 0.405 10.071 -10.661 1.00 90.75 393 ALA A CA 1
ATOM 3040 C C . ALA A 1 393 ? -0.872 9.756 -9.872 1.00 90.75 393 ALA A C 1
ATOM 3042 O O . ALA A 1 393 ? -1.985 9.812 -10.406 1.00 90.75 393 ALA A O 1
ATOM 3043 N N . ILE A 1 394 ? -0.702 9.490 -8.582 1.00 88.94 394 ILE A N 1
ATOM 3044 C CA . ILE A 1 394 ? -1.754 9.456 -7.573 1.00 88.94 394 ILE A CA 1
ATOM 3045 C C . ILE A 1 394 ? -1.628 10.726 -6.736 1.00 88.94 394 ILE A C 1
ATOM 3047 O O . ILE A 1 394 ? -0.646 10.929 -6.027 1.00 88.94 394 ILE A O 1
ATOM 3051 N N . CYS A 1 395 ? -2.652 11.567 -6.816 1.00 89.81 395 CYS A N 1
ATOM 3052 C CA . CYS A 1 395 ? -2.748 12.822 -6.084 1.00 89.81 395 CYS A CA 1
ATOM 3053 C C . CYS A 1 395 ? -3.530 12.598 -4.787 1.00 89.81 395 CYS A C 1
ATOM 3055 O O . CYS A 1 395 ? -4.713 12.247 -4.834 1.00 89.81 395 CYS A O 1
ATOM 3057 N N . GLN A 1 396 ? -2.890 12.799 -3.639 1.00 84.38 396 GLN A N 1
ATOM 3058 C CA . GLN A 1 396 ? -3.531 12.764 -2.326 1.00 84.38 396 GLN A CA 1
ATOM 3059 C C . GLN A 1 396 ? -3.308 14.096 -1.626 1.00 84.38 396 GLN A C 1
ATOM 3061 O O . GLN A 1 396 ? -2.201 14.608 -1.632 1.00 84.38 396 GLN A O 1
ATOM 3066 N N . VAL A 1 397 ? -4.354 14.651 -1.027 1.00 83.38 397 VAL A N 1
ATOM 3067 C CA . VAL A 1 397 ? -4.204 15.793 -0.123 1.00 83.38 397 VAL A CA 1
ATOM 3068 C C . VAL A 1 397 ? -3.899 15.230 1.258 1.00 83.38 397 VAL A C 1
ATOM 3070 O O . VAL A 1 397 ? -4.614 14.327 1.704 1.00 83.38 397 VAL A O 1
ATOM 3073 N N . ASP A 1 398 ? -2.823 15.691 1.885 1.00 79.12 398 ASP A N 1
ATOM 3074 C CA . ASP A 1 398 ? -2.459 15.265 3.232 1.00 79.12 398 ASP A CA 1
ATOM 3075 C C . ASP A 1 398 ? -3.277 15.993 4.317 1.00 79.12 398 ASP A C 1
ATOM 3077 O O . ASP A 1 398 ? -4.215 16.745 4.038 1.00 79.12 398 ASP A O 1
ATOM 3081 N N . GLU A 1 399 ? -2.959 15.714 5.579 1.00 71.12 399 GLU A N 1
ATOM 3082 C CA . GLU A 1 399 ? -3.621 16.301 6.749 1.00 71.12 399 GLU A CA 1
ATOM 3083 C C . GLU A 1 399 ? -3.466 17.825 6.864 1.00 71.12 399 GLU A C 1
ATOM 3085 O O . GLU A 1 399 ? -4.335 18.474 7.449 1.00 71.12 399 GLU A O 1
ATOM 3090 N N . ASN A 1 400 ? -2.430 18.398 6.244 1.00 77.56 400 ASN A N 1
ATOM 3091 C CA . ASN A 1 400 ? -2.155 19.834 6.232 1.00 77.56 400 ASN A CA 1
ATOM 3092 C C . ASN A 1 400 ? -2.829 20.550 5.054 1.00 77.56 400 ASN A C 1
ATOM 3094 O O . ASN A 1 400 ? -2.857 21.778 5.005 1.00 77.56 400 ASN A O 1
ATOM 3098 N N . GLY A 1 401 ? -3.437 19.798 4.132 1.00 77.69 401 GLY A N 1
ATOM 3099 C CA . GLY A 1 401 ? -4.016 20.347 2.910 1.00 77.69 401 GLY A CA 1
ATOM 3100 C C . GLY A 1 401 ? -3.035 20.395 1.738 1.00 77.69 401 GLY A C 1
ATOM 3101 O O . GLY A 1 401 ? -3.418 20.876 0.668 1.00 77.69 401 GLY A O 1
ATOM 3102 N N . ASP A 1 402 ? -1.823 19.862 1.902 1.00 82.69 402 ASP A N 1
ATOM 3103 C CA . ASP A 1 402 ? -0.792 19.871 0.873 1.00 82.69 402 ASP A CA 1
ATOM 3104 C C . ASP A 1 402 ? -0.970 18.707 -0.105 1.00 82.69 402 ASP A C 1
ATOM 3106 O O . ASP A 1 402 ? -1.437 17.612 0.230 1.00 82.69 402 ASP A O 1
ATOM 3110 N N . LEU A 1 403 ? -0.609 18.947 -1.367 1.00 81.25 403 LEU A N 1
ATOM 3111 C CA . LEU A 1 403 ? -0.694 17.936 -2.412 1.00 81.25 403 LEU A CA 1
ATOM 3112 C C . LEU A 1 403 ? 0.504 16.983 -2.332 1.00 81.25 403 LEU A C 1
ATOM 3114 O O . LEU A 1 403 ? 1.606 17.304 -2.769 1.00 81.25 403 LEU A O 1
ATOM 3118 N N . LYS A 1 404 ? 0.252 15.759 -1.880 1.00 85.94 404 LYS A N 1
ATOM 3119 C CA . LYS A 1 404 ? 1.175 14.630 -1.965 1.00 85.94 404 LYS A CA 1
ATOM 3120 C C . LYS A 1 404 ? 0.981 13.880 -3.281 1.00 85.94 404 LYS A C 1
ATOM 3122 O O . LYS A 1 404 ? -0.053 13.244 -3.510 1.00 85.94 404 LYS A O 1
ATOM 3127 N N . LEU A 1 405 ? 1.994 13.931 -4.139 1.00 85.62 405 LEU A N 1
ATOM 3128 C CA . LEU A 1 405 ? 2.079 13.114 -5.347 1.00 85.62 405 LEU A CA 1
ATOM 3129 C C . LEU A 1 405 ? 2.759 11.782 -5.023 1.00 85.62 405 LEU A C 1
ATOM 3131 O O . LEU A 1 405 ? 3.715 11.740 -4.254 1.00 85.62 405 LEU A O 1
ATOM 3135 N N . ARG A 1 406 ? 2.238 10.690 -5.584 1.00 83.00 406 ARG A N 1
ATOM 3136 C CA . ARG A 1 406 ? 2.876 9.368 -5.563 1.00 83.00 406 ARG A CA 1
ATOM 3137 C C . ARG A 1 406 ? 2.849 8.761 -6.956 1.00 83.00 406 ARG A C 1
ATOM 3139 O O . ARG A 1 406 ? 1.834 8.882 -7.648 1.00 83.00 406 ARG A O 1
ATOM 3146 N N . GLN A 1 407 ? 3.910 8.071 -7.340 1.00 87.94 407 GLN A N 1
ATOM 3147 C CA . GLN A 1 407 ? 3.924 7.244 -8.538 1.00 87.94 407 GLN A CA 1
ATOM 3148 C C . GLN A 1 407 ? 3.180 5.914 -8.319 1.00 87.94 407 GLN A C 1
ATOM 3150 O O . GLN A 1 407 ? 3.148 5.363 -7.219 1.00 87.94 407 GLN A O 1
ATOM 3155 N N . SER A 1 408 ? 2.532 5.412 -9.370 1.00 90.00 408 SER A N 1
ATOM 3156 C CA . SER A 1 408 ? 2.008 4.045 -9.441 1.00 90.00 408 SER A CA 1
ATOM 3157 C C . SER A 1 408 ? 1.975 3.561 -10.887 1.00 90.00 408 SER A C 1
ATOM 3159 O O . SER A 1 408 ? 1.929 4.363 -11.818 1.00 90.00 408 SER A O 1
ATOM 3161 N N . GLU A 1 409 ? 1.968 2.251 -11.093 1.00 91.75 409 GLU A N 1
ATOM 3162 C CA . GLU A 1 409 ? 2.017 1.617 -12.403 1.00 91.75 409 GLU A CA 1
ATOM 3163 C C . GLU A 1 409 ? 0.687 0.940 -12.767 1.00 91.75 409 GLU A C 1
ATOM 3165 O O . GLU A 1 409 ? 0.004 0.314 -11.954 1.00 91.75 409 GLU A O 1
ATOM 3170 N N . ASP A 1 410 ? 0.298 1.021 -14.040 1.00 92.62 410 ASP A N 1
ATOM 3171 C CA . ASP A 1 410 ? -0.954 0.458 -14.566 1.00 92.62 410 ASP A CA 1
ATOM 3172 C C . ASP A 1 410 ? -0.869 -1.067 -14.797 1.00 92.62 410 ASP A C 1
ATOM 3174 O O . ASP A 1 410 ? -1.148 -1.561 -15.892 1.00 92.62 410 ASP A O 1
ATOM 3178 N N . TRP A 1 411 ? -0.525 -1.826 -13.749 1.00 94.12 411 TRP A N 1
ATOM 3179 C CA . TRP A 1 411 ? -0.356 -3.291 -13.779 1.00 94.12 411 TRP A CA 1
ATOM 3180 C C . TRP A 1 411 ? -1.613 -4.040 -14.204 1.00 94.12 411 TRP A C 1
ATOM 3182 O O . TRP A 1 411 ? -1.567 -5.162 -14.709 1.00 94.12 411 TRP A O 1
ATOM 3192 N N . ARG A 1 412 ? -2.777 -3.415 -14.008 1.00 91.75 412 ARG A N 1
ATOM 3193 C CA . ARG A 1 412 ? -4.052 -3.991 -14.416 1.00 91.75 412 ARG A CA 1
ATOM 3194 C C . ARG A 1 412 ? -4.182 -4.046 -15.932 1.00 91.75 412 ARG A C 1
ATOM 3196 O O . ARG A 1 412 ? -4.594 -5.076 -16.451 1.00 91.75 412 ARG A O 1
ATOM 3203 N N . ARG A 1 413 ? -3.928 -2.938 -16.634 1.00 93.06 413 ARG A N 1
ATOM 3204 C CA . ARG A 1 413 ? -4.143 -2.883 -18.090 1.00 93.06 413 ARG A CA 1
ATOM 3205 C C . ARG A 1 413 ? -2.920 -3.324 -18.881 1.00 93.06 413 ARG A C 1
ATOM 3207 O O . ARG A 1 413 ? -3.092 -3.694 -20.033 1.00 93.06 413 ARG A O 1
ATOM 3214 N N . SER A 1 414 ? -1.732 -3.297 -18.279 1.00 93.69 414 SER A N 1
ATOM 3215 C CA . SER A 1 414 ? -0.518 -3.870 -18.868 1.00 93.69 414 SER A CA 1
ATOM 3216 C C . SER A 1 414 ? -0.470 -5.400 -18.788 1.00 93.69 414 SER A C 1
ATOM 3218 O O . SER A 1 414 ? 0.482 -5.993 -19.286 1.00 93.69 414 SER A O 1
ATOM 3220 N N . GLY A 1 415 ? -1.453 -6.033 -18.133 1.00 93.69 415 GLY A N 1
ATOM 3221 C CA . GLY A 1 415 ? -1.585 -7.488 -18.020 1.00 93.69 415 GLY A CA 1
ATOM 3222 C C . GLY A 1 415 ? -0.835 -8.124 -16.846 1.00 93.69 415 GLY A C 1
ATOM 3223 O O . GLY A 1 415 ? -1.015 -9.313 -16.608 1.00 93.69 415 GLY A O 1
ATOM 3224 N N . HIS A 1 416 ? -0.050 -7.365 -16.075 1.00 95.31 416 HIS A N 1
ATOM 3225 C CA . HIS A 1 416 ? 0.776 -7.907 -14.985 1.00 95.31 416 HIS A CA 1
ATOM 3226 C C . HIS A 1 416 ? -0.085 -8.548 -13.890 1.00 95.31 416 HIS A C 1
ATOM 3228 O O . HIS A 1 416 ? 0.113 -9.701 -13.533 1.00 95.31 416 HIS A O 1
ATOM 3234 N N . ASN A 1 417 ? -1.139 -7.860 -13.441 1.00 93.12 417 ASN A N 1
ATOM 3235 C CA . ASN A 1 417 ? -2.039 -8.399 -12.412 1.00 93.12 417 ASN A CA 1
ATOM 3236 C C . ASN A 1 417 ? -2.750 -9.688 -12.839 1.00 93.12 417 ASN A C 1
ATOM 3238 O O . ASN A 1 417 ? -3.235 -10.421 -11.981 1.00 93.12 417 ASN A O 1
ATOM 3242 N N . ALA A 1 418 ? -2.887 -9.930 -14.146 1.00 93.44 418 ALA A N 1
ATOM 3243 C CA . ALA A 1 418 ? -3.541 -11.132 -14.638 1.00 93.44 418 ALA A CA 1
ATOM 3244 C C . ALA A 1 418 ? -2.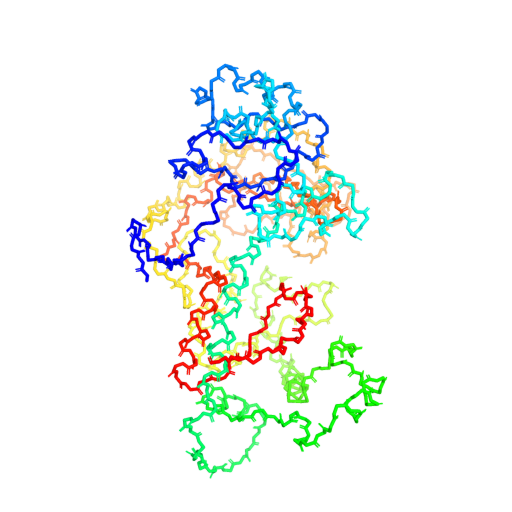659 -12.369 -14.455 1.00 93.44 418 ALA A C 1
ATOM 3246 O O . ALA A 1 418 ? -3.207 -13.462 -14.433 1.00 93.44 418 ALA A O 1
ATOM 3247 N N . THR A 1 419 ? -1.338 -12.218 -14.318 1.00 95.12 419 THR A N 1
ATOM 3248 C CA . THR A 1 419 ? -0.425 -13.355 -14.136 1.00 95.12 419 THR A CA 1
ATOM 3249 C C . THR A 1 419 ? -0.364 -13.851 -12.703 1.00 95.12 419 THR A C 1
ATOM 3251 O O . THR A 1 419 ? 0.062 -14.977 -12.467 1.00 95.12 419 THR A O 1
ATOM 3254 N N . MET A 1 420 ? -0.804 -13.028 -11.755 1.00 93.56 420 MET A N 1
ATOM 3255 C CA . MET A 1 420 ? -0.692 -13.334 -10.341 1.00 93.56 420 MET A CA 1
ATOM 3256 C C . MET A 1 420 ? -1.683 -14.412 -9.904 1.00 93.56 420 MET A C 1
ATOM 3258 O O . MET A 1 420 ? -2.892 -14.273 -10.119 1.00 93.56 420 MET A O 1
ATOM 3262 N N . SER A 1 421 ? -1.185 -15.422 -9.191 1.00 92.56 421 SER A N 1
ATOM 3263 C CA . SER A 1 421 ? -2.008 -16.275 -8.329 1.00 92.56 421 SER A CA 1
ATOM 3264 C C . SER A 1 421 ? -1.615 -16.094 -6.875 1.00 92.56 421 SER A C 1
ATOM 3266 O O . SER A 1 421 ? -0.438 -16.008 -6.554 1.00 92.56 421 SER A O 1
ATOM 3268 N N . ALA A 1 422 ? -2.607 -16.040 -5.995 1.00 91.19 422 ALA A N 1
ATOM 3269 C CA . ALA A 1 422 ? -2.404 -15.932 -4.559 1.00 91.19 422 ALA A CA 1
ATOM 3270 C C . ALA A 1 422 ? -3.454 -16.785 -3.854 1.00 91.19 422 ALA A C 1
ATOM 3272 O O . ALA A 1 422 ? -4.643 -16.712 -4.184 1.00 91.19 422 ALA A O 1
ATOM 3273 N N . GLU A 1 423 ? -3.017 -17.574 -2.881 1.00 88.19 423 GLU A N 1
ATOM 3274 C CA . GLU A 1 423 ? -3.876 -18.516 -2.158 1.00 88.19 423 GLU A CA 1
ATOM 3275 C C . GLU A 1 423 ? -4.351 -17.966 -0.813 1.00 88.19 423 GLU A C 1
ATOM 3277 O O . GLU A 1 423 ? -5.299 -18.488 -0.229 1.00 88.19 423 GLU A O 1
ATOM 3282 N N . ASP A 1 424 ? -3.751 -16.876 -0.345 1.00 85.75 424 ASP A N 1
ATOM 3283 C CA . ASP A 1 424 ? -4.042 -16.241 0.930 1.00 85.75 424 ASP A CA 1
ATOM 3284 C C . ASP A 1 424 ? -4.142 -14.713 0.812 1.00 85.75 424 ASP A C 1
ATOM 3286 O O . ASP A 1 424 ? -3.882 -14.086 -0.225 1.00 85.75 424 ASP A O 1
ATOM 3290 N N . VAL A 1 425 ? -4.682 -14.104 1.859 1.00 80.12 425 VAL A N 1
ATOM 3291 C CA . VAL A 1 425 ? -4.939 -12.671 1.931 1.00 80.12 425 VAL A CA 1
ATOM 3292 C C . VAL A 1 425 ? -4.407 -12.130 3.253 1.00 80.12 425 VAL A C 1
ATOM 3294 O O . VAL A 1 425 ? -4.667 -12.742 4.294 1.00 80.12 425 VAL A O 1
ATOM 3297 N N . PRO A 1 426 ? -3.723 -10.966 3.238 1.00 75.31 426 PRO A N 1
ATOM 3298 C CA . PRO A 1 426 ? -3.276 -10.342 4.467 1.00 75.31 426 PRO A CA 1
ATOM 3299 C C . PRO A 1 426 ? -4.457 -10.133 5.403 1.00 75.31 426 PRO A C 1
ATOM 3301 O O . PRO A 1 426 ? -5.500 -9.592 5.007 1.00 75.31 426 PRO A O 1
ATOM 3304 N N . THR A 1 427 ? -4.282 -10.547 6.653 1.00 62.94 427 THR A N 1
ATOM 3305 C CA . THR A 1 427 ? -5.248 -10.263 7.706 1.00 62.94 427 THR A CA 1
ATOM 3306 C C . THR A 1 427 ? -5.210 -8.762 7.969 1.00 62.94 427 THR A C 1
ATOM 3308 O O . THR A 1 427 ? -4.252 -8.229 8.519 1.00 62.94 427 THR A O 1
ATOM 3311 N N . ARG A 1 428 ? -6.248 -8.043 7.533 1.00 57.50 428 ARG A N 1
ATOM 3312 C CA . ARG A 1 428 ? -6.441 -6.660 7.971 1.00 57.50 428 ARG A CA 1
ATOM 3313 C C . ARG A 1 428 ? -6.999 -6.708 9.381 1.00 57.50 428 ARG A C 1
ATOM 3315 O O . ARG A 1 428 ? -8.179 -7.002 9.535 1.00 57.50 428 ARG A O 1
ATOM 3322 N N . HIS A 1 429 ? -6.153 -6.428 10.363 1.00 52.41 429 HIS A N 1
ATOM 3323 C CA . HIS A 1 429 ? -6.605 -6.182 11.723 1.00 52.41 429 HIS A CA 1
ATOM 3324 C C . HIS A 1 429 ? -7.332 -4.839 11.746 1.00 52.41 429 HIS A C 1
ATOM 3326 O O . HIS A 1 429 ? -6.749 -3.785 11.491 1.00 52.41 429 HIS A O 1
ATOM 3332 N N . PHE A 1 430 ? -8.632 -4.879 11.993 1.00 53.53 430 PHE A N 1
ATOM 3333 C CA . PHE A 1 430 ? -9.394 -3.712 12.398 1.00 53.53 430 PHE A CA 1
ATOM 3334 C C . PHE A 1 430 ? -9.294 -3.565 13.918 1.00 53.53 430 PHE A C 1
ATOM 3336 O O . PHE A 1 430 ? -8.977 -4.515 14.628 1.00 53.53 430 PHE A O 1
ATOM 3343 N N . LEU A 1 431 ? -9.638 -2.390 14.446 1.00 52.66 431 LEU A N 1
ATOM 3344 C CA . LEU A 1 431 ? -9.703 -2.174 15.898 1.00 52.66 431 LEU A CA 1
ATOM 3345 C C . LEU A 1 431 ? -10.579 -3.206 16.625 1.00 52.66 431 LEU A C 1
ATOM 3347 O O . LEU A 1 431 ? -10.292 -3.537 17.766 1.00 52.66 431 LEU A O 1
ATOM 3351 N N . GLY A 1 432 ? -11.606 -3.746 15.960 1.00 51.97 432 GLY A N 1
ATOM 3352 C CA . GLY A 1 432 ? -12.397 -4.858 16.493 1.00 51.97 432 GLY A CA 1
ATOM 3353 C C . GLY A 1 432 ? -11.568 -6.124 16.720 1.00 51.97 432 GLY A C 1
ATOM 3354 O O . GLY A 1 432 ? -11.644 -6.690 17.798 1.00 51.97 432 GLY A O 1
ATOM 3355 N N . ASP A 1 433 ? -10.714 -6.504 15.764 1.00 51.22 433 ASP A N 1
ATOM 3356 C CA . ASP A 1 433 ? -9.834 -7.673 15.901 1.00 51.22 433 ASP A CA 1
ATOM 3357 C C . ASP A 1 433 ? -8.796 -7.468 17.019 1.00 51.22 433 ASP A C 1
ATOM 3359 O O . ASP A 1 433 ? -8.438 -8.416 17.708 1.00 51.22 433 ASP A O 1
ATOM 3363 N N . ILE A 1 434 ? -8.333 -6.227 17.222 1.00 53.72 434 ILE A N 1
ATOM 3364 C CA . ILE A 1 434 ? -7.436 -5.867 18.333 1.00 53.72 434 ILE A CA 1
ATOM 3365 C C . ILE A 1 434 ? -8.161 -6.012 19.677 1.00 53.72 434 ILE A C 1
ATOM 3367 O O . ILE A 1 434 ? -7.602 -6.573 20.613 1.00 53.72 434 ILE A O 1
ATOM 3371 N N . VAL A 1 435 ? -9.408 -5.542 19.779 1.00 54.53 435 VAL A N 1
ATOM 3372 C CA . VAL A 1 435 ? -10.226 -5.693 20.994 1.00 54.53 435 VAL A CA 1
ATOM 3373 C C . VAL A 1 435 ? -10.531 -7.165 21.278 1.00 54.53 435 VAL A C 1
ATOM 3375 O O . VAL A 1 435 ? -10.390 -7.590 22.421 1.00 54.53 435 VAL A O 1
ATOM 3378 N N . ASP A 1 436 ? -10.889 -7.946 20.259 1.00 53.09 436 ASP A N 1
ATOM 3379 C CA . ASP A 1 436 ? -11.157 -9.382 20.397 1.00 53.09 436 ASP A CA 1
ATOM 3380 C C . ASP A 1 436 ? -9.882 -10.144 20.812 1.00 53.09 436 ASP A C 1
ATOM 3382 O O . ASP A 1 436 ? -9.939 -11.027 21.667 1.00 53.09 436 ASP A O 1
ATOM 3386 N N . PHE A 1 437 ? -8.713 -9.763 20.279 1.00 48.56 437 PHE A N 1
ATOM 3387 C CA . PHE A 1 437 ? -7.418 -10.312 20.695 1.00 48.56 437 PHE A CA 1
ATOM 3388 C C . PHE A 1 437 ? -7.094 -9.983 22.156 1.00 48.56 437 PHE A C 1
ATOM 3390 O O . PHE A 1 437 ? -6.730 -10.884 22.905 1.00 48.56 437 PHE A O 1
ATOM 3397 N N . ILE A 1 438 ? -7.275 -8.726 22.583 1.00 51.31 438 ILE A N 1
ATOM 3398 C CA . ILE A 1 438 ? -7.096 -8.323 23.988 1.00 51.31 438 ILE A CA 1
ATOM 3399 C C . ILE A 1 438 ? -8.005 -9.154 24.894 1.00 51.31 438 ILE A C 1
ATOM 3401 O O . ILE A 1 438 ? -7.552 -9.648 25.918 1.00 51.31 438 ILE A O 1
ATOM 3405 N N . GLN A 1 439 ? -9.273 -9.328 24.515 1.00 48.69 439 GLN A N 1
ATOM 3406 C CA . GLN A 1 439 ? -10.235 -10.109 25.293 1.00 48.69 439 GLN A CA 1
ATOM 3407 C C . GLN A 1 439 ? -9.844 -11.586 25.379 1.00 48.69 439 GLN A C 1
ATOM 3409 O O . GLN A 1 439 ? -9.919 -12.161 26.459 1.00 48.69 439 GLN A O 1
ATOM 3414 N N . SER A 1 440 ? -9.397 -12.193 24.275 1.00 45.50 440 SER A N 1
ATOM 3415 C CA . SER A 1 440 ? -8.939 -13.587 24.273 1.00 45.50 440 SER A CA 1
ATOM 3416 C C . SER A 1 440 ? -7.681 -13.767 25.122 1.00 45.50 440 SER A C 1
ATOM 3418 O O . SER A 1 440 ? -7.642 -14.655 25.965 1.00 45.50 440 SER A O 1
ATOM 3420 N N . ALA A 1 441 ? -6.690 -12.888 24.958 1.00 45.69 441 ALA A N 1
ATOM 3421 C CA . ALA A 1 441 ? -5.461 -12.895 25.746 1.00 45.69 441 ALA A CA 1
ATOM 3422 C C . ALA A 1 441 ? -5.763 -12.715 27.246 1.00 45.69 441 ALA A C 1
ATOM 3424 O O . ALA A 1 441 ? -5.232 -13.443 28.079 1.00 45.69 441 ALA A O 1
ATOM 3425 N N . TRP A 1 442 ? -6.698 -11.826 27.588 1.00 47.81 442 TRP A N 1
ATOM 3426 C CA . TRP A 1 442 ? -7.185 -11.639 28.955 1.00 47.81 442 TRP A CA 1
ATOM 3427 C C . TRP A 1 442 ? -7.861 -12.892 29.521 1.00 47.81 442 TRP A C 1
ATOM 3429 O O . TRP A 1 442 ? -7.621 -13.265 30.667 1.00 47.81 442 TRP A O 1
ATOM 3439 N N . CYS A 1 443 ? -8.694 -13.570 28.724 1.00 46.81 443 CYS A N 1
ATOM 3440 C CA . CYS A 1 443 ? -9.310 -14.842 29.110 1.00 46.81 443 CYS A CA 1
ATOM 3441 C C . CYS A 1 443 ? -8.281 -15.959 29.334 1.00 46.81 443 CYS A C 1
ATOM 3443 O O . CYS A 1 443 ? -8.560 -16.891 30.082 1.00 46.81 443 CYS A O 1
ATOM 3445 N N . GLU A 1 444 ? -7.107 -15.857 28.714 1.00 44.22 444 GLU A N 1
ATOM 3446 C CA . GLU A 1 444 ? -5.978 -16.772 28.896 1.00 44.22 444 GLU A CA 1
ATOM 3447 C C . GLU A 1 444 ? -5.016 -16.328 30.017 1.00 44.22 444 GLU A C 1
ATOM 3449 O O . GLU A 1 444 ? -3.997 -16.979 30.243 1.00 44.22 444 GLU A O 1
ATOM 3454 N N . GLY A 1 445 ? -5.328 -15.242 30.738 1.00 45.59 445 GLY A N 1
ATOM 3455 C CA . GLY A 1 445 ? -4.535 -14.731 31.864 1.00 45.59 445 GLY A CA 1
ATOM 3456 C C . GLY A 1 445 ? -3.389 -13.792 31.473 1.00 45.59 445 GLY A C 1
ATOM 3457 O O . GLY A 1 445 ? -2.522 -13.498 32.295 1.00 45.59 445 GLY A O 1
ATOM 3458 N N . TRP A 1 446 ? -3.356 -13.320 30.226 1.00 42.38 446 TRP A N 1
ATOM 3459 C CA . TRP A 1 446 ? -2.339 -12.395 29.732 1.00 42.38 446 TRP A CA 1
ATOM 3460 C C . TRP A 1 446 ? -2.782 -10.946 29.993 1.00 42.38 446 TRP A C 1
ATOM 3462 O O . TRP A 1 446 ? -3.967 -10.627 29.901 1.00 42.38 446 TRP A O 1
ATOM 3472 N N . ASP A 1 447 ? -1.825 -10.049 30.253 1.00 51.09 447 ASP A N 1
ATOM 3473 C CA . ASP A 1 447 ? -2.043 -8.597 30.400 1.00 51.09 447 ASP A CA 1
ATOM 3474 C C . ASP A 1 447 ? -1.493 -7.845 29.167 1.00 51.09 447 ASP A C 1
ATOM 3476 O O . ASP A 1 447 ? -0.362 -7.341 29.183 1.00 51.09 447 ASP A O 1
ATOM 3480 N N . PRO A 1 448 ? -2.217 -7.832 28.028 1.00 42.28 448 PRO A N 1
ATOM 3481 C CA . PRO A 1 448 ? -1.693 -7.292 26.780 1.00 42.28 448 PRO A CA 1
ATOM 3482 C C . PRO A 1 448 ? -1.634 -5.758 26.804 1.00 42.28 448 PRO A C 1
ATOM 3484 O O . PRO A 1 448 ? -2.653 -5.065 26.795 1.00 42.28 448 PRO A O 1
ATOM 3487 N N . LYS A 1 449 ? -0.422 -5.201 26.716 1.00 44.84 449 LYS A N 1
ATOM 3488 C CA . LYS A 1 449 ? -0.206 -3.769 26.463 1.00 44.84 449 LYS A CA 1
ATOM 3489 C C . LYS A 1 449 ? -0.265 -3.500 24.961 1.00 44.84 449 LYS A C 1
ATOM 3491 O O . LYS A 1 449 ? 0.663 -3.834 24.229 1.00 44.84 449 LYS A O 1
ATOM 3496 N N . VAL A 1 450 ? -1.348 -2.887 24.488 1.00 42.84 450 VAL A N 1
ATOM 3497 C CA . VAL A 1 450 ? -1.484 -2.537 23.067 1.00 42.84 450 VAL A CA 1
ATOM 3498 C C . VAL A 1 450 ? -0.881 -1.169 22.785 1.00 42.84 450 VAL A C 1
ATOM 3500 O O . VAL A 1 450 ? -1.302 -0.157 23.342 1.00 42.84 450 VAL A O 1
ATOM 3503 N N . PHE A 1 451 ? 0.084 -1.141 21.868 1.00 36.75 451 PHE A N 1
ATOM 3504 C CA . PHE A 1 451 ? 0.625 0.084 21.295 1.00 36.75 451 PHE A CA 1
ATOM 3505 C C . PHE A 1 451 ? -0.081 0.359 19.962 1.00 36.75 451 PHE A C 1
ATOM 3507 O O . PHE A 1 451 ? -0.050 -0.472 19.056 1.00 36.75 451 PHE A O 1
ATOM 3514 N N . GLY A 1 452 ? -0.752 1.505 19.842 1.00 35.34 452 GLY A N 1
ATOM 3515 C CA . GLY A 1 452 ? -1.470 1.905 18.632 1.00 35.34 452 GLY A CA 1
ATOM 3516 C C . GLY A 1 452 ? -1.115 3.332 18.232 1.00 35.34 452 GLY A C 1
ATOM 3517 O O . GLY A 1 452 ? -1.155 4.230 19.068 1.00 35.34 452 GLY A O 1
ATOM 3518 N N . HIS A 1 453 ? -0.798 3.535 16.951 1.00 30.80 453 HIS A N 1
ATOM 3519 C CA . HIS A 1 453 ? -0.411 4.832 16.377 1.00 30.80 453 HIS A CA 1
ATOM 3520 C C . HIS A 1 453 ? -1.513 5.914 16.435 1.00 30.80 453 HIS A C 1
ATOM 3522 O O . HIS A 1 453 ? -1.193 7.089 16.292 1.00 30.80 453 HIS A O 1
ATOM 3528 N N . ASP A 1 454 ? -2.772 5.542 16.706 1.00 30.98 454 ASP A N 1
ATOM 3529 C CA . ASP A 1 454 ? -3.936 6.446 16.661 1.00 30.98 454 ASP A CA 1
ATOM 3530 C C . ASP A 1 454 ? -4.501 6.834 18.045 1.00 30.98 454 ASP A C 1
ATOM 3532 O O . ASP A 1 454 ? -5.556 7.462 18.136 1.00 30.98 454 ASP A O 1
ATOM 3536 N N . LEU A 1 455 ? -3.833 6.481 19.150 1.00 33.00 455 LEU A N 1
ATOM 3537 C CA . LEU A 1 455 ? -4.280 6.855 20.500 1.00 33.00 455 LEU A CA 1
ATOM 3538 C C . LEU A 1 455 ? -3.756 8.243 20.896 1.00 33.00 455 LEU A C 1
ATOM 3540 O O . LEU A 1 455 ? -2.960 8.387 21.824 1.00 33.00 455 LEU A O 1
ATOM 3544 N N . HIS A 1 456 ? -4.221 9.284 20.204 1.00 28.64 456 HIS A N 1
ATOM 3545 C CA . HIS A 1 456 ? -4.046 10.658 20.663 1.00 28.64 456 HIS A CA 1
ATOM 3546 C C . HIS A 1 456 ? -5.274 11.158 21.432 1.00 28.64 456 HIS A C 1
ATOM 3548 O O . HIS A 1 456 ? -6.380 11.222 20.908 1.00 28.64 456 HIS A O 1
ATOM 3554 N N . SER A 1 457 ? -4.994 11.560 22.678 1.00 28.88 457 SER A N 1
ATOM 3555 C CA . SER A 1 457 ? -5.707 12.542 23.504 1.00 28.88 457 SER A CA 1
ATOM 3556 C C . SER A 1 457 ? -7.195 12.315 23.779 1.00 28.88 457 SER A C 1
ATOM 3558 O O . SER A 1 457 ? -8.028 12.671 22.962 1.00 28.88 457 SER A O 1
ATOM 3560 N N . GLU A 1 458 ? -7.526 11.920 25.012 1.00 25.30 458 GLU A N 1
ATOM 3561 C CA . GLU A 1 458 ? -8.561 12.598 25.809 1.00 25.30 458 GLU A CA 1
ATOM 3562 C C . GLU A 1 458 ? -8.422 12.220 27.297 1.00 25.30 458 GLU A C 1
ATOM 3564 O O . GLU A 1 458 ? -8.273 11.053 27.657 1.00 25.30 458 GLU A O 1
ATOM 3569 N N . ARG A 1 459 ? -8.412 13.232 28.176 1.00 27.75 459 ARG A N 1
ATOM 3570 C CA . ARG A 1 459 ? -8.465 13.065 29.636 1.00 27.75 459 ARG A CA 1
ATOM 3571 C C . ARG A 1 459 ? -9.900 12.704 30.026 1.00 27.75 459 ARG A C 1
ATOM 3573 O O . ARG A 1 459 ? -10.813 13.461 29.711 1.00 27.75 459 ARG A O 1
ATOM 3580 N N . LEU A 1 460 ? -10.094 11.607 30.754 1.00 30.22 460 LEU A N 1
ATOM 3581 C CA . LEU A 1 460 ? -11.377 11.298 31.391 1.00 30.22 460 LEU A CA 1
ATOM 3582 C C . LEU A 1 460 ? -11.534 12.124 32.685 1.00 30.22 460 LEU A C 1
ATOM 3584 O O . LEU A 1 460 ? -10.583 12.192 33.468 1.00 30.22 460 LEU A O 1
ATOM 3588 N N . PRO A 1 461 ? -12.698 12.748 32.941 1.00 26.03 461 PRO A N 1
ATOM 3589 C CA . PRO A 1 461 ? -13.002 13.348 34.237 1.00 26.03 461 PRO A CA 1
ATOM 3590 C C . PRO A 1 461 ? -13.333 12.271 35.292 1.00 26.03 461 PRO A C 1
ATOM 3592 O O . PRO A 1 461 ? -13.792 11.181 34.936 1.00 26.03 461 PRO A O 1
ATOM 3595 N N . PRO A 1 462 ? -13.141 12.562 36.593 1.00 27.11 462 PRO A N 1
ATOM 3596 C CA . PRO A 1 462 ? -13.450 11.626 37.667 1.00 27.11 462 PRO A CA 1
ATOM 3597 C C . PRO A 1 462 ? -14.964 11.584 37.897 1.00 27.11 462 PRO A C 1
ATOM 3599 O O . PRO A 1 462 ? -15.576 12.598 38.231 1.00 27.11 462 PRO A O 1
ATOM 3602 N N . VAL A 1 463 ? -15.584 10.413 37.743 1.00 31.95 463 VAL A N 1
ATOM 3603 C CA . VAL A 1 463 ? -16.983 10.214 38.143 1.00 31.95 463 VAL A CA 1
ATOM 3604 C C . VAL A 1 463 ? -16.999 9.706 39.580 1.00 31.95 463 VAL A C 1
ATOM 3606 O O . VAL A 1 463 ? -16.874 8.513 39.838 1.00 31.95 463 VAL A O 1
ATOM 3609 N N . GLY A 1 464 ? -17.135 10.641 40.519 1.00 29.36 464 GLY A N 1
ATOM 3610 C CA . GLY A 1 464 ? -17.708 10.361 41.831 1.00 29.36 464 GLY A CA 1
ATOM 3611 C C . GLY A 1 464 ? -19.233 10.382 41.727 1.00 29.36 464 GLY A C 1
ATOM 3612 O O . GLY A 1 464 ? -19.801 11.291 41.124 1.00 29.36 464 GLY A O 1
ATOM 3613 N N . GLY A 1 465 ? -19.895 9.384 42.305 1.00 26.19 465 GLY A N 1
ATOM 3614 C CA . GLY A 1 465 ? -21.352 9.333 42.376 1.00 26.19 465 GLY A CA 1
ATOM 3615 C C . GLY A 1 465 ? -21.836 7.994 42.905 1.00 26.19 465 GLY A C 1
ATOM 3616 O O . GLY A 1 465 ? -21.877 7.016 42.167 1.00 26.19 465 GLY A O 1
ATOM 3617 N N . ALA A 1 466 ? -22.156 7.973 44.197 1.00 27.66 466 ALA A N 1
ATOM 3618 C CA . ALA A 1 466 ? -22.701 6.840 44.929 1.00 27.66 466 ALA A CA 1
ATOM 3619 C C . ALA A 1 466 ? -23.971 6.267 44.272 1.00 27.66 466 ALA A C 1
ATOM 3621 O O . ALA A 1 466 ? -24.854 7.011 43.843 1.00 27.66 466 ALA A O 1
ATOM 3622 N N . LEU A 1 467 ? -24.053 4.938 44.239 1.00 27.95 467 LEU A N 1
ATOM 3623 C CA . LEU A 1 467 ? -25.276 4.181 43.980 1.00 27.95 467 LEU A CA 1
ATOM 3624 C C . LEU A 1 467 ? -26.079 4.057 45.289 1.00 27.95 467 LEU A C 1
ATOM 3626 O O . LEU A 1 467 ? -25.455 3.844 46.333 1.00 27.95 467 LEU A O 1
ATOM 3630 N N . PRO A 1 468 ? -27.421 4.142 45.270 1.00 32.22 468 PRO A N 1
ATOM 3631 C CA . PRO A 1 468 ? -28.233 3.324 46.162 1.00 32.22 468 PRO A CA 1
ATOM 3632 C C . PRO A 1 468 ? -28.199 1.846 45.747 1.00 32.22 468 PRO A C 1
ATOM 3634 O O . PRO A 1 468 ? -28.153 1.567 44.523 1.00 32.22 468 PRO A O 1
#

Secondary structure (DSSP, 8-state):
-EEETTEEE----PPPPPGGGS--TT-EE-HHHHTTSSPPPPP-PPPSSTT-PPPPGGGTTTS-HHHHHHHHHTTT-S-GGGGSGGGSEE-TT--EEPPPHHHHHHHHTPPTTGGGTTT--HHHHHHHHHHS--HHHHHHHHHHHHHHHHS-TTS------------HHHHHHHHTTS--PPPPPS-S---HHHHHHHGGG---GGGS--PPPHHHHHHHHHHHHHHHHTHHHHHHHHHHS-HHHHHHH--TT-SS---HHHHHHHHHHTT-TTHHHHHHHHHH----SSBPPPPTTPEEP-S-TTSSPPPHHHHHHHHHHHHHHHHTS----TTHHHHHHHHHHHHHTTS--PSBPPPTT-SS-----TTSTTSSSPBPPPSS------EEEEEEE-TTS-EEEEEEE-TTTSSHHHH-B-SEE-----HHHHHHHHHHHHHTT-------TT----PPPP------

Sequence (468 aa):
WAKKGRWERLRLASARPSADTFDLGGLAFHPAVATGRRLMPCATTPAPTNEGRPKPRATRGKTSKDTDARWSDGKRQYAPWHYQLEAMLQDSQGVLHLPTAEIKEQLHGIPTGYTVQAGADDRTRHRMIGNGWRWGVAGRILGFVVLAAWAAPLAEAGRLPSSPRTSTLQWLTQAWAGCPPSPPVLGEGLDMGQHWASAPLMRHSLARRPALEPALSAVIAELLVLVEEREEDTRAWLQELPAHVRATYTTSDHPRPFQGPTFLGLLHDLGYPATADLEEDLRLGFDMLGPVRRAPGWKPRVDGRYSNPSGLHRLRQENPPYVGAKCSRGRSGVHTAALLEELVQEARLGRVIGPCAAPDHWSVATSALPWTADVHTLRQPPLGDCFAALSFAICQVDENGDLKLRQSEDWRRSGHNATMSAEDVPTRHFLGDIVDFIQSAWCEGWDPKVFGHDLHSERLPPVGGALP